Protein 1Y12 (pdb70)

Secondary structure (DSSP, 8-state):
----EEETT-------SSSTTSB-EEEEEE--B-----------B-PPPEEEEEES-TTTTT--TTTTPPEEEEEEEE--TT-TTS---EEEEEEEEEEEEEE----SS-SS-EEEEEEEEEEEEEEE--B-TTS-B-SSPEEEEEETTTTEE-/----EEETT-------SSSTTSB-EEEEE---B-------B-PPPEEEEEES-TTTTT--TTTT--EEEEEEEE--TT-TTS---EEEEEEEEEEEEEE----TT-SS-EEEEEEEEEEEEEEE--B-TTS-B-SSPEEEEEETTTTEE-/----EEETT-------TTTTTSB--SEEE---B-----TT-----B-PPPEEEEEES-TTTTT--TTTTPPEEEEEEEE--TT-TTS---EEEEEEEEEEEEEEEEE-TT-SS-EEEEEEEEEEEEEEE--B-TTS-B-SSPEEEEEETTTTEE-

Foldseek 3Di:
DKWFKAFAPQFWCDPAPVRHRTFTWPDKDWDDWQADPDPPRHTADDTDWIKTKGFPTPSNVVLQQVVVQWHQKMKDWIFDPDGDVADRFKIKMFGGKHFNDKAWDDPPPDPITMIMTTIDGQKMKIWGFDADPVRHTDDGTDIFIAGNNVRGTD/DKWFKAFAPQFWCDPAPVHHRTFTWDDKDWDDWPPDVPTADDTFWIKTKGWPTPSNVVLQQVVVAWHQKMKDWIFDPDGDVGDSFKMKMFGGKHFNDKAFDDDPVDPITMIMTTIDGQKMKIWGFDADPVRHTDDGTDMFIAGNNVRDGD/DKWFKAFAPQFWCDPAPVQGRTFTWPDKDWDDWQADPDPPDRHTADDTDWIKTKTWPTPSVVVLQQVVVQWHQKMKDWIFDPDGDPADSFKMKMFGGKHWNDKAFDDDPPDPITMIMTTIDGQKMKIWGFDADPVRHTDDGTDIFIAGNNVRGTD

InterPro domains:
  IPR008514 Type VI secretion system effector Hcp [PF05638] (6-136)
  IPR008514 Type VI secretion system effector Hcp [TIGR03344] (13-144)
  IPR036624 Hcp1-like superfamily [G3DSA:2.30.110.20] (1-162)
  IPR036624 Hcp1-like superfamily [SSF141452] (2-160)
  IPR053165 HSI-I assembly protein Hcp1 [PTHR36152] (3-161)

CATH classification: 2.30.110.20

Sequence (459 aa):
AVDFIKIGDVKGESKDKTHAEEIDVLAWSWGSQSGSHGGGGAGKVNVQDLSFTKYIDKSTPNLACSSGKHYPQAKLTIRKAGGENQVEYLIITLKEVLVSSVSTGGSGGEDRLTENVTLNFAQVQVDYQPQKADGAKDGGPVKYGWNIRQNVQAAVDFIKIGDVKGESKDKTHAEEIDVLAWSWGSQSGSHAGKVNVQDLSFTKYIDKSTPNLACSSGKHYPQAKLTIRKAGGENQVEYLIITLKEVLVSSVSTGGSGGEDRLTENVTLNFAQVQVDYQPQKADGAKDGGPVKYGWNIRQNVQAAVDFIKIGDVKGESKDKTHAEEIDVLAWSWGSQSGSHGGGGGAGKVNVQDLSFTKYIDKSTPNLACSSGKHYPQAKLTIRKAGGENQVEYLIITLKEVLVSSVSTGGSGGEDRLTENVTLNFAQVQVDYQPQKADGAKDGGPVKYGWNIRQNVQA

Radius of gyration: 27.72 Å; Cα contacts (8 Å, |Δi|>4): 1136; chains: 3; bounding box: 83×79×64 Å

Nearest PDB structures (foldseek):
  1y12-assembly1_A  TM=1.004E+00  e=1.316E-28  Pseudomonas aeruginosa PAO1
  1y12-assembly1_C  TM=9.948E-01  e=3.059E-28  Pseudomonas aeruginosa PAO1
  1y12-assembly2_B  TM=9.801E-01  e=2.657E-27  Pseudomonas aeruginosa PAO1
  4ksr-assembly1_A  TM=9.549E-01  e=6.511E-27  Vibrio cholerae O1 biovar El Tor str. N16961
  7fcf-assembly1_F  TM=8.813E-01  e=2.599E-13  Chromobacterium haemolyticum

B-factor: mean 25.73, std 8.13, range [10.92, 71.12]

GO terms:
  GO:0042802 identical protein binding (F, IPI)

Organism: Pseudomonas aeruginosa (strain ATCC 15692 / DSM 22644 / CIP 104116 / JCM 14847 / LMG 12228 / 1C / PRS 101 / PAO1) (NCBI:txid208964)

Structure (mmCIF, N/CA/C/O backbone):
data_1Y12
#
_entry.id   1Y12
#
_cell.length_a   146.729
_cell.length_b   146.729
_cell.length_c   42.222
_cell.angle_alpha   90.00
_cell.angle_beta   90.00
_cell.angle_gamma   120.00
#
_symmetry.space_group_name_H-M   'P 6'
#
loop_
_entity.id
_entity.type
_entity.pdbx_description
1 polymer 'hypothetical protein PA0085'
2 water water
#
loop_
_atom_site.group_PDB
_atom_site.id
_atom_site.type_symbol
_atom_site.label_atom_id
_atom_site.label_alt_id
_atom_site.label_comp_id
_atom_site.label_asym_id
_atom_site.label_entity_id
_atom_site.label_seq_id
_atom_site.pdbx_PDB_ins_code
_atom_site.Cartn_x
_atom_site.Cartn_y
_atom_site.Cartn_z
_atom_site.occupancy
_atom_site.B_iso_or_equiv
_atom_site.auth_seq_id
_atom_site.auth_comp_id
_atom_site.auth_asym_id
_atom_site.auth_atom_id
_atom_site.pdbx_PDB_model_num
ATOM 1 N N . ALA A 1 5 ? 49.079 48.995 14.583 1.00 35.07 2 ALA A N 1
ATOM 2 C CA . ALA A 1 5 ? 49.442 49.281 16.003 1.00 34.84 2 ALA A CA 1
ATOM 3 C C . ALA A 1 5 ? 48.326 50.041 16.711 1.00 34.77 2 ALA A C 1
ATOM 4 O O . ALA A 1 5 ? 47.715 50.942 16.129 1.00 34.89 2 ALA A O 1
ATOM 6 N N . VAL A 1 6 ? 48.079 49.692 17.972 1.00 34.25 3 VAL A N 1
ATOM 7 C CA . VAL A 1 6 ? 47.016 50.330 18.755 1.00 33.79 3 VAL A CA 1
ATOM 8 C C . VAL A 1 6 ? 47.339 51.802 19.052 1.00 33.41 3 VAL A C 1
ATOM 9 O O . VAL A 1 6 ? 48.507 52.180 19.133 1.00 33.52 3 VAL A O 1
ATOM 13 N N . ASP A 1 7 ? 46.301 52.628 19.173 1.00 32.58 4 ASP A N 1
ATOM 14 C CA . ASP A 1 7 ? 46.470 54.019 19.593 1.00 31.92 4 ASP A CA 1
ATOM 15 C C . ASP A 1 7 ? 46.241 54.135 21.096 1.00 31.14 4 ASP A C 1
ATOM 16 O O . ASP A 1 7 ? 45.332 53.512 21.638 1.00 30.73 4 ASP A O 1
ATOM 29 N N . PHE A 1 9 ? 46.213 56.704 24.711 1.00 26.87 6 PHE A N 1
ATOM 30 C CA . PHE A 1 9 ? 46.073 58.057 25.246 1.00 25.45 6 PHE A CA 1
ATOM 31 C C . PHE A 1 9 ? 45.866 58.000 26.742 1.00 24.76 6 PHE A C 1
ATOM 32 O O . PHE A 1 9 ? 45.329 57.029 27.256 1.00 24.56 6 PHE A O 1
ATOM 40 N N . ILE A 1 10 ? 46.270 59.058 27.433 1.00 24.02 7 ILE A N 1
ATOM 41 C CA . ILE A 1 10 ? 45.961 59.187 28.855 1.00 23.60 7 ILE A CA 1
ATOM 42 C C . ILE A 1 10 ? 45.514 60.598 29.217 1.00 23.45 7 ILE A C 1
ATOM 43 O O . ILE A 1 10 ? 46.106 61.591 28.777 1.00 22.74 7 ILE A O 1
ATOM 48 N N . LYS A 1 11 ? 44.446 60.665 30.004 1.00 23.47 8 LYS A N 1
ATOM 49 C CA . LYS A 1 11 ? 43.908 61.922 30.511 1.00 24.14 8 LYS A CA 1
ATOM 50 C C . LYS A 1 11 ? 44.120 61.940 32.027 1.00 23.90 8 LYS A C 1
ATOM 51 O O . LYS A 1 11 ? 43.574 61.105 32.743 1.00 24.28 8 LYS A O 1
ATOM 57 N N . ILE A 1 12 ? 44.936 62.877 32.503 1.00 23.40 9 ILE A N 1
ATOM 58 C CA . ILE A 1 12 ? 45.209 63.006 33.931 1.00 22.98 9 ILE A CA 1
ATOM 59 C C . ILE A 1 12 ? 44.574 64.302 34.427 1.00 23.38 9 ILE A C 1
ATOM 60 O O . ILE A 1 12 ? 44.955 65.389 33.992 1.00 23.18 9 ILE A O 1
ATOM 65 N N . GLY A 1 13 ? 43.592 64.184 35.318 1.00 23.69 10 GLY A N 1
ATOM 66 C CA . GLY A 1 13 ? 42.847 65.352 35.801 1.00 24.33 10 GLY A CA 1
ATOM 67 C C . GLY A 1 13 ? 42.339 66.205 34.647 1.00 24.79 10 GLY A C 1
ATOM 68 O O . GLY A 1 13 ? 41.771 65.686 33.679 1.00 24.64 10 GLY A O 1
ATOM 69 N N . ASP A 1 14 ? 42.558 67.513 34.751 1.00 25.16 11 ASP A N 1
ATOM 70 C CA . ASP A 1 14 ? 42.248 68.446 33.674 1.00 25.66 11 ASP A CA 1
ATOM 71 C C . ASP A 1 14 ? 43.514 68.896 32.955 1.00 25.16 11 ASP A C 1
ATOM 72 O O . ASP A 1 14 ? 43.506 69.899 32.247 1.00 25.08 11 ASP A O 1
ATOM 77 N N . VAL A 1 15 ? 44.599 68.149 33.136 1.00 24.31 12 VAL A N 1
ATOM 78 C CA . VAL A 1 15 ? 45.873 68.497 32.511 1.00 23.95 12 VAL A CA 1
ATOM 79 C C . VAL A 1 15 ? 45.805 68.291 31.001 1.00 23.83 12 VAL A C 1
ATOM 80 O O . VAL A 1 15 ? 45.428 67.222 30.527 1.00 23.88 12 VAL A O 1
ATOM 84 N N . LYS A 1 16 ? 46.160 69.331 30.253 1.00 23.83 13 LYS A N 1
ATOM 85 C CA . LYS A 1 16 ? 46.180 69.254 28.790 1.00 23.69 13 LYS A CA 1
ATOM 86 C C . LYS A 1 16 ? 47.538 68.766 28.283 1.00 23.08 13 LYS A C 1
ATOM 87 O O . LYS A 1 16 ? 48.580 69.313 28.653 1.00 22.94 13 LYS A O 1
ATOM 93 N N . GLY A 1 17 ? 47.507 67.719 27.459 1.00 22.60 14 GLY A N 1
ATOM 94 C CA . GLY A 1 17 ? 48.655 67.307 26.656 1.00 22.14 14 GLY A CA 1
ATOM 95 C C . GLY A 1 17 ? 48.513 67.844 25.242 1.00 22.37 14 GLY A C 1
ATOM 96 O O . GLY A 1 17 ? 47.739 68.773 25.000 1.00 22.20 14 GLY A O 1
ATOM 97 N N . GLU A 1 18 ? 49.252 67.261 24.303 1.00 22.42 15 GLU A N 1
ATOM 98 C CA . GLU A 1 18 ? 49.285 67.774 22.934 1.00 22.97 15 GLU A CA 1
ATOM 99 C C . GLU A 1 18 ? 48.765 66.800 21.867 1.00 23.77 15 GLU A C 1
ATOM 100 O O . GLU A 1 18 ? 49.074 66.953 20.678 1.00 23.86 15 GLU A O 1
ATOM 106 N N . SER A 1 19 ? 47.968 65.815 22.284 1.00 24.44 16 SER A N 1
ATOM 107 C CA . SER A 1 19 ? 47.390 64.867 21.334 1.00 25.35 16 SER A CA 1
ATOM 108 C C . SER A 1 19 ? 46.577 65.604 20.280 1.00 25.95 16 SER A C 1
ATOM 109 O O . SER A 1 19 ? 45.817 66.528 20.592 1.00 25.75 16 SER A O 1
ATOM 112 N N . LYS A 1 20 ? 46.758 65.187 19.032 1.00 26.79 17 LYS A N 1
ATOM 113 C CA . LYS A 1 20 ? 46.020 65.750 17.911 1.00 27.44 17 LYS A CA 1
ATOM 114 C C . LYS A 1 20 ? 44.949 64.764 17.449 1.00 27.76 17 LYS A C 1
ATOM 115 O O . LYS A 1 20 ? 44.344 64.932 16.378 1.00 27.62 17 LYS A O 1
ATOM 121 N N . ASP A 1 21 ? 44.710 63.742 18.275 1.00 27.84 18 ASP A N 1
ATOM 122 C CA . ASP A 1 21 ? 43.672 62.760 17.996 1.00 28.11 18 ASP A CA 1
ATOM 123 C C . ASP A 1 21 ? 42.310 63.424 17.944 1.00 28.55 18 ASP A C 1
ATOM 124 O O . ASP A 1 21 ? 41.997 64.300 18.754 1.00 28.46 18 ASP A O 1
ATOM 129 N N . LYS A 1 22 ? 41.499 62.979 16.991 1.00 28.89 19 LYS A N 1
ATOM 130 C CA . LYS A 1 22 ? 40.180 63.551 16.773 1.00 29.19 19 LYS A CA 1
ATOM 131 C C . LYS A 1 22 ? 39.290 63.474 18.022 1.00 28.56 19 LYS A C 1
ATOM 132 O O . LYS A 1 22 ? 38.670 64.465 18.381 1.00 28.38 19 LYS A O 1
ATOM 138 N N . THR A 1 23 ? 39.257 62.330 18.711 1.00 28.18 20 THR A N 1
ATOM 139 C CA . THR A 1 23 ? 38.426 62.222 19.925 1.00 27.55 20 THR A CA 1
ATOM 140 C C . THR A 1 23 ? 39.176 62.332 21.253 1.00 27.42 20 THR A C 1
ATOM 141 O O . THR A 1 23 ? 38.564 62.586 22.287 1.00 27.53 20 THR A O 1
ATOM 145 N N . HIS A 1 24 ? 40.485 62.117 21.243 1.00 27.08 21 HIS A N 1
ATOM 146 C CA . HIS A 1 24 ? 41.265 62.326 22.463 1.00 26.97 21 HIS A CA 1
ATOM 147 C C . HIS A 1 24 ? 42.132 63.587 22.388 1.00 26.93 21 HIS A C 1
ATOM 148 O O . HIS A 1 24 ? 43.203 63.661 22.993 1.00 26.51 21 HIS A O 1
ATOM 155 N N . ALA A 1 25 ? 41.634 64.587 21.660 1.00 26.63 22 ALA A N 1
ATOM 156 C CA . ALA A 1 25 ? 42.304 65.886 21.530 1.00 26.41 22 ALA A CA 1
ATOM 157 C C . ALA A 1 25 ? 42.748 66.465 22.872 1.00 26.37 22 ALA A C 1
ATOM 158 O O . ALA A 1 25 ? 41.964 66.534 23.824 1.00 26.08 22 ALA A O 1
ATOM 160 N N . GLU A 1 26 ? 44.015 66.874 22.922 1.00 26.49 23 GLU A N 1
ATOM 161 C CA . GLU A 1 26 ? 44.625 67.517 24.098 1.00 26.48 23 GLU A CA 1
ATOM 162 C C . GLU A 1 26 ? 44.714 66.637 25.333 1.00 26.34 23 GLU A C 1
ATOM 163 O O . GLU A 1 26 ? 44.807 67.132 26.458 1.00 26.63 23 GLU A O 1
ATOM 169 N N . GLU A 1 27 ? 44.689 65.327 25.118 1.00 25.93 24 GLU A N 1
ATOM 170 C CA . GLU A 1 27 ? 45.104 64.385 26.142 1.00 25.76 24 GLU A CA 1
ATOM 171 C C . GLU A 1 27 ? 46.594 64.141 25.908 1.00 25.25 24 GLU A C 1
ATOM 172 O O . GLU A 1 27 ? 47.196 64.769 25.041 1.00 25.56 24 GLU A O 1
ATOM 178 N N . ILE A 1 28 ? 47.195 63.241 26.669 1.00 24.86 25 ILE A N 1
ATOM 179 C CA . ILE A 1 28 ? 48.599 62.914 26.458 1.00 24.34 25 ILE A CA 1
ATOM 180 C C . ILE A 1 28 ? 48.727 61.673 25.574 1.00 24.29 25 ILE A C 1
ATOM 181 O O . ILE A 1 28 ? 48.121 60.647 25.869 1.00 24.21 25 ILE A O 1
ATOM 186 N N . ASP A 1 29 ? 49.510 61.777 24.497 1.00 24.40 26 ASP A N 1
ATOM 187 C CA . ASP A 1 29 ? 49.886 60.601 23.679 1.00 24.56 26 ASP A CA 1
ATOM 188 C C . ASP A 1 29 ? 50.785 59.630 24.459 1.00 24.32 26 ASP A C 1
ATOM 189 O O . ASP A 1 29 ? 51.815 60.029 25.010 1.00 24.62 26 ASP A O 1
ATOM 194 N N . VAL A 1 30 ? 50.381 58.363 24.500 1.00 23.83 27 VAL A N 1
ATOM 195 C CA . VAL A 1 30 ? 51.103 57.326 25.224 1.00 24.02 27 VAL A CA 1
ATOM 196 C C . VAL A 1 30 ? 51.877 56.427 24.264 1.00 23.79 27 VAL A C 1
ATOM 197 O O . VAL A 1 30 ? 51.296 55.818 23.357 1.00 23.49 27 VAL A O 1
ATOM 201 N N . LEU A 1 31 ? 53.187 56.339 24.481 1.00 22.84 28 LEU A N 1
ATOM 202 C CA . LEU A 1 31 ? 54.064 55.580 23.593 1.00 23.05 28 LEU A CA 1
ATOM 203 C C . LEU A 1 31 ? 54.249 54.132 24.032 1.00 22.74 28 LEU A C 1
ATOM 204 O O . LEU A 1 31 ? 54.529 53.252 23.211 1.00 22.48 28 LEU A O 1
ATOM 209 N N . ALA A 1 32 ? 54.095 53.906 25.331 1.00 22.32 29 ALA A N 1
ATOM 210 C CA . ALA A 1 32 ? 54.258 52.598 25.957 1.00 21.84 29 ALA A CA 1
ATOM 211 C C . ALA A 1 32 ? 53.694 52.718 27.369 1.00 21.67 29 ALA A C 1
ATOM 212 O O . ALA A 1 32 ? 53.610 53.816 27.904 1.00 21.60 29 ALA A O 1
ATOM 214 N N . TRP A 1 33 ? 53.297 51.596 27.964 1.00 21.32 30 TRP A N 1
ATOM 215 C CA . TRP A 1 33 ? 52.869 51.582 29.366 1.00 21.52 30 TRP A CA 1
ATOM 216 C C . TRP A 1 33 ? 53.100 50.191 29.940 1.00 21.59 30 TRP A C 1
ATOM 217 O O . TRP A 1 33 ? 53.214 49.210 29.197 1.00 21.37 30 TRP A O 1
ATOM 228 N N . SER A 1 34 ? 53.198 50.111 31.260 1.00 21.84 31 SER A N 1
ATOM 229 C CA . SER A 1 34 ? 53.319 48.834 31.933 1.00 22.63 31 SER A CA 1
ATOM 230 C C . SER A 1 34 ? 52.668 48.928 33.301 1.00 22.81 31 SER A C 1
ATOM 231 O O . SER A 1 34 ? 52.589 50.000 33.901 1.00 22.80 31 SER A O 1
ATOM 234 N N . TRP A 1 35 ? 52.161 47.801 33.777 1.00 23.26 32 TRP A N 1
ATOM 235 C CA . TRP A 1 35 ? 51.465 47.771 35.043 1.00 23.71 32 TRP A CA 1
ATOM 236 C C . TRP A 1 35 ? 51.383 46.324 35.503 1.00 24.27 32 TRP A C 1
ATOM 237 O O . TRP A 1 35 ? 51.537 45.393 34.704 1.00 24.40 32 TRP A O 1
ATOM 248 N N . GLY A 1 36 ? 51.159 46.136 36.794 1.00 24.21 33 GLY A N 1
ATOM 249 C CA . GLY A 1 36 ? 51.104 44.793 37.323 1.00 24.49 33 GLY A CA 1
ATOM 250 C C . GLY A 1 36 ? 50.581 44.712 38.726 1.00 24.66 33 GLY A C 1
ATOM 251 O O . GLY A 1 36 ? 50.356 45.729 39.399 1.00 23.94 33 GLY A O 1
ATOM 260 N N . SER A 1 38 ? 50.432 41.473 42.136 1.00 23.22 35 SER A N 1
ATOM 261 C CA . SER A 1 38 ? 50.805 40.160 42.622 1.00 22.61 35 SER A CA 1
ATOM 262 C C . SER A 1 38 ? 50.023 39.835 43.897 1.00 22.56 35 SER A C 1
ATOM 263 O O . SER A 1 38 ? 49.527 40.733 44.578 1.00 22.53 35 SER A O 1
ATOM 266 N N . GLN A 1 39 ? 49.901 38.545 44.188 1.00 21.98 36 GLN A N 1
ATOM 267 C CA . GLN A 1 39 ? 49.113 38.044 45.301 1.00 22.28 36 GLN A CA 1
ATOM 268 C C . GLN A 1 39 ? 50.019 37.139 46.129 1.00 22.54 36 GLN A C 1
ATOM 269 O O . GLN A 1 39 ? 50.668 36.241 45.583 1.00 22.29 36 GLN A O 1
ATOM 275 N N . SER A 1 40 ? 50.068 37.384 47.438 1.00 22.85 37 SER A N 1
ATOM 276 C CA . SER A 1 40 ? 50.965 36.648 48.336 1.00 23.08 37 SER A CA 1
ATOM 277 C C . SER A 1 40 ? 50.363 35.356 48.898 1.00 23.11 37 SER A C 1
ATOM 278 O O . SER A 1 40 ? 51.068 34.576 49.546 1.00 23.14 37 SER A O 1
ATOM 281 N N . GLY A 1 41 ? 49.070 35.133 48.658 1.00 23.14 38 GLY A N 1
ATOM 282 C CA . GLY A 1 41 ? 48.385 33.921 49.118 1.00 23.62 38 GLY A CA 1
ATOM 283 C C . GLY A 1 41 ? 49.055 32.653 48.607 1.00 23.86 38 GLY A C 1
ATOM 284 O O . GLY A 1 41 ? 49.755 32.688 47.588 1.00 23.97 38 GLY A O 1
ATOM 285 N N . SER A 1 42 ? 48.843 31.537 49.304 1.00 24.06 39 SER A N 1
ATOM 286 C CA . SER A 1 42 ? 49.476 30.271 48.934 1.00 24.54 39 SER A CA 1
ATOM 287 C C . SER A 1 42 ? 48.517 29.086 48.984 1.00 25.00 39 SER A C 1
ATOM 288 O O . SER A 1 42 ? 47.788 28.896 49.965 1.00 25.12 39 SER A O 1
ATOM 299 N N . HIS A 1 44 ? 49.680 26.033 48.924 1.00 27.13 41 HIS A N 1
ATOM 300 C CA . HIS A 1 44 ? 50.469 24.915 49.456 1.00 28.56 41 HIS A CA 1
ATOM 301 C C . HIS A 1 44 ? 50.226 24.647 50.947 1.00 30.20 41 HIS A C 1
ATOM 302 O O . HIS A 1 44 ? 50.797 23.714 51.527 1.00 29.48 41 HIS A O 1
ATOM 317 N N . GLY A 1 46 ? 46.853 24.804 52.683 1.00 34.44 43 GLY A N 1
ATOM 318 C CA . GLY A 1 46 ? 45.594 24.110 52.957 1.00 34.31 43 GLY A CA 1
ATOM 319 C C . GLY A 1 46 ? 44.963 24.458 54.292 1.00 34.42 43 GLY A C 1
ATOM 320 O O . GLY A 1 46 ? 45.393 25.401 54.965 1.00 34.35 43 GLY A O 1
ATOM 321 N N . GLY A 1 47 ? 43.935 23.698 54.666 1.00 34.42 44 GLY A N 1
ATOM 322 C CA . GLY A 1 47 ? 43.232 23.891 55.936 1.00 34.41 44 GLY A CA 1
ATOM 323 C C . GLY A 1 47 ? 42.321 25.109 55.970 1.00 34.50 44 GLY A C 1
ATOM 324 O O . GLY A 1 47 ? 41.711 25.399 57.000 1.00 34.21 44 GLY A O 1
ATOM 325 N N . GLY A 1 48 ? 42.232 25.817 54.842 1.00 34.61 45 GLY A N 1
ATOM 326 C CA . GLY A 1 48 ? 41.425 27.031 54.736 1.00 34.83 45 GLY A CA 1
ATOM 327 C C . GLY A 1 48 ? 42.201 28.285 55.099 1.00 35.04 45 GLY A C 1
ATOM 328 O O . GLY A 1 48 ? 43.330 28.212 55.590 1.00 35.22 45 GLY A O 1
ATOM 329 N N . GLY A 1 50 ? 46.029 29.518 53.687 1.00 33.15 47 GLY A N 1
ATOM 330 C CA . GLY A 1 50 ? 47.150 30.373 53.291 1.00 32.99 47 GLY A CA 1
ATOM 331 C C . GLY A 1 50 ? 46.732 31.687 52.654 1.00 32.82 47 GLY A C 1
ATOM 332 O O . GLY A 1 50 ? 47.156 32.008 51.537 1.00 32.87 47 GLY A O 1
ATOM 333 N N . ALA A 1 51 ? 45.914 32.457 53.372 1.00 32.54 48 ALA A N 1
ATOM 334 C CA . ALA A 1 51 ? 45.395 33.733 52.868 1.00 31.98 48 ALA A CA 1
ATOM 335 C C . ALA A 1 51 ? 46.445 34.844 52.890 1.00 31.57 48 ALA A C 1
ATOM 336 O O . ALA A 1 51 ? 47.189 35.006 53.865 1.00 31.59 48 ALA A O 1
ATOM 338 N N . GLY A 1 52 ? 46.492 35.608 51.803 1.00 30.86 49 GLY A N 1
ATOM 339 C CA . GLY A 1 52 ? 47.442 36.707 51.667 1.00 29.67 49 GLY A CA 1
ATOM 340 C C . GLY A 1 52 ? 46.764 37.964 51.161 1.00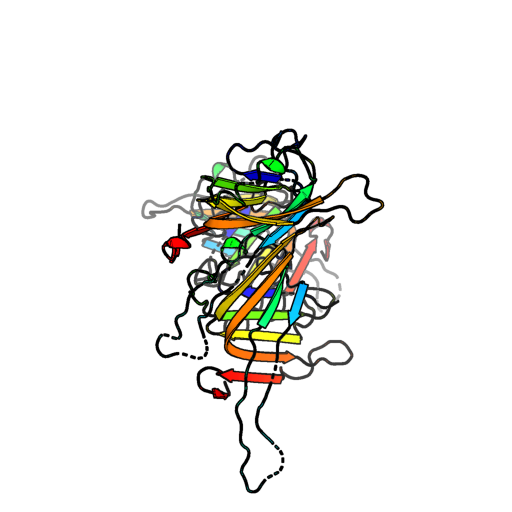 28.83 49 GLY A C 1
ATOM 341 O O . GLY A 1 52 ? 45.552 38.140 51.316 1.00 28.84 49 GLY A O 1
ATOM 342 N N . LYS A 1 53 ? 47.543 38.841 50.547 1.00 27.73 50 LYS A N 1
ATOM 343 C CA . LYS A 1 53 ? 46.990 40.087 50.027 1.00 26.98 50 LYS A CA 1
ATOM 344 C C . LYS A 1 53 ? 47.524 40.414 48.643 1.00 25.51 50 LYS A C 1
ATOM 345 O O . LYS A 1 53 ? 48.564 39.897 48.230 1.00 25.17 50 LYS A O 1
ATOM 351 N N . VAL A 1 54 ? 46.793 41.258 47.926 1.00 24.08 51 VAL A N 1
ATOM 352 C CA . VAL A 1 54 ? 47.262 41.762 46.654 1.00 23.15 51 VAL A CA 1
ATOM 353 C C . VAL A 1 54 ? 48.197 42.964 46.870 1.00 23.46 51 VAL A C 1
ATOM 354 O O . VAL A 1 54 ? 47.968 43.802 47.753 1.00 22.91 51 VAL A O 1
ATOM 358 N N . ASN A 1 55 ? 49.265 43.006 46.085 1.00 23.49 52 ASN A N 1
ATOM 359 C CA . ASN A 1 55 ? 50.071 44.210 45.942 1.00 23.98 52 ASN A CA 1
ATOM 360 C C . ASN A 1 55 ? 49.867 44.757 44.544 1.00 23.36 52 ASN A C 1
ATOM 361 O O . ASN A 1 55 ? 50.149 44.073 43.569 1.00 23.79 52 ASN A O 1
ATOM 366 N N . VAL A 1 56 ? 49.356 45.981 44.443 1.00 23.43 53 VAL A N 1
ATOM 367 C CA . VAL A 1 56 ? 49.144 46.602 43.135 1.00 23.34 53 VAL A CA 1
ATOM 368 C C . VAL A 1 56 ? 50.277 47.591 42.857 1.00 23.68 53 VAL A C 1
ATOM 369 O O . VAL A 1 56 ? 50.559 48.471 43.680 1.00 24.09 53 VAL A O 1
ATOM 373 N N . GLN A 1 57 ? 50.934 47.434 41.713 1.00 23.35 54 GLN A N 1
ATOM 374 C CA . GLN A 1 57 ? 52.029 48.324 41.328 1.00 23.52 54 GLN A CA 1
ATOM 375 C C . GLN A 1 57 ? 51.505 49.676 40.838 1.00 22.97 54 GLN A C 1
ATOM 376 O O . GLN A 1 57 ? 50.336 49.808 40.446 1.00 22.28 54 GLN A O 1
ATOM 382 N N . ASP A 1 58 ? 52.387 50.673 40.857 1.00 22.70 55 ASP A N 1
ATOM 383 C CA . ASP A 1 58 ? 52.142 51.935 40.162 1.00 22.46 55 ASP A CA 1
ATOM 384 C C . ASP A 1 58 ? 52.042 51.657 38.670 1.00 22.23 55 ASP A C 1
ATOM 385 O O . ASP A 1 58 ? 52.633 50.700 38.172 1.00 22.51 55 ASP A O 1
ATOM 390 N N . LEU A 1 59 ? 51.278 52.473 37.959 1.00 21.98 56 LEU A N 1
ATOM 391 C CA . LEU A 1 59 ? 51.230 52.360 36.511 1.00 22.00 56 LEU A CA 1
ATOM 392 C C . LEU A 1 59 ? 52.289 53.275 35.895 1.00 21.88 56 LEU A C 1
ATOM 393 O O . LEU A 1 59 ? 52.362 54.458 36.240 1.00 22.09 56 LEU A O 1
ATOM 398 N N . SER A 1 60 ? 53.097 52.716 34.993 1.00 21.60 57 SER A N 1
ATOM 399 C CA . SER A 1 60 ? 54.133 53.456 34.261 1.00 21.88 57 SER A CA 1
ATOM 400 C C . SER A 1 60 ? 53.699 53.689 32.824 1.00 21.38 57 SER A C 1
ATOM 401 O O . SER A 1 60 ? 53.126 52.804 32.192 1.00 21.54 57 SER A O 1
ATOM 404 N N . PHE A 1 61 ? 53.984 54.872 32.298 1.00 20.59 58 PHE A N 1
ATOM 405 C CA . PHE A 1 61 ? 53.773 55.133 30.880 1.00 20.22 58 PHE A CA 1
ATOM 406 C C . PHE A 1 61 ? 54.854 56.048 30.302 1.00 20.39 58 PHE A C 1
ATOM 407 O O . PHE A 1 61 ? 55.509 56.816 31.031 1.00 20.01 58 PHE A O 1
ATOM 415 N N . THR A 1 62 ? 55.040 55.954 28.987 1.00 20.11 59 THR A N 1
ATOM 416 C CA . THR A 1 62 ? 56.009 56.775 28.275 1.00 20.26 59 THR A CA 1
ATOM 417 C C . THR A 1 62 ? 55.243 57.766 27.405 1.00 20.08 59 THR A C 1
ATOM 418 O O . THR A 1 62 ? 54.240 57.418 26.789 1.00 19.42 59 THR A O 1
ATOM 422 N N . LYS A 1 63 ? 55.731 59.002 27.372 1.00 20.10 60 LYS A N 1
ATOM 423 C CA . LYS A 1 63 ? 55.093 60.095 26.645 1.00 19.70 60 LYS A CA 1
ATOM 424 C C . LYS A 1 63 ? 56.178 60.962 26.016 1.00 20.08 60 LYS A C 1
ATOM 425 O O . LYS A 1 63 ? 57.349 60.858 26.378 1.00 19.96 60 LYS A O 1
ATOM 431 N N . TYR A 1 64 ? 55.794 61.809 25.071 1.00 20.33 61 TYR A N 1
ATOM 432 C CA . TYR A 1 64 ? 56.671 62.888 24.634 1.00 20.64 61 TYR A CA 1
ATOM 433 C C . TYR A 1 64 ? 56.683 63.972 25.712 1.00 20.01 61 TYR A C 1
ATOM 434 O O . TYR A 1 64 ? 55.661 64.214 26.371 1.00 19.75 61 TYR A O 1
ATOM 443 N N . ILE A 1 65 ? 57.837 64.602 25.908 1.00 19.59 62 ILE A N 1
ATOM 444 C CA . ILE A 1 65 ? 57.887 65.871 26.633 1.00 19.11 62 ILE A CA 1
ATOM 445 C C . ILE A 1 65 ? 56.920 66.809 25.911 1.00 19.11 62 ILE A C 1
ATOM 446 O O . ILE A 1 65 ? 56.969 66.941 24.681 1.00 18.57 62 ILE A O 1
ATOM 451 N N . ASP A 1 66 ? 56.015 67.420 26.667 1.00 19.00 63 ASP A N 1
ATOM 452 C CA . ASP A 1 66 ? 54.967 68.259 26.079 1.00 19.29 63 ASP A CA 1
ATOM 453 C C . ASP A 1 66 ? 54.424 69.243 27.112 1.00 19.16 63 ASP A C 1
ATOM 454 O O . ASP A 1 66 ? 54.955 69.330 28.219 1.00 18.36 63 ASP A O 1
ATOM 459 N N . LYS A 1 67 ? 53.365 69.974 26.767 1.00 19.06 64 LYS A N 1
ATOM 460 C CA . LYS A 1 67 ? 52.859 71.023 27.667 1.00 19.27 64 LYS A CA 1
ATOM 461 C C . LYS A 1 67 ? 52.373 70.513 29.039 1.00 18.71 64 LYS A C 1
ATOM 462 O O . LYS A 1 67 ? 52.203 71.308 29.965 1.00 18.83 64 LYS A O 1
ATOM 468 N N . SER A 1 68 ? 52.151 69.202 29.162 1.00 18.29 65 SER A N 1
ATOM 469 C CA . SER A 1 68 ? 51.773 68.607 30.450 1.00 18.22 65 SER A CA 1
ATOM 470 C C . SER A 1 68 ? 52.975 68.433 31.375 1.00 18.12 65 SER A C 1
ATOM 471 O O . SER A 1 68 ? 52.816 68.355 32.597 1.00 18.08 65 SER A O 1
ATOM 474 N N . THR A 1 69 ? 54.173 68.386 30.794 1.00 17.80 66 THR A N 1
ATOM 475 C CA . THR A 1 69 ? 55.386 68.047 31.548 1.00 17.81 66 THR A CA 1
ATOM 476 C C . THR A 1 69 ? 55.585 68.871 32.839 1.00 17.21 66 THR A C 1
ATOM 477 O O . THR A 1 69 ? 55.733 68.287 33.917 1.00 17.17 66 THR A O 1
ATOM 481 N N . PRO A 1 70 ? 55.564 70.220 32.744 1.00 16.58 67 PRO A N 1
ATOM 482 C CA . PRO A 1 70 ? 55.742 71.005 33.975 1.00 16.59 67 PRO A CA 1
ATOM 483 C C . PRO A 1 70 ? 54.641 70.788 35.026 1.00 16.68 67 PRO A C 1
ATOM 484 O O . PRO A 1 70 ? 54.927 70.796 36.222 1.00 16.32 67 PRO A O 1
ATOM 488 N N . ASN A 1 71 ? 53.404 70.587 34.581 1.00 16.98 68 ASN A N 1
ATOM 489 C CA . ASN A 1 71 ? 52.291 70.293 35.484 1.00 17.67 68 ASN A CA 1
ATOM 490 C C . ASN A 1 71 ? 52.436 68.960 36.221 1.00 17.73 68 ASN A C 1
ATOM 491 O O . ASN A 1 71 ? 52.154 68.874 37.420 1.00 17.83 68 ASN A O 1
ATOM 496 N N . LEU A 1 72 ? 52.887 67.935 35.503 1.00 17.65 69 LEU A N 1
ATOM 497 C CA . LEU A 1 72 ? 53.164 66.628 36.097 1.00 18.24 69 LEU A CA 1
ATOM 498 C C . LEU A 1 72 ? 54.341 66.696 37.077 1.00 18.32 69 LEU A C 1
ATOM 499 O O . LEU A 1 72 ? 54.309 66.066 38.143 1.00 18.45 69 LEU A O 1
ATOM 520 N N . ALA A 1 75 ? 52.931 68.361 40.206 1.00 16.76 72 ALA A N 1
ATOM 521 C CA . ALA A 1 75 ? 52.125 67.383 40.937 1.00 16.91 72 ALA A CA 1
ATOM 522 C C . ALA A 1 75 ? 53.032 66.437 41.730 1.00 17.04 72 ALA A C 1
ATOM 523 O O . ALA A 1 75 ? 52.805 66.190 42.915 1.00 16.46 72 ALA A O 1
ATOM 525 N N . CYS A 1 76 ? 54.066 65.926 41.069 1.00 17.27 73 CYS A N 1
ATOM 526 C CA . CYS A 1 76 ? 55.040 65.040 41.710 1.00 17.46 73 CYS A CA 1
ATOM 527 C C . CYS A 1 76 ? 55.695 65.703 42.934 1.00 17.59 73 CYS A C 1
ATOM 528 O O . CYS A 1 76 ? 55.793 65.090 43.999 1.00 17.37 73 CYS A O 1
ATOM 531 N N . SER A 1 77 ? 56.108 66.963 42.782 1.00 17.49 74 SER A N 1
ATOM 532 C CA . SER A 1 77 ? 56.807 67.689 43.837 1.00 17.81 74 SER A CA 1
ATOM 533 C C . SER A 1 77 ? 55.881 68.085 44.993 1.00 18.45 74 SER A C 1
ATOM 534 O O . SER A 1 77 ? 56.259 67.946 46.156 1.00 18.62 74 SER A O 1
ATOM 537 N N . SER A 1 78 ? 54.685 68.579 44.669 1.00 18.64 75 SER A N 1
ATOM 538 C CA . SER A 1 78 ? 53.741 69.049 45.689 1.00 19.56 75 SER A CA 1
ATOM 539 C C . SER A 1 78 ? 53.046 67.885 46.395 1.00 20.19 75 SER A C 1
ATOM 540 O O . SER A 1 78 ? 52.558 68.032 47.523 1.00 19.66 75 SER A O 1
ATOM 543 N N . GLY A 1 79 ? 53.008 66.739 45.715 1.00 20.66 76 GLY A N 1
ATOM 544 C CA . GLY A 1 79 ? 52.323 65.555 46.212 1.00 22.05 76 GLY A CA 1
ATOM 545 C C . GLY A 1 79 ? 50.813 65.702 46.167 1.00 22.95 76 GLY A C 1
ATOM 546 O O . GLY A 1 79 ? 50.101 65.007 46.893 1.00 22.87 76 GLY A O 1
ATOM 547 N N . LYS A 1 80 ? 50.324 66.601 45.313 1.00 23.58 77 LYS A N 1
ATOM 548 C CA . LYS A 1 80 ? 48.891 66.838 45.180 1.00 24.80 77 LYS A CA 1
ATOM 549 C C . LYS A 1 80 ? 48.290 65.852 44.197 1.00 25.22 77 LYS A C 1
ATOM 550 O O . LYS A 1 80 ? 48.812 65.663 43.096 1.00 25.66 77 LYS A O 1
ATOM 556 N N . HIS A 1 81 ? 47.190 65.222 44.588 1.00 25.34 78 HIS A N 1
ATOM 557 C CA . HIS A 1 81 ? 46.623 64.175 43.753 1.00 25.64 78 HIS A CA 1
ATOM 558 C C . HIS A 1 81 ? 45.506 64.700 42.860 1.00 25.09 78 HIS A C 1
ATOM 559 O O . HIS A 1 81 ? 44.885 65.718 43.152 1.00 25.10 78 HIS A O 1
ATOM 566 N N . TYR A 1 82 ? 45.279 63.987 41.765 1.00 24.46 79 TYR A N 1
ATOM 567 C CA . TYR A 1 82 ? 44.206 64.280 40.840 1.00 24.39 79 TYR A CA 1
ATOM 568 C C . TYR A 1 82 ? 43.042 63.359 41.169 1.00 24.15 79 TYR A C 1
ATOM 569 O O . TYR A 1 82 ? 43.255 62.256 41.679 1.00 24.24 79 TYR A O 1
ATOM 578 N N . PRO A 1 83 ? 41.804 63.809 40.901 1.00 24.23 80 PRO A N 1
ATOM 579 C CA . PRO A 1 83 ? 40.658 62.924 41.121 1.00 24.08 80 PRO A CA 1
ATOM 580 C C . PRO A 1 83 ? 40.720 61.652 40.271 1.00 24.13 80 PRO A C 1
ATOM 581 O O . PRO A 1 83 ? 40.449 60.565 40.778 1.00 23.49 80 PRO A O 1
ATOM 585 N N . GLN A 1 84 ? 41.100 61.786 39.002 1.00 24.60 81 GLN A N 1
ATOM 586 C CA . GLN A 1 84 ? 41.039 60.665 38.069 1.00 25.69 81 GLN A CA 1
ATOM 587 C C . GLN A 1 84 ? 42.123 60.738 36.992 1.00 25.37 81 GLN A C 1
ATOM 588 O O . GLN A 1 84 ? 42.560 61.826 36.607 1.00 25.42 81 GLN A O 1
ATOM 594 N N . ALA A 1 85 ? 42.557 59.566 36.533 1.00 24.92 82 ALA A N 1
ATOM 595 C CA . ALA A 1 85 ? 43.371 59.432 35.339 1.00 24.65 82 ALA A CA 1
ATOM 596 C C . ALA A 1 85 ? 42.778 58.309 34.512 1.00 24.65 82 ALA A C 1
ATOM 597 O O . ALA A 1 85 ? 42.379 57.275 35.064 1.00 24.84 82 ALA A O 1
ATOM 599 N N . LYS A 1 86 ? 42.698 58.504 33.196 1.00 24.36 83 LYS A N 1
ATOM 600 C CA . LYS A 1 86 ? 42.142 57.466 32.332 1.00 24.20 83 LYS A CA 1
ATOM 601 C C . LYS A 1 86 ? 43.048 57.107 31.149 1.00 23.98 83 LYS A C 1
ATOM 602 O O . LYS A 1 86 ? 43.341 57.950 30.298 1.00 23.58 83 LYS A O 1
ATOM 608 N N . LEU A 1 87 ? 43.476 55.848 31.107 1.00 23.84 84 LEU A N 1
ATOM 609 C CA . LEU A 1 87 ? 44.288 55.348 30.002 1.00 23.99 84 LEU A CA 1
ATOM 610 C C . LEU A 1 87 ? 43.400 54.590 29.035 1.00 24.10 84 LEU A C 1
ATOM 611 O O . LEU A 1 87 ? 42.733 53.618 29.411 1.00 24.52 84 LEU A O 1
ATOM 616 N N . THR A 1 88 ? 43.396 55.043 27.787 1.00 24.26 85 THR A N 1
ATOM 617 C CA . THR A 1 88 ? 42.570 54.442 26.738 1.00 23.94 85 THR A CA 1
ATOM 618 C C . THR A 1 88 ? 43.454 53.796 25.670 1.00 24.08 85 THR A C 1
ATOM 619 O O . THR A 1 88 ? 44.370 54.437 25.139 1.00 24.06 85 THR A O 1
ATOM 623 N N . ILE A 1 89 ? 43.169 52.530 25.371 1.00 23.74 86 ILE A N 1
ATOM 624 C CA . ILE A 1 89 ? 43.854 51.785 24.314 1.00 24.19 86 ILE A CA 1
ATOM 625 C C . ILE A 1 89 ? 42.813 51.476 23.242 1.00 24.19 86 ILE A C 1
ATOM 626 O O . ILE A 1 89 ? 41.799 50.853 23.529 1.00 23.53 86 ILE A O 1
ATOM 631 N N . ARG A 1 90 ? 43.059 51.933 22.018 1.00 24.91 87 ARG A N 1
ATOM 632 C CA . ARG A 1 90 ? 42.080 51.820 20.944 1.00 25.98 87 ARG A CA 1
ATOM 633 C C . ARG A 1 90 ? 42.672 51.001 19.806 1.00 26.94 87 ARG A C 1
ATOM 634 O O . ARG A 1 90 ? 43.848 51.157 19.480 1.00 27.12 87 ARG A O 1
ATOM 642 N N . LYS A 1 91 ? 41.868 50.119 19.216 1.00 28.06 88 LYS A N 1
ATOM 643 C CA . LYS A 1 91 ? 42.326 49.340 18.064 1.00 29.12 88 LYS A CA 1
ATOM 644 C C . LYS A 1 91 ? 42.740 50.279 16.935 1.00 29.85 88 LYS A C 1
ATOM 645 O O . LYS A 1 91 ? 42.130 51.335 16.746 1.00 29.92 88 LYS A O 1
ATOM 651 N N . ALA A 1 92 ? 43.792 49.893 16.216 1.00 30.65 89 ALA A N 1
ATOM 652 C CA . ALA A 1 92 ? 44.319 50.650 15.080 1.00 31.34 89 ALA A CA 1
ATOM 653 C C . ALA A 1 92 ? 43.241 51.001 14.063 1.00 31.77 89 ALA A C 1
ATOM 654 O O . ALA A 1 92 ? 42.336 50.202 13.810 1.00 32.16 89 ALA A O 1
ATOM 656 N N . GLY A 1 93 ? 43.330 52.201 13.491 1.00 32.30 90 GLY A N 1
ATOM 657 C CA . GLY A 1 93 ? 42.431 52.600 12.404 1.00 32.61 90 GLY A CA 1
ATOM 658 C C . GLY A 1 93 ? 41.693 53.916 12.573 1.00 32.88 90 GLY A C 1
ATOM 659 O O . GLY A 1 93 ? 41.048 54.390 11.636 1.00 32.72 90 GLY A O 1
ATOM 660 N N . GLY A 1 94 ? 41.772 54.507 13.764 1.00 33.18 91 GLY A N 1
ATOM 661 C CA . GLY A 1 94 ? 41.146 55.805 14.004 1.00 33.48 91 GLY A CA 1
ATOM 662 C C . GLY A 1 94 ? 40.042 55.818 15.045 1.00 33.59 91 GLY A C 1
ATOM 663 O O . GLY A 1 94 ? 39.794 54.816 15.720 1.00 33.58 91 GLY A O 1
ATOM 664 N N . GLU A 1 95 ? 39.360 56.958 15.142 1.00 33.47 92 GLU A N 1
ATOM 665 C CA . GLU A 1 95 ? 38.498 57.274 16.285 1.00 33.43 92 GLU A CA 1
ATOM 666 C C . GLU A 1 95 ? 37.147 56.550 16.304 1.00 33.16 92 GLU A C 1
ATOM 667 O O . GLU A 1 95 ? 36.458 56.547 17.329 1.00 33.16 92 GLU A O 1
ATOM 673 N N . ASN A 1 96 ? 36.776 55.948 15.177 1.00 32.71 93 ASN A N 1
ATOM 674 C CA . ASN A 1 96 ? 35.594 55.090 15.110 1.00 32.53 93 ASN A CA 1
ATOM 675 C C . ASN A 1 96 ? 35.860 53.671 15.636 1.00 32.02 93 ASN A C 1
ATOM 676 O O . ASN A 1 96 ? 34.917 52.940 15.973 1.00 31.81 93 ASN A O 1
ATOM 681 N N . GLN A 1 97 ? 37.142 53.304 15.713 1.00 31.03 94 GLN A N 1
ATOM 682 C CA . GLN A 1 97 ? 37.560 51.983 16.201 1.00 30.30 94 GLN A CA 1
ATOM 683 C C . GLN A 1 97 ? 37.259 51.792 17.680 1.00 29.41 94 GLN A C 1
ATOM 684 O O . GLN A 1 97 ? 37.067 52.755 18.426 1.00 28.82 94 GLN A O 1
ATOM 690 N N . VAL A 1 98 ? 37.232 50.530 18.094 1.00 28.52 95 VAL A N 1
ATOM 691 C CA . VAL A 1 98 ? 36.795 50.181 19.428 1.00 27.49 95 VAL A CA 1
ATOM 692 C C . VAL A 1 98 ? 37.894 50.495 20.434 1.00 26.92 95 VAL A C 1
ATOM 693 O O . VAL A 1 98 ? 39.059 50.111 20.254 1.00 26.74 95 VAL A O 1
ATOM 697 N N . GLU A 1 99 ? 37.510 51.231 21.474 1.00 26.17 96 GLU A N 1
ATOM 698 C CA . GLU A 1 99 ? 38.381 51.477 22.616 1.00 25.55 96 GLU A CA 1
ATOM 699 C C . GLU A 1 99 ? 38.286 50.243 23.519 1.00 24.87 96 GLU A C 1
ATOM 700 O O . GLU A 1 99 ? 37.459 50.179 24.435 1.00 24.61 96 GLU A O 1
ATOM 7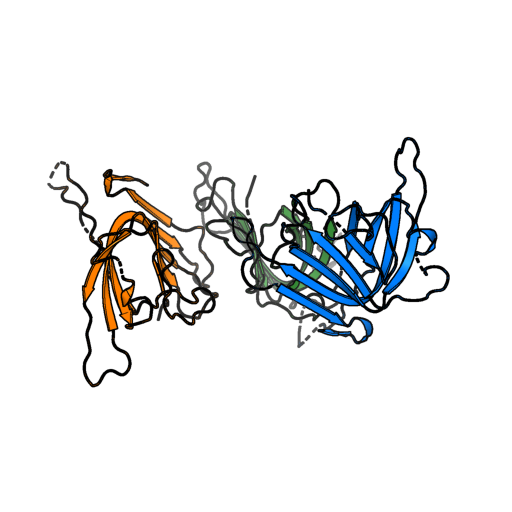06 N N . TYR A 1 100 ? 39.129 49.256 23.232 1.00 24.14 97 TYR A N 1
ATOM 707 C CA . TYR A 1 100 ? 38.946 47.901 23.774 1.00 24.16 97 TYR A CA 1
ATOM 708 C C . TYR A 1 100 ? 39.525 47.679 25.174 1.00 23.59 97 TYR A C 1
ATOM 709 O O . TYR A 1 100 ? 39.200 46.688 25.831 1.00 24.09 97 TYR A O 1
ATOM 718 N N . LEU A 1 101 ? 40.391 48.584 25.618 1.00 22.76 98 LEU A N 1
ATOM 719 C CA . LEU A 1 101 ? 40.937 48.520 26.974 1.00 22.14 98 LEU A CA 1
ATOM 720 C C . LEU A 1 101 ? 41.020 49.918 27.576 1.00 21.72 98 LEU A C 1
ATOM 721 O O . LEU A 1 101 ? 41.756 50.781 27.082 1.00 21.44 98 LEU A O 1
ATOM 726 N N . ILE A 1 102 ? 40.255 50.126 28.642 1.00 21.18 99 ILE A N 1
ATOM 727 C CA . ILE A 1 102 ? 40.206 51.403 29.325 1.00 21.45 99 ILE A CA 1
ATOM 728 C C . ILE A 1 102 ? 40.505 51.184 30.803 1.00 21.20 99 ILE A C 1
ATOM 729 O O . ILE A 1 102 ? 39.808 50.420 31.482 1.00 21.47 99 ILE A O 1
ATOM 734 N N . ILE A 1 103 ? 41.566 51.832 31.278 1.00 21.17 100 ILE A N 1
ATOM 735 C CA . ILE A 1 103 ? 41.992 51.718 32.665 1.00 21.29 100 ILE A CA 1
ATOM 736 C C . ILE A 1 103 ? 41.780 53.073 33.356 1.00 21.44 100 ILE A C 1
ATOM 737 O O . ILE A 1 103 ? 42.366 54.075 32.963 1.00 21.34 100 ILE A O 1
ATOM 742 N N . THR A 1 104 ? 40.936 53.082 34.383 1.00 21.77 101 THR A N 1
ATOM 743 C CA . THR A 1 104 ? 40.613 54.305 35.111 1.00 21.96 101 THR A CA 1
ATOM 744 C C . THR A 1 104 ? 41.155 54.215 36.529 1.00 22.16 101 THR A C 1
ATOM 745 O O . THR A 1 104 ? 40.902 53.234 37.248 1.00 21.89 101 THR A O 1
ATOM 749 N N . LEU A 1 105 ? 41.913 55.242 36.906 1.00 21.96 102 LEU A N 1
ATOM 750 C CA . LEU A 1 105 ? 42.576 55.326 38.201 1.00 21.92 102 LEU A CA 1
ATOM 751 C C . LEU A 1 105 ? 41.946 56.475 38.971 1.00 21.54 102 LEU A C 1
ATOM 752 O O . LEU A 1 105 ? 41.701 57.543 38.411 1.00 21.52 102 LEU A O 1
ATOM 757 N N . LYS A 1 106 ? 41.672 56.254 40.250 1.00 21.71 103 LYS A N 1
ATOM 758 C CA . LYS A 1 106 ? 41.046 57.283 41.075 1.00 22.22 103 LYS A CA 1
ATOM 759 C C . LYS A 1 106 ? 41.940 57.616 42.255 1.00 21.89 103 LYS A C 1
ATOM 760 O O . LYS A 1 106 ? 42.526 56.715 42.867 1.00 21.47 103 LYS A O 1
ATOM 766 N N . GLU A 1 107 ? 42.032 58.917 42.548 1.00 22.23 104 GLU A N 1
ATOM 767 C CA . GLU A 1 107 ? 42.926 59.507 43.559 1.00 22.66 104 GLU A CA 1
ATOM 768 C C . GLU A 1 107 ? 44.373 59.297 43.147 1.00 22.38 104 GLU A C 1
ATOM 769 O O . GLU 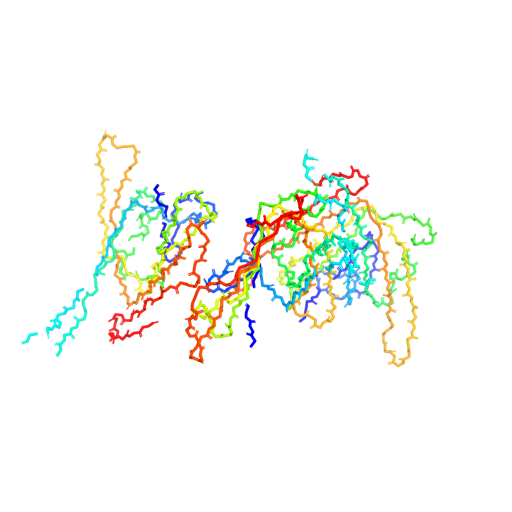A 1 107 ? 45.060 58.415 43.668 1.00 22.49 104 GLU A O 1
ATOM 775 N N . VAL A 1 108 ? 44.833 60.118 42.211 1.00 21.79 105 VAL A N 1
ATOM 776 C CA . VAL A 1 108 ? 46.049 59.806 41.479 1.00 21.83 105 VAL A CA 1
ATOM 777 C C . VAL A 1 108 ? 47.215 60.726 41.820 1.00 22.09 105 VAL A C 1
ATOM 778 O O . VAL A 1 108 ? 47.137 61.943 41.679 1.00 22.02 105 VAL A O 1
ATOM 782 N N . LEU A 1 109 ? 48.297 60.103 42.264 1.00 22.22 106 LEU A N 1
ATOM 783 C CA . LEU A 1 109 ? 49.519 60.788 42.623 1.00 22.66 106 LEU A CA 1
ATOM 784 C C . LEU A 1 109 ? 50.527 60.557 41.496 1.00 21.38 106 LEU A C 1
ATOM 785 O O . LEU A 1 109 ? 50.627 59.440 40.969 1.00 20.68 106 LEU A O 1
ATOM 790 N N . VAL A 1 110 ? 51.262 61.601 41.113 1.00 20.46 107 VAL A N 1
ATOM 791 C CA . VAL A 1 110 ? 52.392 61.412 40.195 1.00 19.83 107 VAL A CA 1
ATOM 792 C C . VAL A 1 110 ? 53.595 60.985 41.036 1.00 19.60 107 VAL A C 1
ATOM 793 O O . VAL A 1 110 ? 54.214 61.804 41.725 1.00 19.68 107 VAL A O 1
ATOM 797 N N . SER A 1 111 ? 53.912 59.695 40.986 1.00 18.99 108 SER A N 1
ATOM 798 C CA . SER A 1 111 ? 54.956 59.137 41.842 1.00 18.93 108 SER A CA 1
ATOM 799 C C . SER A 1 111 ? 56.391 59.313 41.319 1.00 18.62 108 SER A C 1
ATOM 800 O O . SER A 1 111 ? 57.348 59.293 42.105 1.00 19.14 108 SER A O 1
ATOM 803 N N . SER A 1 112 ? 56.555 59.478 40.009 1.00 18.51 109 SER A N 1
ATOM 804 C CA . SER A 1 112 ? 57.876 59.801 39.460 1.00 18.45 109 SER A CA 1
ATOM 805 C C . SER A 1 112 ? 57.772 60.390 38.067 1.00 17.78 109 SER A C 1
ATOM 806 O O . SER A 1 112 ? 56.780 60.171 37.373 1.00 17.83 109 SER A O 1
ATOM 809 N N . VAL A 1 113 ? 58.790 61.156 37.683 1.00 17.35 110 VAL A N 1
ATOM 810 C CA . VAL A 1 113 ? 58.958 61.653 36.311 1.00 17.25 110 VAL A CA 1
ATOM 811 C C . VAL A 1 113 ? 60.440 61.492 36.000 1.00 17.62 110 VAL A C 1
ATOM 812 O O . VAL A 1 113 ? 61.295 61.919 36.783 1.00 17.60 110 VAL A O 1
ATOM 816 N N . SER A 1 114 ? 60.742 60.823 34.895 1.00 17.77 111 SER A N 1
ATOM 817 C CA . SER A 1 114 ? 62.118 60.575 34.488 1.00 18.43 111 SER A CA 1
ATOM 818 C C . SER A 1 114 ? 62.261 61.012 33.049 1.00 18.25 111 SER A C 1
ATOM 819 O O . SER A 1 114 ? 61.665 60.426 32.144 1.00 18.84 111 SER A O 1
ATOM 822 N N . THR A 1 115 ? 63.059 62.047 32.843 1.00 18.15 112 THR A N 1
ATOM 823 C CA . THR A 1 115 ? 63.086 62.728 31.566 1.00 17.79 112 THR A CA 1
ATOM 824 C C . THR A 1 115 ? 64.523 62.841 31.032 1.00 18.06 112 THR A C 1
ATOM 825 O O . THR A 1 115 ? 65.480 62.456 31.709 1.00 17.95 112 THR A O 1
ATOM 829 N N . GLY A 1 116 ? 64.668 63.345 29.816 1.00 17.90 113 GLY A N 1
ATOM 830 C CA . GLY A 1 116 ? 65.985 63.544 29.241 1.00 18.79 113 GLY A CA 1
ATOM 831 C C . GLY A 1 116 ? 65.978 63.460 27.734 1.00 19.50 113 GLY A C 1
ATOM 832 O O . GLY A 1 116 ? 64.923 63.342 27.117 1.00 19.30 113 GLY A O 1
ATOM 833 N N . GLY A 1 117 ? 67.170 63.545 27.153 1.00 20.55 114 GLY A N 1
ATOM 834 C CA . GLY A 1 117 ? 67.366 63.449 25.714 1.00 22.23 114 GLY A CA 1
ATOM 835 C C . GLY A 1 117 ? 68.564 62.556 25.487 1.00 23.60 114 GLY A C 1
ATOM 836 O O . GLY A 1 117 ? 69.653 62.834 25.978 1.00 23.05 114 GLY A O 1
ATOM 837 N N . SER A 1 118 ? 68.354 61.460 24.769 1.00 25.07 115 SER A N 1
ATOM 838 C CA . SER A 1 118 ? 69.393 60.442 24.627 1.00 26.83 115 SER A CA 1
ATOM 839 C C . SER A 1 118 ? 70.363 60.769 23.500 1.00 27.21 115 SER A C 1
ATOM 840 O O . SER A 1 118 ? 71.408 60.127 23.375 1.00 27.81 115 SER A O 1
ATOM 843 N N . GLY A 1 119 ? 70.022 61.776 22.696 1.00 27.65 116 GLY A N 1
ATOM 844 C CA . GLY A 1 119 ? 70.848 62.179 21.560 1.00 28.58 116 GLY A CA 1
ATOM 845 C C . GLY A 1 119 ? 70.324 61.619 20.246 1.00 29.25 116 GLY A C 1
ATOM 846 O O . GLY A 1 119 ? 69.875 60.468 20.187 1.00 29.52 116 GLY A O 1
ATOM 847 N N . GLY A 1 120 ? 70.381 62.433 19.192 1.00 29.50 117 GLY A N 1
ATOM 848 C CA . GLY A 1 120 ? 69.875 62.043 17.876 1.00 29.79 117 GLY A CA 1
ATOM 849 C C . GLY A 1 120 ? 68.360 61.948 17.768 1.00 29.95 117 GLY A C 1
ATOM 850 O O . GLY A 1 120 ? 67.838 61.399 16.796 1.00 30.17 117 GLY A O 1
ATOM 851 N N . GLU A 1 121 ? 67.655 62.504 18.751 1.00 29.78 118 GLU A N 1
ATOM 852 C CA . GLU A 1 121 ? 66.197 62.410 18.823 1.00 29.71 118 GLU A CA 1
ATOM 853 C C . GLU A 1 121 ? 65.528 63.681 18.311 1.00 29.44 118 GLU A C 1
ATOM 854 O O . GLU A 1 121 ? 65.900 64.790 18.712 1.00 29.24 118 GLU A O 1
ATOM 860 N N . ASP A 1 122 ? 64.540 63.517 17.434 1.00 29.12 119 ASP A N 1
ATOM 861 C CA . ASP A 1 122 ? 63.754 64.658 16.957 1.00 28.91 119 ASP A CA 1
ATOM 862 C C . ASP A 1 122 ? 62.639 65.032 17.940 1.00 28.14 119 ASP A C 1
ATOM 863 O O . ASP A 1 122 ? 62.182 66.182 17.965 1.00 28.12 119 ASP A O 1
ATOM 868 N N . ARG A 1 123 ? 62.219 64.062 18.753 1.00 26.93 120 ARG A N 1
ATOM 869 C CA . ARG A 1 123 ? 61.204 64.282 19.784 1.00 26.05 120 ARG A CA 1
ATOM 870 C C . ARG A 1 123 ? 61.626 63.598 21.081 1.00 24.67 120 ARG A C 1
ATOM 871 O O . ARG A 1 123 ? 61.828 62.382 21.117 1.00 24.50 120 ARG A O 1
ATOM 879 N N . LEU A 1 124 ? 61.758 64.388 22.139 1.00 23.31 121 LEU A N 1
ATOM 880 C CA . LEU A 1 124 ? 62.188 63.869 23.440 1.00 22.36 121 LEU A CA 1
ATOM 881 C C . LEU A 1 124 ? 61.041 63.187 24.169 1.00 21.75 121 LEU A C 1
ATOM 882 O O . LEU A 1 124 ? 59.884 63.597 24.057 1.00 21.55 121 LEU A O 1
ATOM 887 N N . THR A 1 125 ? 61.380 62.141 24.915 1.00 21.65 122 THR A N 1
ATOM 888 C CA . THR A 1 125 ? 60.395 61.365 25.659 1.00 20.79 122 THR A CA 1
ATOM 889 C C . THR A 1 125 ? 60.744 61.310 27.140 1.00 20.50 122 THR A C 1
ATOM 890 O O . THR A 1 125 ? 61.876 61.584 27.535 1.00 20.08 122 THR A O 1
ATOM 894 N N . GLU A 1 126 ? 59.754 60.939 27.944 1.00 20.28 123 GLU A N 1
ATOM 895 C CA . GLU A 1 126 ? 59.929 60.790 29.383 1.00 20.41 123 GLU A CA 1
ATOM 896 C C . GLU A 1 126 ? 59.012 59.714 29.934 1.00 20.35 123 GLU A C 1
ATOM 897 O O . GLU A 1 126 ? 57.989 59.398 29.334 1.00 20.41 123 GLU A O 1
ATOM 903 N N . ASN A 1 127 ? 59.390 59.158 31.081 1.00 20.89 124 ASN A N 1
ATOM 904 C CA . ASN A 1 127 ? 58.581 58.147 31.745 1.00 21.15 124 ASN A CA 1
ATOM 905 C C . ASN A 1 127 ? 57.927 58.728 32.986 1.00 20.99 124 ASN A C 1
ATOM 906 O O . ASN A 1 127 ? 58.579 59.414 33.788 1.00 21.06 124 ASN A O 1
ATOM 911 N N . VAL A 1 128 ? 56.643 58.437 33.143 1.00 20.46 125 VAL A N 1
ATOM 912 C CA . VAL A 1 128 ? 55.873 58.902 34.288 1.00 19.79 125 VAL A CA 1
ATOM 913 C C . VAL A 1 128 ? 55.304 57.689 35.018 1.00 19.99 125 VAL A C 1
ATOM 914 O O . VAL A 1 128 ? 54.930 56.695 34.382 1.00 20.16 125 VAL A O 1
ATOM 918 N N . THR A 1 129 ? 55.254 57.751 36.348 1.00 19.19 126 THR A N 1
ATOM 919 C CA . THR A 1 129 ? 54.552 56.710 37.105 1.00 19.45 126 THR A CA 1
ATOM 920 C C . THR A 1 129 ? 53.433 57.301 37.962 1.00 19.13 126 THR A C 1
ATOM 921 O O . THR A 1 129 ? 53.549 58.420 38.473 1.00 19.24 126 THR A O 1
ATOM 925 N N . LEU A 1 130 ? 52.345 56.545 38.094 1.00 18.78 127 LEU A N 1
ATOM 926 C CA . LEU A 1 130 ? 51.162 56.993 38.803 1.00 18.81 127 LEU A CA 1
ATOM 927 C C . LEU A 1 130 ? 50.826 56.026 39.935 1.00 19.49 127 LEU A C 1
ATOM 928 O O . LEU A 1 130 ? 50.841 54.810 39.758 1.00 19.53 127 LEU A O 1
ATOM 933 N N . ASN A 1 131 ? 50.528 56.587 41.096 1.00 19.85 128 ASN A N 1
ATOM 934 C CA . ASN A 1 131 ? 50.110 55.828 42.263 1.00 20.46 128 ASN A CA 1
ATOM 935 C C . ASN A 1 131 ? 48.662 56.234 42.539 1.00 20.91 128 ASN A C 1
ATOM 936 O O . ASN A 1 131 ? 48.319 57.411 42.409 1.00 21.36 128 ASN A O 1
ATOM 941 N N . PHE A 1 132 ? 47.807 55.281 42.911 1.00 21.22 129 PHE A N 1
ATOM 942 C CA . PHE A 1 132 ? 46.361 55.549 42.958 1.00 21.28 129 PHE A CA 1
ATOM 943 C C . PHE A 1 132 ? 45.642 54.703 44.016 1.00 21.31 129 PHE A C 1
ATOM 944 O O . PHE A 1 132 ? 46.107 53.618 44.354 1.00 20.54 129 PHE A O 1
ATOM 952 N N . ALA A 1 133 ? 44.521 55.213 44.537 1.00 21.25 130 ALA A N 1
ATOM 953 C CA . ALA A 1 133 ? 43.717 54.496 45.542 1.00 21.75 130 ALA A CA 1
ATOM 954 C C . ALA A 1 133 ? 42.817 53.406 44.944 1.00 22.12 130 ALA A C 1
ATOM 955 O O . ALA A 1 133 ? 42.473 52.429 45.620 1.00 21.95 130 ALA A O 1
ATOM 957 N N . GLN A 1 134 ? 42.400 53.594 43.696 1.00 22.62 131 GLN A N 1
ATOM 958 C CA . GLN A 1 134 ? 41.399 52.709 43.094 1.00 24.11 131 GLN A CA 1
ATOM 959 C C . GLN A 1 134 ? 41.653 52.556 41.606 1.00 23.72 131 GLN A C 1
ATOM 960 O O . GLN A 1 134 ? 42.127 53.495 40.949 1.00 24.08 131 GLN A O 1
ATOM 966 N N . VAL A 1 135 ? 41.338 51.374 41.081 1.00 23.82 132 VAL A N 1
ATOM 967 C CA . VAL A 1 135 ? 41.518 51.065 39.665 1.00 23.49 132 VAL A CA 1
ATOM 968 C C . VAL A 1 135 ? 40.287 50.355 39.084 1.00 23.98 132 VAL A C 1
ATOM 969 O O . VAL A 1 135 ? 39.685 49.494 39.732 1.00 23.94 132 VAL A O 1
ATOM 973 N N . GLN A 1 136 ? 39.923 50.749 37.867 1.00 24.02 133 GLN A N 1
ATOM 974 C CA . GLN A 1 136 ? 38.895 50.080 37.080 1.00 24.32 133 GLN A CA 1
ATOM 975 C C . GLN A 1 136 ? 39.539 49.680 35.754 1.00 24.36 133 GLN A C 1
ATOM 976 O O . GLN A 1 136 ? 40.307 50.457 35.167 1.00 24.29 133 GLN A O 1
ATOM 982 N N . VAL A 1 137 ? 39.267 48.457 35.302 1.00 24.16 134 VAL A N 1
ATOM 983 C CA . VAL A 1 137 ? 39.754 47.987 34.000 1.00 23.95 134 VAL A CA 1
ATOM 984 C C . VAL A 1 137 ? 38.566 47.427 33.207 1.00 24.00 134 VAL A C 1
ATOM 985 O O . VAL A 1 137 ? 37.920 46.476 33.643 1.00 23.94 134 VAL A O 1
ATOM 989 N N . ASP A 1 138 ? 38.265 48.038 32.062 1.00 23.78 135 ASP A N 1
ATOM 990 C CA . ASP A 1 138 ? 37.165 47.579 31.215 1.00 23.92 135 ASP A CA 1
ATOM 991 C C . ASP A 1 138 ? 37.721 47.113 29.884 1.00 23.36 135 ASP A C 1
ATOM 992 O O . ASP A 1 138 ? 38.398 47.871 29.182 1.00 22.71 135 ASP A O 1
ATOM 997 N N . TYR A 1 139 ? 37.440 45.858 29.551 1.00 22.75 136 TYR A N 1
ATOM 998 C CA . TYR A 1 139 ? 37.865 45.287 28.286 1.00 22.79 136 TYR A CA 1
ATOM 999 C C . TYR A 1 139 ? 36.643 45.030 27.429 1.00 23.16 136 TYR A C 1
ATOM 1000 O O . TYR A 1 139 ? 35.672 44.417 27.884 1.00 22.85 136 TYR A O 1
ATOM 1009 N N . GLN A 1 140 ? 36.694 45.510 26.192 1.00 23.29 137 GLN A N 1
ATOM 1010 C CA . GLN A 1 140 ? 35.576 45.357 25.270 1.00 24.18 137 GLN A CA 1
ATOM 1011 C C . GLN A 1 140 ? 35.866 44.293 24.206 1.00 24.50 137 GLN A C 1
ATOM 1012 O O . GLN A 1 140 ? 36.643 44.539 23.285 1.00 24.54 137 GLN A O 1
ATOM 1018 N N . PRO A 1 141 ? 35.238 43.106 24.334 1.00 25.40 138 PRO A N 1
ATOM 1019 C CA . PRO A 1 141 ? 35.416 42.061 23.331 1.00 26.27 138 PRO A CA 1
ATOM 1020 C C . PRO A 1 141 ? 34.767 42.450 22.008 1.00 27.36 138 PRO A C 1
ATOM 1021 O O . PRO A 1 141 ? 33.760 43.167 21.991 1.00 27.27 138 PRO A O 1
ATOM 1025 N N . GLN A 1 142 ? 35.355 41.979 20.912 1.00 28.50 139 GLN A N 1
ATOM 1026 C CA . GLN A 1 142 ? 34.868 42.297 19.579 1.00 29.52 139 GLN A CA 1
ATOM 1027 C C . GLN A 1 142 ? 34.555 41.051 18.761 1.00 30.54 139 GLN A C 1
ATOM 1028 O O . GLN A 1 142 ? 35.168 40.000 18.947 1.00 30.35 139 GLN A O 1
ATOM 1034 N N . LYS A 1 143 ? 33.588 41.193 17.856 1.00 31.76 140 LYS A N 1
ATOM 1035 C CA . LYS A 1 143 ? 33.271 40.175 16.870 1.00 33.29 140 LYS A CA 1
ATOM 1036 C C . LYS A 1 143 ? 34.335 40.167 15.771 1.00 34.03 140 LYS A C 1
ATOM 1037 O O . LYS A 1 143 ? 35.199 41.051 15.721 1.00 34.27 140 LYS A O 1
ATOM 1043 N N . ALA A 1 144 ? 34.261 39.160 14.901 1.00 34.90 141 ALA A N 1
ATOM 1044 C CA . ALA A 1 144 ? 35.201 38.973 13.789 1.00 35.60 141 ALA A CA 1
ATOM 1045 C C . ALA A 1 144 ? 35.367 40.206 12.890 1.00 36.02 141 ALA A C 1
ATOM 1046 O O . ALA A 1 144 ? 36.470 40.482 12.412 1.00 36.13 141 ALA A O 1
ATOM 1048 N N . ASP A 1 145 ? 34.278 40.943 12.676 1.00 36.49 142 ASP A N 1
ATOM 1049 C CA . ASP A 1 145 ? 34.296 42.126 11.804 1.00 36.89 142 ASP A CA 1
ATOM 1050 C C . ASP A 1 145 ? 34.757 43.418 12.493 1.00 36.94 142 ASP A C 1
ATOM 1051 O O . ASP A 1 145 ? 34.904 44.453 11.837 1.00 37.20 142 ASP A O 1
ATOM 1056 N N . GLY A 1 146 ? 34.989 43.357 13.804 1.00 36.76 143 GLY A N 1
ATOM 1057 C CA . GLY A 1 146 ? 35.432 44.525 14.560 1.00 36.70 143 GLY A CA 1
ATOM 1058 C C . GLY A 1 146 ? 34.342 45.180 15.391 1.00 36.60 143 GLY A C 1
ATOM 1059 O O . GLY A 1 146 ? 34.621 46.056 16.208 1.00 36.40 143 GLY A O 1
ATOM 1060 N N . ALA A 1 147 ? 33.097 44.756 15.180 1.00 36.73 144 ALA A N 1
ATOM 1061 C CA . ALA A 1 147 ? 31.967 45.227 15.983 1.00 36.64 144 ALA A CA 1
ATOM 1062 C C . ALA A 1 147 ? 32.066 44.703 17.415 1.00 36.45 144 ALA A C 1
ATOM 1063 O O . ALA A 1 147 ? 32.713 43.686 17.662 1.00 36.46 144 ALA A O 1
ATOM 1065 N N . LYS A 1 148 ? 31.422 45.399 18.349 1.00 36.34 145 LYS A N 1
ATOM 1066 C CA . LYS A 1 148 ? 31.395 44.984 19.752 1.00 36.30 145 LYS A CA 1
ATOM 1067 C C . LYS A 1 148 ? 30.729 43.630 19.918 1.00 36.18 145 LYS A C 1
ATOM 1068 O O . LYS A 1 148 ? 29.752 43.318 19.225 1.00 36.44 145 LYS A O 1
ATOM 1074 N N . ASP A 1 149 ? 31.267 42.826 20.829 1.00 35.57 146 ASP A N 1
ATOM 1075 C CA . ASP A 1 149 ? 30.684 41.536 21.161 1.00 35.24 146 ASP A CA 1
ATOM 1076 C C . ASP A 1 149 ? 30.246 41.580 22.619 1.00 34.68 146 ASP A C 1
ATOM 1077 O O . ASP A 1 149 ? 31.054 41.386 23.531 1.00 34.69 146 ASP A O 1
ATOM 1082 N N . GLY A 1 150 ? 28.962 41.868 22.826 1.00 33.89 147 GLY A N 1
ATOM 1083 C CA . GLY A 1 150 ? 28.397 42.002 24.166 1.00 32.72 147 GLY A CA 1
ATOM 1084 C C . GLY A 1 150 ? 28.920 43.205 24.933 1.00 31.85 147 GLY A C 1
ATOM 1085 O O . GLY A 1 150 ? 29.541 44.108 24.361 1.00 31.94 147 GLY A O 1
ATOM 1086 N N . GLY A 1 151 ? 28.664 43.215 26.238 1.00 31.05 148 GLY A N 1
ATOM 1087 C CA . GLY A 1 151 ? 29.120 44.295 27.103 1.00 29.72 148 GLY A CA 1
ATOM 1088 C C . GLY A 1 151 ? 30.596 44.164 27.440 1.00 28.90 148 GLY A C 1
ATOM 1089 O O . GLY A 1 151 ? 31.219 43.145 27.127 1.00 29.15 148 GLY A O 1
ATOM 1090 N N . PRO A 1 152 ? 31.176 45.204 28.067 1.00 27.89 149 PRO A N 1
ATOM 1091 C CA . PRO A 1 152 ? 32.568 45.073 28.487 1.00 26.96 149 PRO A CA 1
ATOM 1092 C C . PRO A 1 152 ? 32.749 44.126 29.683 1.00 26.14 149 PRO A C 1
ATOM 1093 O O . PRO A 1 152 ? 31.838 43.960 30.502 1.00 25.58 149 PRO A O 1
ATOM 1097 N N . VAL A 1 153 ? 33.920 43.496 29.742 1.00 25.20 150 VAL A N 1
ATOM 1098 C CA . VAL A 1 153 ? 34.316 42.638 30.853 1.00 24.53 150 VAL A CA 1
ATOM 1099 C C . VAL A 1 153 ? 35.074 43.524 31.835 1.00 24.45 150 VAL A C 1
ATOM 1100 O O . VAL A 1 153 ? 36.037 44.200 31.456 1.00 24.17 150 VAL A O 1
ATOM 1104 N N . LYS A 1 154 ? 34.634 43.525 33.090 1.00 24.25 151 LYS A N 1
ATOM 1105 C CA . LYS A 1 154 ? 35.031 44.575 34.030 1.00 24.15 151 LYS A CA 1
ATOM 1106 C C . LYS A 1 154 ? 35.748 44.066 35.270 1.00 23.16 151 LYS A C 1
ATOM 1107 O O . LYS A 1 154 ? 35.425 43.005 35.797 1.00 22.86 151 LYS A O 1
ATOM 1113 N N . TYR A 1 155 ? 36.726 44.843 35.723 1.00 22.62 152 TYR A N 1
ATOM 1114 C CA . TYR A 1 155 ? 37.422 44.583 36.968 1.00 22.15 152 TYR A CA 1
ATOM 1115 C C . TYR A 1 155 ? 37.586 45.901 37.707 1.00 22.10 152 TYR A C 1
ATOM 1116 O O . TYR A 1 155 ? 38.020 46.891 37.119 1.00 22.02 152 TYR A O 1
ATOM 1125 N N . GLY A 1 156 ? 37.222 45.906 38.987 1.00 21.96 153 GLY A N 1
ATOM 1126 C CA . GLY A 1 156 ? 37.323 47.098 39.826 1.00 22.47 153 GLY A CA 1
ATOM 1127 C C . GLY A 1 156 ? 37.851 46.736 41.199 1.00 22.46 153 GLY A C 1
ATOM 1128 O O . GLY A 1 156 ? 37.389 45.763 41.805 1.00 22.67 153 GLY A O 1
ATOM 1129 N N . TRP A 1 157 ? 38.818 47.512 41.688 1.00 22.37 154 TRP A N 1
ATOM 1130 C CA . TRP A 1 157 ? 39.447 47.237 42.971 1.00 22.02 154 TRP A CA 1
ATOM 1131 C C . TRP A 1 157 ? 39.800 48.507 43.731 1.00 22.59 154 TRP A C 1
ATOM 1132 O O . TRP A 1 157 ? 40.487 49.390 43.214 1.00 22.59 154 TRP A O 1
ATOM 1143 N N . ASN A 1 158 ? 39.320 48.583 44.967 1.00 23.29 155 ASN A N 1
ATOM 1144 C CA . ASN A 1 158 ? 39.672 49.667 45.870 1.00 23.56 155 ASN A CA 1
ATOM 1145 C C . ASN A 1 158 ? 40.880 49.234 46.694 1.00 24.07 155 ASN A C 1
ATOM 1146 O O . ASN A 1 158 ? 40.747 48.477 47.658 1.00 23.50 155 ASN A O 1
ATOM 1151 N N . ILE A 1 159 ? 42.058 49.711 46.292 1.00 24.74 156 ILE A N 1
ATOM 1152 C CA . ILE A 1 159 ? 43.330 49.331 46.916 1.00 25.69 156 ILE A CA 1
ATOM 1153 C C . ILE A 1 159 ? 43.398 49.838 48.347 1.00 26.37 156 ILE A C 1
ATOM 1154 O O . ILE A 1 159 ? 43.762 49.099 49.269 1.00 26.26 156 ILE A O 1
ATOM 1159 N N . ARG A 1 160 ? 43.033 51.107 48.514 1.00 27.54 157 ARG A N 1
ATOM 1160 C CA . ARG A 1 160 ? 43.067 51.789 49.801 1.00 28.70 157 ARG A CA 1
ATOM 1161 C C . ARG A 1 160 ? 42.306 51.004 50.865 1.00 29.08 157 ARG A C 1
ATOM 1162 O O . ARG A 1 160 ? 42.809 50.818 51.972 1.00 29.32 157 ARG A O 1
ATOM 1170 N N . GLN A 1 161 ? 41.122 50.509 50.509 1.00 29.58 158 GLN A N 1
ATOM 1171 C CA . GLN A 1 161 ? 40.270 49.781 51.450 1.00 30.04 158 GLN A CA 1
ATOM 1172 C C . GLN A 1 161 ? 40.274 48.259 51.270 1.00 29.80 158 GLN A C 1
ATOM 1173 O O . GLN A 1 161 ? 39.585 47.543 52.000 1.00 29.56 158 GLN A O 1
ATOM 1179 N N . ASN A 1 162 ? 41.056 47.779 50.300 1.00 29.50 159 ASN A N 1
ATOM 1180 C CA . ASN A 1 162 ? 41.253 46.340 50.052 1.00 29.29 159 ASN A CA 1
ATOM 1181 C C . ASN A 1 162 ? 39.971 45.542 49.765 1.00 28.92 159 ASN A C 1
ATOM 1182 O O . ASN A 1 162 ? 39.792 44.435 50.275 1.00 28.54 159 ASN A O 1
ATOM 1187 N N . VAL A 1 163 ? 39.091 46.110 48.944 1.00 28.68 160 VAL A N 1
ATOM 1188 C CA . VAL A 1 163 ? 37.861 45.436 48.513 1.00 28.63 160 VAL A CA 1
ATOM 1189 C C . VAL A 1 163 ? 37.564 45.749 47.051 1.00 28.87 160 VAL A C 1
ATOM 1190 O O . VAL A 1 163 ? 38.076 46.726 46.506 1.00 28.31 160 VAL A O 1
ATOM 1194 N N . GLN A 1 164 ? 36.726 44.930 46.421 1.00 29.45 161 GLN A N 1
ATOM 1195 C CA . GLN A 1 164 ? 36.335 45.167 45.030 1.00 30.57 161 GLN A CA 1
ATOM 1196 C C . GLN A 1 164 ? 35.523 46.454 44.870 1.00 30.82 161 GLN A C 1
ATOM 1197 O O . GLN A 1 164 ? 34.871 46.913 45.813 1.00 30.68 161 GLN A O 1
ATOM 1203 N N . ALA A 1 165 ? 35.584 47.031 43.673 1.00 31.51 162 ALA A N 1
ATOM 1204 C CA . ALA A 1 165 ? 34.898 48.284 43.378 1.00 32.31 162 ALA A CA 1
ATOM 1205 C C . ALA A 1 165 ? 33.677 48.034 42.504 1.00 33.03 162 ALA A C 1
ATOM 1206 O O . ALA A 1 165 ? 32.676 47.464 42.965 1.00 33.89 162 ALA A O 1
ATOM 1208 N N . ALA B 1 5 ? 20.036 14.729 31.037 1.00 31.04 2 ALA B N 1
ATOM 1209 C CA . ALA B 1 5 ? 19.625 15.004 29.629 1.00 30.63 2 ALA B CA 1
ATOM 1210 C C . ALA B 1 5 ? 20.563 16.010 28.973 1.00 30.67 2 ALA B C 1
ATOM 1211 O O . ALA B 1 5 ? 20.840 17.073 29.534 1.00 30.35 2 ALA B O 1
ATOM 1213 N N . VAL B 1 6 ? 21.039 15.673 27.776 1.00 30.36 3 VAL B N 1
ATOM 1214 C CA . VAL B 1 6 ? 21.804 16.617 26.967 1.00 30.06 3 VAL B CA 1
ATOM 1215 C C . VAL B 1 6 ? 20.946 17.852 26.642 1.00 29.33 3 VAL B C 1
ATOM 1216 O O . VAL B 1 6 ? 19.718 17.755 26.555 1.00 29.18 3 VAL B O 1
ATOM 1220 N N . ASP B 1 7 ? 21.600 19.003 26.491 1.00 28.19 4 ASP B N 1
ATOM 1221 C CA . ASP B 1 7 ? 20.947 20.230 26.040 1.00 27.23 4 ASP B CA 1
ATOM 1222 C C . ASP B 1 7 ? 21.188 20.421 24.556 1.00 26.76 4 ASP B C 1
ATOM 1223 O O . ASP B 1 7 ? 22.290 20.172 24.075 1.00 26.03 4 ASP B O 1
ATOM 1236 N N . PHE B 1 9 ? 20.377 22.848 20.884 1.00 22.05 6 PHE B N 1
ATOM 1237 C CA . PHE B 1 9 ? 20.081 24.171 20.364 1.00 21.18 6 PHE B CA 1
ATOM 1238 C C . PHE B 1 9 ? 20.300 24.185 18.863 1.00 20.95 6 PHE B C 1
ATOM 1239 O O . PHE B 1 9 ? 21.123 23.430 18.353 1.00 21.05 6 PHE B O 1
ATOM 1247 N N . ILE B 1 10 ? 19.583 25.064 18.169 1.00 20.45 7 ILE B N 1
ATOM 1248 C CA . ILE B 1 10 ? 19.825 25.274 16.745 1.00 20.03 7 ILE B CA 1
ATOM 1249 C C . ILE B 1 10 ? 19.774 26.752 16.417 1.00 20.24 7 ILE B C 1
ATOM 1250 O O . ILE B 1 10 ? 18.853 27.470 16.831 1.00 20.36 7 ILE B O 1
ATOM 1255 N N . LYS B 1 11 ? 20.795 27.209 15.707 1.00 20.27 8 LYS B N 1
ATOM 1256 C CA . LYS B 1 11 ? 20.800 28.566 15.179 1.00 21.02 8 LYS B CA 1
ATOM 1257 C C . LYS B 1 11 ? 20.582 28.459 13.683 1.00 21.04 8 LYS B C 1
ATOM 1258 O O . LYS B 1 11 ? 21.320 27.760 13.007 1.00 21.24 8 LYS B O 1
ATOM 1264 N N . ILE B 1 12 ? 19.567 29.150 13.173 1.00 21.17 9 ILE B N 1
ATOM 1265 C CA . ILE B 1 12 ? 19.260 29.132 11.748 1.00 20.95 9 ILE B CA 1
ATOM 1266 C C . ILE B 1 12 ? 19.406 30.548 11.228 1.00 21.25 9 ILE B C 1
ATOM 1267 O O . ILE B 1 12 ? 18.676 31.443 11.644 1.00 20.67 9 ILE B O 1
ATOM 1272 N N .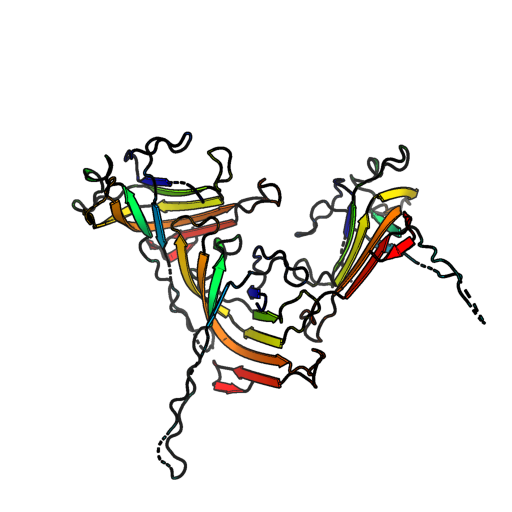 GLY B 1 13 ? 20.363 30.750 10.326 1.00 21.84 10 GLY B N 1
ATOM 1273 C CA . GLY B 1 13 ? 20.632 32.076 9.780 1.00 22.42 10 GLY B CA 1
ATOM 1274 C C . GLY B 1 13 ? 20.769 33.064 10.920 1.00 22.84 10 GLY B C 1
ATOM 1275 O O . GLY B 1 13 ? 21.478 32.804 11.885 1.00 23.10 10 GLY B O 1
ATOM 1276 N N . ASP B 1 14 ? 20.065 34.186 10.827 1.00 23.36 11 ASP B N 1
ATOM 1277 C CA . ASP B 1 14 ? 20.045 35.143 11.918 1.00 23.95 11 ASP B CA 1
ATOM 1278 C C . ASP B 1 14 ? 18.676 35.226 12.605 1.00 23.53 11 ASP B C 1
ATOM 1279 O O . ASP B 1 14 ? 18.368 36.186 13.326 1.00 23.07 11 ASP B O 1
ATOM 1284 N N . VAL B 1 15 ? 17.884 34.177 12.410 1.00 22.87 12 VAL B N 1
ATOM 1285 C CA . VAL B 1 15 ? 16.581 34.055 13.051 1.00 22.34 12 VAL B CA 1
ATOM 1286 C C . VAL B 1 15 ? 16.766 33.883 14.560 1.00 22.10 12 VAL B C 1
ATOM 1287 O O . VAL B 1 15 ? 17.577 33.073 15.012 1.00 21.81 12 VAL B O 1
ATOM 1291 N N . LYS B 1 16 ? 15.997 34.643 15.326 1.00 21.45 13 LYS B N 1
ATOM 1292 C CA . LYS B 1 16 ? 16.044 34.549 16.779 1.00 21.57 13 LYS B CA 1
ATOM 1293 C C . LYS B 1 16 ? 14.938 33.650 17.322 1.00 20.80 13 LYS B C 1
ATOM 1294 O O . LYS B 1 16 ? 13.772 33.773 16.937 1.00 20.03 13 LYS B O 1
ATOM 1300 N N . GLY B 1 17 ? 15.332 32.736 18.205 1.00 20.51 14 GLY B N 1
ATOM 1301 C CA . GLY B 1 17 ? 14.397 31.945 19.003 1.00 20.16 14 GLY B CA 1
ATOM 1302 C C . GLY B 1 17 ? 14.370 32.490 20.419 1.00 19.97 14 GLY B C 1
ATOM 1303 O O . GLY B 1 17 ? 14.806 33.621 20.661 1.00 20.35 14 GLY B O 1
ATOM 1304 N N . GLU B 1 18 ? 13.874 31.692 21.355 1.00 19.70 15 GLU B N 1
ATOM 1305 C CA . GLU B 1 18 ? 13.674 32.163 22.729 1.00 20.16 15 GLU B CA 1
ATOM 1306 C C . GLU B 1 18 ? 14.535 31.480 23.797 1.00 20.52 15 GLU B C 1
ATOM 1307 O O . GLU B 1 18 ? 14.248 31.598 24.991 1.00 21.13 15 GLU B O 1
ATOM 1313 N N . SER B 1 19 ? 15.595 30.788 23.380 1.00 21.10 16 SER B N 1
ATOM 1314 C CA . SER B 1 19 ? 16.460 30.094 24.337 1.00 21.44 16 SER B CA 1
ATOM 1315 C C . SER B 1 19 ? 16.987 31.041 25.407 1.00 21.91 16 SER B C 1
ATOM 1316 O O . SER B 1 19 ? 17.458 32.135 25.097 1.00 21.72 16 SER B O 1
ATOM 1319 N N . LYS B 1 20 ? 16.893 30.601 26.659 1.00 22.81 17 LYS B N 1
ATOM 1320 C CA . LYS B 1 20 ? 17.390 31.356 27.809 1.00 23.88 17 LYS B CA 1
ATOM 1321 C C . LYS B 1 20 ? 18.823 30.949 28.166 1.00 24.31 17 LYS B C 1
ATOM 1322 O O . LYS B 1 20 ? 19.409 31.466 29.124 1.00 24.68 17 LYS B O 1
ATOM 1328 N N . ASP B 1 21 ? 19.379 30.012 27.405 1.00 24.70 18 ASP B N 1
ATOM 1329 C CA . ASP B 1 21 ? 20.717 29.491 27.678 1.00 24.85 18 ASP B CA 1
ATOM 1330 C C . ASP B 1 21 ? 21.756 30.602 27.679 1.00 25.57 18 ASP B C 1
ATOM 1331 O O . ASP B 1 21 ? 21.719 31.503 26.837 1.00 25.63 18 ASP B O 1
ATOM 1336 N N . LYS B 1 22 ? 22.684 30.525 28.627 1.00 26.03 19 LYS B N 1
ATOM 1337 C CA . LYS B 1 22 ? 23.698 31.556 28.800 1.00 27.06 19 LYS B CA 1
ATOM 1338 C C . LYS B 1 22 ? 24.610 31.690 27.571 1.00 27.01 19 LYS B C 1
ATOM 1339 O O . LYS B 1 22 ? 24.959 32.807 27.185 1.00 27.83 19 LYS B O 1
ATOM 1345 N N . THR B 1 23 ? 24.966 30.573 26.933 1.00 26.43 20 THR B N 1
ATOM 1346 C CA . THR B 1 23 ? 25.819 30.633 25.736 1.00 25.96 20 THR B CA 1
ATOM 1347 C C . THR B 1 23 ? 25.062 30.566 24.408 1.00 25.40 20 THR B C 1
ATOM 1348 O O . THR B 1 23 ? 25.595 30.965 23.371 1.00 25.88 20 THR B O 1
ATOM 1352 N N . HIS B 1 24 ? 23.841 30.036 24.431 1.00 24.32 21 HIS B N 1
ATOM 1353 C CA . HIS B 1 24 ? 23.030 29.942 23.215 1.00 23.70 21 HIS B CA 1
ATOM 1354 C C . HIS B 1 24 ? 21.765 30.815 23.286 1.00 23.45 21 HIS B C 1
ATOM 1355 O O . HIS B 1 24 ? 20.746 30.486 22.692 1.00 22.81 21 HIS B O 1
ATOM 1362 N N . ALA B 1 25 ? 21.856 31.927 24.019 1.00 23.07 22 ALA B N 1
ATOM 1363 C CA . ALA B 1 25 ? 20.758 32.882 24.149 1.00 23.00 22 ALA B CA 1
ATOM 1364 C C . ALA B 1 25 ? 20.190 33.250 22.788 1.00 22.63 22 ALA B C 1
ATOM 1365 O O . ALA B 1 25 ? 20.936 33.538 21.863 1.00 22.16 22 ALA B O 1
ATOM 1367 N N . GLU B 1 26 ? 18.860 33.209 22.679 1.00 22.80 23 GLU B N 1
ATOM 1368 C CA . GLU B 1 26 ? 18.135 33.621 21.470 1.00 22.84 23 GLU B CA 1
ATOM 1369 C C . GLU B 1 26 ? 18.322 32.690 20.272 1.00 22.32 23 GLU B C 1
ATOM 1370 O O . GLU B 1 26 ? 17.963 33.028 19.138 1.00 22.08 23 GLU B O 1
ATOM 1376 N N . GLU B 1 27 ? 18.874 31.512 20.527 1.00 21.30 24 GLU B N 1
ATOM 1377 C CA . GLU B 1 27 ? 18.807 30.444 19.545 1.00 21.25 24 GLU B CA 1
ATOM 1378 C C . GLU B 1 27 ? 17.476 29.752 19.796 1.00 20.49 24 GLU B C 1
ATOM 1379 O O . GLU B 1 27 ? 16.671 30.217 20.608 1.00 20.69 24 GLU B O 1
ATOM 1385 N N . ILE B 1 28 ? 17.241 28.665 19.085 1.00 20.24 25 ILE B N 1
ATOM 1386 C CA . ILE B 1 28 ? 16.033 27.879 19.227 1.00 20.01 25 ILE B CA 1
ATOM 1387 C C . ILE B 1 28 ? 16.343 26.670 20.103 1.00 20.05 25 ILE B C 1
ATOM 1388 O O . ILE B 1 28 ? 17.293 25.937 19.831 1.00 19.63 25 ILE B O 1
ATOM 1393 N N . ASP B 1 29 ? 15.551 26.471 21.158 1.00 20.47 26 ASP B N 1
ATOM 1394 C CA . ASP B 1 29 ? 15.651 25.258 21.965 1.00 20.76 26 ASP B CA 1
ATOM 1395 C C . ASP B 1 29 ? 15.119 24.069 21.179 1.00 21.09 26 ASP B C 1
ATOM 1396 O O . ASP B 1 29 ? 14.030 24.136 20.583 1.00 21.42 26 ASP B O 1
ATOM 1401 N N . VAL B 1 30 ? 15.892 22.988 21.186 1.00 20.43 27 VAL B N 1
ATOM 1402 C CA . VAL B 1 30 ? 15.576 21.780 20.430 1.00 20.30 27 VAL B CA 1
ATOM 1403 C C . VAL B 1 30 ? 15.202 20.676 21.406 1.00 20.17 27 VAL B C 1
ATOM 1404 O O . VAL B 1 30 ? 15.950 20.398 22.350 1.00 20.74 27 VAL B O 1
ATOM 1408 N N . LEU B 1 31 ? 14.050 20.055 21.173 1.00 19.17 28 LEU B N 1
ATOM 1409 C CA . LEU B 1 31 ? 13.516 19.012 22.042 1.00 19.69 28 LEU B CA 1
ATOM 1410 C C . LEU B 1 31 ? 13.875 17.601 21.579 1.00 19.47 28 LEU B C 1
ATOM 1411 O O . LEU B 1 31 ? 13.948 16.672 22.385 1.00 19.39 28 LEU B O 1
ATOM 1416 N N . ALA B 1 32 ? 14.082 17.455 20.276 1.00 18.74 29 ALA B N 1
ATOM 1417 C CA . ALA B 1 32 ? 14.403 16.187 19.653 1.00 18.92 29 ALA B CA 1
ATOM 1418 C C . ALA B 1 32 ? 14.871 16.481 18.241 1.00 18.95 29 ALA B C 1
ATOM 1419 O O . ALA B 1 32 ? 14.563 17.541 17.693 1.00 19.06 29 ALA B O 1
ATOM 1421 N N . TRP B 1 33 ? 15.613 15.548 17.653 1.00 18.75 30 TRP B N 1
ATOM 1422 C CA . TRP B 1 33 ? 16.037 15.664 16.260 1.00 18.69 30 TRP B CA 1
ATOM 1423 C C . TRP B 1 33 ? 16.312 14.279 15.693 1.00 18.49 30 TRP B C 1
ATOM 1424 O O . TRP B 1 33 ? 16.507 13.317 16.435 1.00 17.81 30 TRP B O 1
ATOM 1435 N N . SER B 1 34 ? 16.303 14.181 14.372 1.00 18.71 31 SER B N 1
ATOM 1436 C CA . SER B 1 34 ? 16.664 12.947 13.703 1.00 19.32 31 SER B CA 1
ATOM 1437 C C . SER B 1 34 ? 17.212 13.285 12.324 1.00 19.41 31 SER B C 1
ATOM 1438 O O . SER B 1 34 ? 16.876 14.318 11.739 1.00 20.25 31 SER B O 1
ATOM 1441 N N . TRP B 1 35 ? 18.064 12.413 11.814 1.00 19.25 32 TRP B N 1
ATOM 1442 C CA . TRP B 1 35 ? 18.731 12.631 10.548 1.00 19.59 32 TRP B CA 1
ATOM 1443 C C . TRP B 1 35 ? 19.308 11.294 10.090 1.00 19.81 32 TRP B C 1
ATOM 1444 O O . TRP B 1 35 ? 19.479 10.372 10.894 1.00 19.65 32 TRP B O 1
ATOM 1455 N N . GLY B 1 36 ? 19.587 11.180 8.800 1.00 19.89 33 GLY B N 1
ATOM 1456 C CA . GLY B 1 36 ? 20.058 9.924 8.270 1.00 20.03 33 GLY B CA 1
ATOM 1457 C C . GLY B 1 36 ? 20.580 10.030 6.865 1.00 20.96 33 GLY B C 1
ATOM 1458 O O . GLY B 1 36 ? 20.442 11.061 6.204 1.00 19.65 33 GLY B O 1
ATOM 1467 N N . SER B 1 38 ? 21.839 7.061 3.451 1.00 20.61 35 SER B N 1
ATOM 1468 C CA . SER B 1 38 ? 21.932 5.689 3.006 1.00 20.08 35 SER B CA 1
ATOM 1469 C C . SER B 1 38 ? 22.733 5.659 1.706 1.00 20.86 35 SER B C 1
ATOM 1470 O O . SER B 1 38 ? 22.830 6.671 1.003 1.00 20.19 35 SER B O 1
ATOM 1473 N N . GLN B 1 39 ? 23.305 4.497 1.412 1.00 20.89 36 GLN B N 1
ATOM 1474 C CA . GLN B 1 39 ? 24.218 4.322 0.291 1.00 21.69 36 GLN B CA 1
ATOM 1475 C C . GLN B 1 39 ? 23.676 3.179 -0.553 1.00 21.87 36 GLN B C 1
ATOM 1476 O O . GLN B 1 39 ? 23.395 2.106 -0.030 1.00 21.89 36 GLN B O 1
ATOM 1482 N N . SER B 1 40 ? 23.507 3.420 -1.853 1.00 22.28 37 SER B N 1
ATOM 1483 C CA . SER B 1 40 ? 22.896 2.422 -2.746 1.00 22.51 37 SER B CA 1
ATOM 1484 C C . SER B 1 40 ? 23.885 1.381 -3.284 1.00 22.85 37 SER B C 1
ATOM 1485 O O . SER B 1 40 ? 23.477 0.419 -3.944 1.00 22.80 37 SER B O 1
ATOM 1488 N N . GLY B 1 41 ? 25.174 1.582 -3.010 1.00 23.23 38 GLY B N 1
ATOM 1489 C CA . GLY B 1 41 ? 26.223 0.656 -3.439 1.00 24.00 38 GLY B CA 1
ATOM 1490 C C . GLY B 1 41 ? 26.033 -0.740 -2.873 1.00 24.71 38 GLY B C 1
ATOM 1491 O O . GLY B 1 41 ? 25.365 -0.916 -1.860 1.00 24.52 38 GLY B O 1
ATOM 1492 N N . SER B 1 42 ? 26.616 -1.737 -3.534 1.00 25.54 39 SER B N 1
ATOM 1493 C CA . SER B 1 42 ? 26.497 -3.122 -3.090 1.00 26.52 39 SER B CA 1
ATOM 1494 C C . SER B 1 42 ? 27.810 -3.883 -3.257 1.00 27.33 39 SER B C 1
ATOM 1495 O O . SER B 1 42 ? 28.508 -3.721 -4.265 1.00 27.37 39 SER B O 1
ATOM 1506 N N . HIS B 1 44 ? 27.830 -7.133 -3.341 1.00 31.06 41 HIS B N 1
ATOM 1507 C CA . HIS B 1 44 ? 27.431 -8.413 -3.918 1.00 32.27 41 HIS B CA 1
ATOM 1508 C C . HIS B 1 44 ? 27.722 -8.485 -5.421 1.00 33.43 41 HIS B C 1
ATOM 1509 O O . HIS B 1 44 ? 27.571 -9.543 -6.041 1.00 33.34 41 HIS B O 1
ATOM 1524 N N . ALA B 1 51 ? 28.952 1.405 -9.168 1.00 33.22 48 ALA B N 1
ATOM 1525 C CA . ALA B 1 51 ? 28.862 1.647 -7.733 1.00 32.87 48 ALA B CA 1
ATOM 1526 C C . ALA B 1 51 ? 27.494 2.232 -7.361 1.00 32.68 48 ALA B C 1
ATOM 1527 O O . ALA B 1 51 ? 26.497 2.008 -8.065 1.00 33.01 48 ALA B O 1
ATOM 1529 N N . GLY B 1 52 ? 27.440 2.971 -6.254 1.00 32.15 49 GLY B N 1
ATOM 1530 C CA . GLY B 1 52 ? 26.209 3.620 -5.829 1.00 31.15 49 GLY B CA 1
ATOM 1531 C C . GLY B 1 52 ? 26.392 5.096 -5.537 1.00 30.52 49 GLY B C 1
ATOM 1532 O O . GLY B 1 52 ? 27.385 5.713 -5.940 1.00 30.70 49 GLY B O 1
ATOM 1533 N N . LYS B 1 53 ? 25.419 5.664 -4.835 1.00 29.54 50 LYS B N 1
ATOM 1534 C CA . LYS B 1 53 ? 25.454 7.067 -4.445 1.00 28.86 50 LYS B CA 1
ATOM 1535 C C . LYS B 1 53 ? 24.814 7.215 -3.078 1.00 27.27 50 LYS B C 1
ATOM 1536 O O . LYS B 1 53 ? 23.940 6.426 -2.704 1.00 27.27 50 LYS B O 1
ATOM 1542 N N . VAL B 1 54 ? 25.259 8.213 -2.324 1.00 25.62 51 VAL B N 1
ATOM 1543 C CA . VAL B 1 54 ? 24.665 8.481 -1.024 1.00 23.90 51 VAL B CA 1
ATOM 1544 C C . VAL B 1 54 ? 23.362 9.280 -1.224 1.00 23.87 51 VAL B C 1
ATOM 1545 O O . VAL B 1 54 ? 23.260 10.106 -2.139 1.00 23.16 51 VAL B O 1
ATOM 1549 N N . ASN B 1 55 ? 22.355 8.980 -0.411 1.00 23.15 52 ASN B N 1
ATOM 1550 C CA . ASN B 1 55 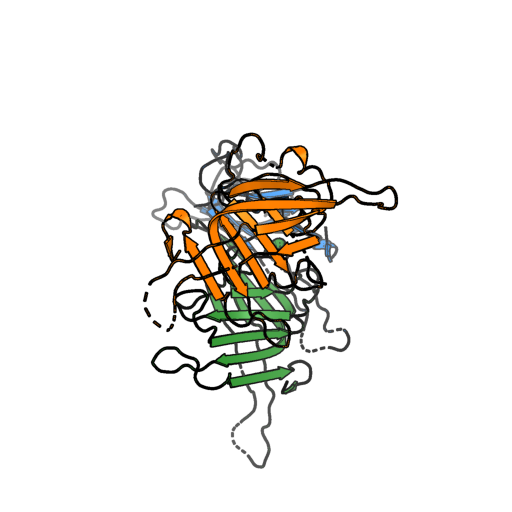? 21.190 9.846 -0.288 1.00 23.08 52 ASN B CA 1
ATOM 1551 C C . ASN B 1 55 ? 21.177 10.403 1.118 1.00 22.43 52 ASN B C 1
ATOM 1552 O O . ASN B 1 55 ? 21.126 9.639 2.080 1.00 21.86 52 ASN B O 1
ATOM 1557 N N . VAL B 1 56 ? 21.266 11.725 1.239 1.00 22.01 53 VAL B N 1
ATOM 1558 C CA . VAL B 1 56 ? 21.274 12.369 2.548 1.00 21.85 53 VAL B CA 1
ATOM 1559 C C . VAL B 1 56 ? 19.872 12.911 2.813 1.00 22.01 53 VAL B C 1
ATOM 1560 O O . VAL B 1 56 ? 19.289 13.608 1.974 1.00 22.08 53 VAL B O 1
ATOM 1564 N N . GLN B 1 57 ? 19.332 12.557 3.973 1.00 21.19 54 GLN B N 1
ATOM 1565 C CA . GLN B 1 57 ? 17.997 12.976 4.348 1.00 21.11 54 GLN B CA 1
ATOM 1566 C C . GLN B 1 57 ? 18.012 14.430 4.795 1.00 20.54 54 GLN B C 1
ATOM 1567 O O . GLN B 1 57 ? 19.060 14.980 5.123 1.00 19.74 54 GLN B O 1
ATOM 1573 N N . ASP B 1 58 ? 16.841 15.052 4.801 1.00 20.28 55 ASP B N 1
ATOM 1574 C CA . ASP B 1 58 ? 16.681 16.343 5.464 1.00 19.76 55 ASP B CA 1
ATOM 1575 C C . ASP B 1 58 ? 16.894 16.114 6.959 1.00 19.40 55 ASP B C 1
ATOM 1576 O O . ASP B 1 58 ? 16.765 14.992 7.451 1.00 19.54 55 ASP B O 1
ATOM 1581 N N . LEU B 1 59 ? 17.242 17.165 7.682 1.00 19.06 56 LEU B N 1
ATOM 1582 C CA . LEU B 1 59 ? 17.312 17.061 9.140 1.00 19.03 56 LEU B CA 1
ATOM 1583 C C . LEU B 1 59 ? 15.985 17.493 9.741 1.00 18.67 56 LEU B C 1
ATOM 1584 O O . LEU B 1 59 ? 15.466 18.551 9.381 1.00 18.46 56 LEU B O 1
ATOM 1589 N N . SER B 1 60 ? 15.444 16.663 10.640 1.00 18.78 57 SER B N 1
ATOM 1590 C CA . SER B 1 60 ? 14.221 16.969 11.372 1.00 19.10 57 SER B CA 1
ATOM 1591 C C . SER B 1 60 ? 14.564 17.379 12.793 1.00 19.06 57 SER B C 1
ATOM 1592 O O . SER B 1 60 ? 15.448 16.788 13.412 1.00 18.81 57 SER B O 1
ATOM 1595 N N . PHE B 1 61 ? 13.862 18.382 13.312 1.00 18.46 58 PHE B N 1
ATOM 1596 C CA . PHE B 1 61 ? 13.951 18.704 14.736 1.00 18.56 58 PHE B CA 1
ATOM 1597 C C . PHE B 1 61 ? 12.611 19.176 15.279 1.00 18.62 58 PHE B C 1
ATOM 1598 O O . PHE B 1 61 ? 11.752 19.650 14.531 1.00 18.52 58 PHE B O 1
ATOM 1606 N N . THR B 1 62 ? 12.441 19.003 16.587 1.00 18.81 59 THR B N 1
ATOM 1607 C CA . THR B 1 62 ? 11.272 19.458 17.308 1.00 18.97 59 THR B CA 1
ATOM 1608 C C . THR B 1 62 ? 11.661 20.654 18.176 1.00 18.77 59 THR B C 1
ATOM 1609 O O . THR B 1 62 ? 12.728 20.673 18.803 1.00 17.88 59 THR B O 1
ATOM 1613 N N . LYS B 1 63 ? 10.781 21.654 18.191 1.00 18.57 60 LYS B N 1
ATOM 1614 C CA . LYS B 1 63 ? 10.986 22.893 18.937 1.00 18.62 60 LYS B CA 1
ATOM 1615 C C . LYS B 1 63 ? 9.654 23.277 19.561 1.00 18.51 60 LYS B C 1
ATOM 1616 O O . LYS B 1 63 ? 8.620 22.738 19.169 1.00 18.53 60 LYS B O 1
ATOM 1622 N N . TYR B 1 64 ? 9.673 24.194 20.530 1.00 18.75 61 TYR B N 1
ATOM 1623 C CA . TYR B 1 64 ? 8.435 24.835 20.995 1.00 18.83 61 TYR B CA 1
ATOM 1624 C C . TYR B 1 64 ? 8.027 25.874 19.962 1.00 17.80 61 TYR B C 1
ATOM 1625 O O . TYR B 1 64 ? 8.894 26.458 19.297 1.00 17.38 61 TYR B O 1
ATOM 1634 N N . ILE B 1 65 ? 6.722 26.105 19.819 1.00 17.18 62 ILE B N 1
ATOM 1635 C CA . ILE B 1 65 ? 6.251 27.278 19.075 1.00 16.76 62 ILE B CA 1
ATOM 1636 C C . ILE B 1 65 ? 6.854 28.510 19.750 1.00 16.38 62 ILE B C 1
ATOM 1637 O O . ILE B 1 65 ? 6.729 28.680 20.967 1.00 16.52 62 ILE B O 1
ATOM 1642 N N . ASP B 1 66 ? 7.564 29.331 18.980 1.00 16.05 63 ASP B N 1
ATOM 1643 C CA . ASP B 1 66 ? 8.227 30.504 19.551 1.00 16.15 63 ASP B CA 1
ATOM 1644 C C . ASP B 1 66 ? 8.375 31.637 18.523 1.00 16.07 63 ASP B C 1
ATOM 1645 O O . ASP B 1 66 ? 7.813 31.559 17.438 1.00 15.64 63 ASP B O 1
ATOM 1650 N N . LYS B 1 67 ? 9.145 32.675 18.856 1.00 15.73 64 LYS B N 1
ATOM 1651 C CA . LYS B 1 67 ? 9.234 33.842 17.968 1.00 16.20 64 LYS B CA 1
ATOM 1652 C C . LYS B 1 67 ? 9.879 33.562 16.598 1.00 15.59 64 LYS B C 1
ATOM 1653 O O . LYS B 1 67 ? 9.750 34.371 15.688 1.00 15.29 64 LYS B O 1
ATOM 1659 N N . SER B 1 68 ? 10.557 32.421 16.463 1.00 15.50 65 SER B N 1
ATOM 1660 C CA . SER B 1 68 ? 11.111 31.997 15.169 1.00 15.53 65 SER B CA 1
ATOM 1661 C C . SER B 1 68 ? 10.051 31.409 14.239 1.00 15.22 65 SER B C 1
ATOM 1662 O O . SER B 1 68 ? 10.236 31.397 13.023 1.00 14.65 65 SER B O 1
ATOM 1665 N N . THR B 1 69 ? 8.958 30.912 14.818 1.00 14.74 66 THR B N 1
ATOM 1666 C CA . THR B 1 69 ? 7.925 30.188 14.061 1.00 14.86 66 THR B CA 1
ATOM 1667 C C . THR B 1 69 ? 7.446 30.895 12.765 1.00 15.03 66 THR B C 1
ATOM 1668 O O . THR B 1 69 ? 7.522 30.299 11.685 1.00 15.05 66 THR B O 1
ATOM 1672 N N . PRO B 1 70 ? 6.970 32.159 12.861 1.00 14.59 67 PRO B N 1
ATOM 1673 C CA . PRO B 1 70 ? 6.544 32.856 11.642 1.00 14.71 67 PRO B CA 1
ATOM 1674 C C . PRO B 1 70 ? 7.658 33.021 10.605 1.00 15.02 67 PRO B C 1
ATOM 1675 O O . PRO B 1 70 ? 7.396 32.952 9.412 1.00 14.85 67 PRO B O 1
ATOM 1679 N N . ASN B 1 71 ? 8.884 33.239 11.069 1.00 15.25 68 ASN B N 1
ATOM 1680 C CA . ASN B 1 71 ? 10.025 33.393 10.180 1.00 15.96 68 ASN B CA 1
ATOM 1681 C C . ASN B 1 71 ? 10.376 32.092 9.433 1.00 16.07 68 ASN B C 1
ATOM 1682 O O . ASN B 1 71 ? 10.645 32.118 8.230 1.00 15.89 68 ASN B O 1
ATOM 1687 N N . LEU B 1 72 ? 10.312 30.962 10.139 1.00 15.99 69 LEU B N 1
ATOM 1688 C CA . LEU B 1 72 ? 10.492 29.655 9.504 1.00 16.57 69 LEU B CA 1
ATOM 1689 C C . LEU B 1 72 ? 9.369 29.337 8.514 1.00 16.59 69 LEU B C 1
ATOM 1690 O O . LEU B 1 72 ? 9.627 28.770 7.447 1.00 17.06 69 LEU B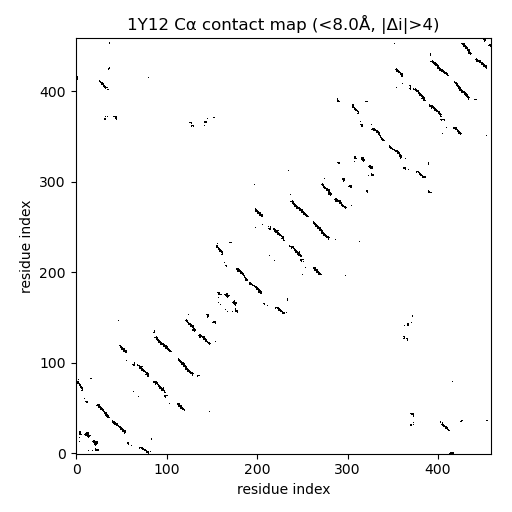 O 1
ATOM 1711 N N . ALA B 1 75 ? 10.122 31.431 5.414 1.00 15.94 72 ALA B N 1
ATOM 1712 C CA . ALA B 1 75 ? 11.222 30.805 4.679 1.00 15.96 72 ALA B CA 1
ATOM 1713 C C . ALA B 1 75 ? 10.720 29.588 3.909 1.00 16.10 72 ALA B C 1
ATOM 1714 O O . ALA B 1 75 ? 11.063 29.415 2.748 1.00 15.97 72 ALA B O 1
ATOM 1716 N N . CYS B 1 76 ? 9.891 28.768 4.549 1.00 16.36 73 CYS B N 1
ATOM 1717 C CA . CYS B 1 76 ? 9.327 27.593 3.890 1.00 16.64 73 CYS B CA 1
ATOM 1718 C C . CYS B 1 76 ? 8.513 28.011 2.662 1.00 16.79 73 CYS B C 1
ATOM 1719 O O . CYS B 1 76 ? 8.694 27.467 1.569 1.00 16.37 73 CYS B O 1
ATOM 1722 N N . SER B 1 77 ? 7.638 28.997 2.851 1.00 16.43 74 SER B N 1
ATOM 1723 C CA . SER B 1 77 ? 6.761 29.493 1.793 1.00 17.04 74 SER B CA 1
ATOM 1724 C C . SER B 1 77 ? 7.492 30.153 0.626 1.00 17.78 74 SER B C 1
ATOM 1725 O O . SER B 1 77 ? 7.160 29.900 -0.524 1.00 17.76 74 SER B O 1
ATOM 1728 N N . SER B 1 78 ? 8.459 31.014 0.935 1.00 18.54 75 SER B N 1
ATOM 1729 C CA . SER B 1 78 ? 9.153 31.795 -0.084 1.00 19.94 75 SER B CA 1
ATOM 1730 C C . SER B 1 78 ? 10.227 30.946 -0.749 1.00 20.92 75 SER B C 1
ATOM 1731 O O . SER B 1 78 ? 10.644 31.238 -1.866 1.00 21.39 75 SER B O 1
ATOM 1734 N N . GLY B 1 79 ? 10.660 29.899 -0.047 1.00 21.22 76 GLY B N 1
ATOM 1735 C CA . GLY B 1 79 ? 11.729 29.032 -0.523 1.00 22.51 76 GLY B CA 1
ATOM 1736 C C . GLY B 1 79 ? 13.092 29.695 -0.447 1.00 23.05 76 GLY B C 1
ATOM 1737 O O . GLY B 1 79 ? 14.027 29.268 -1.117 1.00 23.32 76 GLY B O 1
ATOM 1738 N N . LYS B 1 80 ? 13.215 30.740 0.365 1.00 23.14 77 LYS B N 1
ATOM 1739 C CA . LYS B 1 80 ? 14.493 31.435 0.497 1.00 24.05 77 LYS B CA 1
ATOM 1740 C C . LYS B 1 80 ? 15.410 30.688 1.448 1.00 23.65 77 LYS B C 1
ATOM 1741 O O . LYS B 1 80 ? 14.957 30.115 2.429 1.00 24.26 77 LYS B O 1
ATOM 1747 N N . HIS B 1 81 ? 16.702 30.660 1.151 1.00 23.56 78 HIS B N 1
ATOM 1748 C CA . HIS B 1 81 ? 17.596 29.870 1.991 1.00 23.31 78 HIS B CA 1
ATOM 1749 C C . HIS B 1 81 ? 18.489 30.703 2.898 1.00 22.39 78 HIS B C 1
ATOM 1750 O O . HIS B 1 81 ? 18.782 31.874 2.619 1.00 21.69 78 HIS B O 1
ATOM 1757 N N . TYR B 1 82 ? 18.911 30.073 3.986 1.00 21.36 79 TYR B N 1
ATOM 1758 C CA . TYR B 1 82 ? 19.853 30.668 4.919 1.00 20.90 79 TYR B CA 1
ATOM 1759 C C . TYR B 1 82 ? 21.262 30.199 4.580 1.00 20.98 79 TYR B C 1
ATOM 1760 O O . TYR B 1 82 ? 21.445 29.060 4.147 1.00 20.66 79 TYR B O 1
ATOM 1769 N N . PRO B 1 83 ? 22.265 31.070 4.773 1.00 20.95 80 PRO B N 1
ATOM 1770 C CA . PRO B 1 83 ? 23.647 30.664 4.520 1.00 21.02 80 PRO B CA 1
ATOM 1771 C C . PRO B 1 83 ? 24.075 29.470 5.371 1.00 21.25 80 PRO B C 1
ATOM 1772 O O . PRO B 1 83 ? 24.728 28.558 4.863 1.00 20.84 80 PRO B O 1
ATOM 1776 N N . GLN B 1 84 ? 23.675 29.457 6.644 1.00 21.03 81 GLN B N 1
ATOM 1777 C CA . GLN B 1 84 ? 24.087 28.409 7.561 1.00 21.57 81 GLN B CA 1
ATOM 1778 C C . GLN B 1 84 ? 23.031 28.109 8.635 1.00 21.37 81 GLN B C 1
ATOM 1779 O O . GLN B 1 84 ? 22.234 28.978 9.009 1.00 21.23 81 GLN B O 1
ATOM 1785 N N . ALA B 1 85 ? 23.028 26.864 9.104 1.00 20.82 82 ALA B N 1
ATOM 1786 C CA . ALA B 1 85 ? 22.336 26.487 10.328 1.00 21.22 82 ALA B CA 1
ATOM 1787 C C . ALA B 1 85 ? 23.271 25.629 11.166 1.00 21.52 82 ALA B C 1
ATOM 1788 O O . ALA B 1 85 ? 24.085 24.871 10.621 1.00 22.05 82 ALA B O 1
ATOM 1790 N N . LYS B 1 86 ? 23.154 25.733 12.488 1.00 21.06 83 LYS B N 1
ATOM 1791 C CA . LYS B 1 86 ? 24.027 24.966 13.358 1.00 20.90 83 LYS B CA 1
ATOM 1792 C C . LYS B 1 86 ? 23.270 24.344 14.520 1.00 19.88 83 LYS B C 1
ATOM 1793 O O . LYS B 1 86 ? 22.700 25.054 15.347 1.00 19.67 83 LYS B O 1
ATOM 1799 N N . LEU B 1 87 ? 23.281 23.014 14.562 1.00 19.34 84 LEU B N 1
ATOM 1800 C CA . LEU B 1 87 ? 22.700 22.256 15.658 1.00 19.85 84 LEU B CA 1
ATOM 1801 C C . LEU B 1 87 ? 23.784 21.876 16.666 1.00 19.35 84 LEU B C 1
ATOM 1802 O O . LEU B 1 87 ? 24.766 21.224 16.314 1.00 19.80 84 LEU B O 1
ATOM 1807 N N . THR B 1 88 ? 23.592 22.284 17.914 1.00 19.76 85 THR B N 1
ATOM 1808 C CA . THR B 1 88 ? 24.536 22.016 18.998 1.00 19.10 85 THR B CA 1
ATOM 1809 C C . THR B 1 88 ? 23.936 21.085 20.050 1.00 19.39 85 THR B C 1
ATOM 1810 O O . THR B 1 88 ? 22.875 21.378 20.624 1.00 19.68 85 THR B O 1
ATOM 1814 N N . ILE B 1 89 ? 24.620 19.965 20.292 1.00 18.65 86 ILE B N 1
ATOM 1815 C CA . ILE B 1 89 ? 24.256 19.008 21.330 1.00 18.49 86 ILE B CA 1
ATOM 1816 C C . ILE B 1 89 ? 25.334 19.061 22.418 1.00 18.69 86 ILE B C 1
ATOM 1817 O O . ILE B 1 89 ? 26.511 18.830 22.150 1.00 18.19 86 ILE B O 1
ATOM 1822 N N . ARG B 1 90 ? 24.916 19.338 23.644 1.00 19.32 87 ARG B N 1
ATOM 1823 C CA . ARG B 1 90 ? 25.841 19.550 24.745 1.00 19.71 87 ARG B CA 1
ATOM 1824 C C . ARG B 1 90 ? 25.543 18.595 25.895 1.00 20.48 87 ARG B C 1
ATOM 1825 O O . ARG B 1 90 ? 24.377 18.357 26.217 1.00 20.89 87 ARG B O 1
ATOM 1833 N N . LYS B 1 91 ? 26.595 18.055 26.512 1.00 21.14 88 LYS B N 1
ATOM 1834 C CA . LYS B 1 91 ? 26.447 17.183 27.677 1.00 22.19 88 LYS B CA 1
ATOM 1835 C C . LYS B 1 91 ? 25.692 17.892 28.796 1.00 22.58 88 LYS B C 1
ATOM 1836 O O . LYS B 1 91 ? 25.774 19.109 28.929 1.00 22.58 88 LYS B O 1
ATOM 1842 N N . ALA B 1 92 ? 24.948 17.122 29.580 1.00 23.51 89 ALA B N 1
ATOM 1843 C CA . ALA B 1 92 ? 24.174 17.658 30.708 1.00 24.43 89 ALA B CA 1
ATOM 1844 C C . ALA B 1 92 ? 25.044 18.376 31.733 1.00 24.77 89 ALA B C 1
ATOM 1845 O O . ALA B 1 92 ? 26.160 17.944 32.032 1.00 25.00 89 ALA B O 1
ATOM 1847 N N . GLY B 1 93 ? 24.533 19.482 32.260 1.00 25.29 90 GLY B N 1
ATOM 1848 C CA . GLY B 1 93 ? 25.202 20.175 33.353 1.00 25.05 90 GLY B CA 1
ATOM 1849 C C . GLY B 1 93 ? 25.400 21.656 33.159 1.00 25.39 90 GLY B C 1
ATOM 1850 O O . GLY B 1 93 ? 25.837 22.332 34.076 1.00 24.79 90 GLY B O 1
ATOM 1851 N N . GLY B 1 94 ? 25.103 22.165 31.962 1.00 25.85 91 GLY B N 1
ATOM 1852 C CA . GLY B 1 94 ? 25.133 23.612 31.731 1.00 26.34 91 GLY B CA 1
ATOM 1853 C C . GLY B 1 94 ? 26.171 24.099 30.746 1.00 26.68 91 GLY B C 1
ATOM 1854 O O . GLY B 1 94 ? 26.874 23.302 30.123 1.00 26.51 91 GLY B O 1
ATOM 1855 N N . GLU B 1 95 ? 26.275 25.424 30.636 1.00 26.97 92 GLU B N 1
ATOM 1856 C CA . GLU B 1 95 ? 27.009 26.098 29.557 1.00 27.52 92 GLU B CA 1
ATOM 1857 C C . GLU B 1 95 ? 28.521 25.836 29.516 1.00 27.43 92 GLU B C 1
ATOM 1858 O O . GLU B 1 95 ? 29.180 26.155 28.526 1.00 28.06 92 GLU B O 1
ATOM 1864 N N . ASN B 1 96 ? 29.072 25.275 30.584 1.00 26.82 93 ASN B N 1
ATOM 1865 C CA . ASN B 1 96 ? 30.502 24.990 30.613 1.00 26.41 93 ASN B CA 1
ATOM 1866 C C . ASN B 1 96 ? 30.841 23.550 30.251 1.00 25.75 93 ASN B C 1
ATOM 1867 O O . ASN B 1 96 ? 32.014 23.202 30.116 1.00 25.51 93 ASN B O 1
ATOM 1872 N N . GLN B 1 97 ? 29.806 22.728 30.083 1.00 24.97 94 GLN B N 1
ATOM 1873 C CA . GLN B 1 97 ? 29.966 21.345 29.620 1.00 23.98 94 GLN B CA 1
ATOM 1874 C C . GLN B 1 97 ? 30.348 21.282 28.141 1.00 23.06 94 GLN B C 1
ATOM 1875 O O . GLN B 1 97 ? 30.195 22.258 27.412 1.00 23.17 94 GLN B O 1
ATOM 1881 N N . VAL B 1 98 ? 30.821 20.116 27.707 1.00 22.09 95 VAL B N 1
ATOM 1882 C CA . VAL B 1 98 ? 31.306 19.919 26.339 1.00 21.16 95 VAL B CA 1
ATOM 1883 C C . VAL B 1 98 ? 30.160 19.830 25.311 1.00 20.69 95 VAL B C 1
ATOM 1884 O O . VAL B 1 98 ? 29.229 19.033 25.465 1.00 20.16 95 VAL B O 1
ATOM 1888 N N . GLU B 1 99 ? 30.245 20.674 24.286 1.00 20.27 96 GLU B N 1
ATOM 1889 C CA . GLU B 1 99 ? 29.383 20.596 23.095 1.00 20.53 96 GLU B CA 1
ATOM 1890 C C . GLU B 1 99 ? 2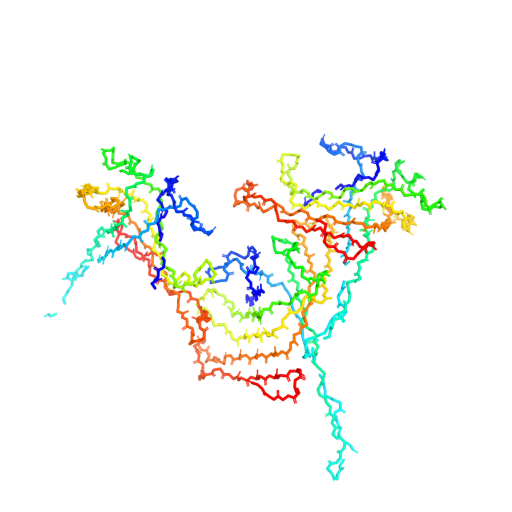9.928 19.479 22.203 1.00 20.34 96 GLU B C 1
ATOM 1891 O O . GLU B 1 99 ? 30.743 19.688 21.306 1.00 20.26 96 GLU B O 1
ATOM 1897 N N . TYR B 1 100 ? 29.489 18.264 22.489 1.00 20.43 97 TYR B N 1
ATOM 1898 C CA . TYR B 1 100 ? 30.166 17.090 21.964 1.00 20.49 97 TYR B CA 1
ATOM 1899 C C . TYR B 1 100 ? 29.699 16.695 20.568 1.00 20.27 97 TYR B C 1
ATOM 1900 O O . TYR B 1 100 ? 30.365 15.900 19.907 1.00 20.70 97 TYR B O 1
ATOM 1909 N N . LEU B 1 101 ? 28.557 17.224 20.127 1.00 19.78 98 LEU B N 1
ATOM 1910 C CA . LEU B 1 101 ? 28.104 16.989 18.752 1.00 19.81 98 LEU B CA 1
ATOM 1911 C C . LEU B 1 101 ? 27.580 18.270 18.132 1.00 19.34 98 LEU B C 1
ATOM 1912 O O . LEU B 1 101 ? 26.644 18.883 18.641 1.00 19.64 98 LEU B O 1
ATOM 1917 N N . ILE B 1 102 ? 28.198 18.679 17.034 1.00 19.48 99 ILE B N 1
ATOM 1918 C CA . ILE B 1 102 ? 27.821 19.909 16.370 1.00 18.82 99 ILE B CA 1
ATOM 1919 C C . ILE B 1 102 ? 27.645 19.607 14.890 1.00 19.04 99 ILE B C 1
ATOM 1920 O O . ILE B 1 102 ? 28.552 19.072 14.242 1.00 19.21 99 ILE B O 1
ATOM 1925 N N . ILE B 1 103 ? 26.457 19.920 14.379 1.00 18.65 100 ILE B N 1
ATOM 1926 C CA . ILE B 1 103 ? 26.128 19.704 12.966 1.00 18.25 100 ILE B CA 1
ATOM 1927 C C . ILE B 1 103 ? 25.885 21.052 12.287 1.00 18.79 100 ILE B C 1
ATOM 1928 O O . ILE B 1 103 ? 24.970 21.793 12.652 1.00 18.44 100 ILE B O 1
ATOM 1933 N N . THR B 1 104 ? 26.718 21.364 11.293 1.00 19.16 101 THR B N 1
ATOM 1934 C CA . THR B 1 104 ? 26.659 22.648 10.612 1.00 19.21 101 THR B CA 1
ATOM 1935 C C . THR B 1 104 ? 26.187 22.382 9.196 1.00 19.52 101 THR B C 1
ATOM 1936 O O . THR B 1 104 ? 26.790 21.580 8.474 1.00 19.19 101 THR B O 1
ATOM 1940 N N . LEU B 1 105 ? 25.101 23.053 8.824 1.00 19.52 102 LEU B N 1
ATOM 1941 C CA . LEU B 1 105 ? 24.477 22.933 7.506 1.00 19.85 102 LEU B CA 1
ATOM 1942 C C . LEU B 1 105 ? 24.694 24.220 6.731 1.00 20.21 102 LEU B C 1
ATOM 1943 O O . LEU B 1 105 ? 24.572 25.297 7.297 1.00 20.46 102 LEU B O 1
ATOM 1948 N N . LYS B 1 106 ? 25.032 24.110 5.448 1.00 20.78 103 LYS B N 1
ATOM 1949 C CA . LYS B 1 106 ? 25.245 25.297 4.618 1.00 21.74 103 LYS B CA 1
ATOM 1950 C C . LYS B 1 106 ? 24.265 25.325 3.456 1.00 20.86 103 LYS B C 1
ATOM 1951 O O . LYS B 1 106 ? 24.013 24.297 2.830 1.00 19.91 103 LYS B O 1
ATOM 1957 N N . GLU B 1 107 ? 23.726 26.518 3.186 1.00 21.24 104 GLU B N 1
ATOM 1958 C CA . GLU B 1 107 ? 22.688 26.761 2.171 1.00 21.22 104 GLU B CA 1
ATOM 1959 C C . GLU B 1 107 ? 21.423 25.992 2.522 1.00 20.60 104 GLU B C 1
ATOM 1960 O O . GLU B 1 107 ? 21.138 24.928 1.953 1.00 20.26 104 GLU B O 1
ATOM 1966 N N . VAL B 1 108 ? 20.665 26.551 3.465 1.00 19.39 105 VAL B N 1
ATOM 1967 C CA . VAL B 1 108 ? 19.638 25.801 4.180 1.00 19.01 105 VAL B CA 1
ATOM 1968 C C . VAL B 1 108 ? 18.217 26.258 3.866 1.00 19.32 105 VAL B C 1
ATOM 1969 O O . VAL B 1 108 ? 17.866 27.424 4.076 1.00 19.21 105 VAL B O 1
ATOM 1973 N N . LEU B 1 109 ? 17.406 25.327 3.371 1.00 19.17 106 LEU B N 1
ATOM 1974 C CA . LEU B 1 109 ? 15.990 25.587 3.097 1.00 19.99 106 LEU B CA 1
ATOM 1975 C C . LEU B 1 109 ? 15.151 25.003 4.214 1.00 18.86 106 LEU B C 1
ATOM 1976 O O . LEU B 1 109 ? 15.469 23.933 4.725 1.00 19.07 106 LEU B O 1
ATOM 1981 N N . VAL B 1 110 ? 14.087 25.700 4.603 1.00 18.26 107 VAL B N 1
ATOM 1982 C CA . VAL B 1 110 ? 13.067 25.100 5.470 1.00 17.18 107 VAL B CA 1
ATOM 1983 C C . VAL B 1 110 ? 12.121 24.280 4.587 1.00 16.95 107 VAL B C 1
ATOM 1984 O O . VAL B 1 110 ? 11.291 24.834 3.850 1.00 16.70 107 VAL B O 1
ATOM 1988 N N . SER B 1 111 ? 12.273 22.958 4.627 1.00 16.35 108 SER B N 1
ATOM 1989 C CA . SER B 1 111 ? 11.473 22.076 3.760 1.00 16.61 108 SER B CA 1
ATOM 1990 C C . SER B 1 111 ? 10.070 21.750 4.296 1.00 16.53 108 SER B C 1
ATOM 1991 O O . SER B 1 111 ? 9.181 21.371 3.517 1.00 17.20 108 SER B O 1
ATOM 1994 N N . SER B 1 112 ? 9.853 21.881 5.605 1.00 16.28 109 SER B N 1
ATOM 1995 C CA . SER B 1 112 ? 8.500 21.734 6.146 1.00 16.29 109 SER B CA 1
ATOM 1996 C C . SER B 1 112 ? 8.383 22.296 7.561 1.00 16.54 109 SER B C 1
ATOM 1997 O O . SER B 1 112 ? 9.385 22.430 8.267 1.00 16.79 109 SER B O 1
ATOM 2000 N N . VAL B 1 113 ? 7.155 22.651 7.944 1.00 16.02 110 VAL B N 1
ATOM 2001 C CA . VAL B 1 113 ? 6.814 23.043 9.317 1.00 16.53 110 VAL B CA 1
ATOM 2002 C C . VAL B 1 113 ? 5.494 22.345 9.634 1.00 16.54 110 VAL B C 1
ATOM 2003 O O . VAL B 1 113 ? 4.526 22.483 8.885 1.00 16.11 110 VAL B O 1
ATOM 2007 N N . SER B 1 114 ? 5.448 21.594 10.729 1.00 16.81 111 SER B N 1
ATOM 2008 C CA . SER B 1 114 ? 4.228 20.890 11.100 1.00 17.66 111 SER B CA 1
ATOM 2009 C C . SER B 1 114 ? 3.930 21.255 12.532 1.00 17.36 111 SER B C 1
ATOM 2010 O O . SER B 1 114 ? 4.696 20.944 13.432 1.00 17.47 111 SER B O 1
ATOM 2013 N N . THR B 1 115 ? 2.820 21.939 12.735 1.00 17.13 112 THR B N 1
ATOM 2014 C CA . THR B 1 115 ? 2.582 22.566 14.013 1.00 16.86 112 THR B CA 1
ATOM 2015 C C . THR B 1 115 ? 1.206 22.194 14.562 1.00 17.08 112 THR B C 1
ATOM 2016 O O . THR B 1 115 ? 0.418 21.532 13.885 1.00 16.62 112 THR B O 1
ATOM 2020 N N . GLY B 1 116 ? 0.926 22.603 15.791 1.00 17.60 113 GLY B N 1
ATOM 2021 C CA . GLY B 1 116 ? -0.390 22.375 16.359 1.00 18.69 113 GLY B CA 1
ATOM 2022 C C . GLY B 1 116 ? -0.324 22.236 17.858 1.00 19.60 113 GLY B C 1
ATOM 2023 O O . GLY B 1 116 ? 0.701 22.523 18.472 1.00 19.32 113 GLY B O 1
ATOM 2024 N N . GLY B 1 117 ? -1.430 21.800 18.445 1.00 21.17 114 GLY B N 1
ATOM 2025 C CA . GLY B 1 117 ? -1.494 21.603 19.888 1.00 23.34 114 GLY B CA 1
ATOM 2026 C C . GLY B 1 117 ? -2.703 20.827 20.340 1.00 25.11 114 GLY B C 1
ATOM 2027 O O . GLY B 1 117 ? -3.642 20.630 19.570 1.00 24.96 114 GLY B O 1
ATOM 2028 N N . SER B 1 118 ? -2.648 20.361 21.588 1.00 27.10 115 SER B N 1
ATOM 2029 C CA . SER B 1 118 ? -3.823 19.887 22.331 1.00 29.09 115 SER B CA 1
ATOM 2030 C C . SER B 1 118 ? -4.091 20.794 23.522 1.00 30.19 115 SER B C 1
ATOM 2031 O O . SER B 1 118 ? -3.211 21.554 23.957 1.00 30.83 115 SER B O 1
ATOM 2034 N N . GLY B 1 119 ? -5.305 20.695 24.053 1.00 31.34 116 GLY B N 1
ATOM 2035 C CA . GLY B 1 119 ? -5.756 21.530 25.163 1.00 32.33 116 GLY B CA 1
ATOM 2036 C C . GLY B 1 119 ? -5.409 20.963 26.526 1.00 32.92 116 GLY B C 1
ATOM 2037 O O . GLY B 1 119 ? -6.059 21.289 27.525 1.00 33.22 116 GLY B O 1
ATOM 2038 N N . GLY B 1 120 ? -4.391 20.104 26.557 1.00 33.16 117 GLY B N 1
ATOM 2039 C CA . GLY B 1 120 ? -3.771 19.661 27.805 1.00 33.34 117 GLY B CA 1
ATOM 2040 C C . GLY B 1 120 ? -2.366 20.228 27.932 1.00 33.30 117 GLY B C 1
ATOM 2041 O O . GLY B 1 120 ? -1.838 20.374 29.038 1.00 33.74 117 GLY B O 1
ATOM 2042 N N . GLU B 1 121 ? -1.772 20.564 26.790 1.00 33.15 118 GLU B N 1
ATOM 2043 C CA . GLU B 1 121 ? -0.397 21.063 26.719 1.00 32.83 118 GLU B CA 1
ATOM 2044 C C . GLU B 1 121 ? -0.258 22.493 27.240 1.00 32.51 118 GLU B C 1
ATOM 2045 O O . GLU B 1 121 ? -1.056 23.368 26.903 1.00 32.52 118 GLU B O 1
ATOM 2051 N N . ASP B 1 122 ? 0.765 22.721 28.058 1.00 32.24 119 ASP B N 1
ATOM 2052 C CA . ASP B 1 122 ? 1.084 24.064 28.540 1.00 31.81 119 ASP B CA 1
ATOM 2053 C C . ASP B 1 122 ? 2.084 24.780 27.629 1.00 30.52 119 ASP B C 1
ATOM 2054 O O . ASP B 1 122 ? 2.124 26.013 27.606 1.00 30.47 119 ASP B O 1
ATOM 2059 N N . ARG B 1 123 ? 2.886 24.007 26.889 1.00 28.95 120 ARG B N 1
ATOM 2060 C CA . ARG B 1 123 ? 3.783 24.548 25.860 1.00 27.29 120 ARG B CA 1
ATOM 2061 C C . ARG B 1 123 ? 3.647 23.762 24.548 1.00 25.49 120 ARG B C 1
ATOM 2062 O O . ARG B 1 123 ? 4.001 22.583 24.487 1.00 25.28 120 ARG B O 1
ATOM 2070 N N . LEU B 1 124 ? 3.146 24.422 23.506 1.00 23.14 121 LEU B N 1
ATOM 2071 C CA . LEU B 1 124 ? 2.914 23.758 22.217 1.00 21.50 121 LEU B CA 1
ATOM 2072 C C . LEU B 1 124 ? 4.222 23.556 21.474 1.00 20.25 121 LEU B C 1
ATOM 2073 O O . LEU B 1 124 ? 5.140 24.367 21.584 1.00 19.71 121 LEU B O 1
ATOM 2078 N N . THR B 1 125 ? 4.294 22.469 20.716 1.00 19.34 122 THR B N 1
ATOM 2079 C CA . THR B 1 125 ? 5.510 22.105 20.002 1.00 18.69 122 THR B CA 1
ATOM 2080 C C . THR B 1 125 ? 5.263 21.942 18.510 1.00 18.07 122 THR B C 1
ATOM 2081 O O . THR B 1 125 ? 4.133 21.791 18.071 1.00 17.50 122 THR B O 1
ATOM 2085 N N . GLU B 1 126 ? 6.332 21.996 17.731 1.00 17.65 123 GLU B N 1
ATOM 2086 C CA . GLU B 1 126 ? 6.220 21.811 16.294 1.00 17.85 123 GLU B CA 1
ATOM 2087 C C . GLU B 1 126 ? 7.467 21.155 15.730 1.00 17.67 123 GLU B C 1
ATOM 2088 O O . GLU B 1 126 ? 8.521 21.200 16.350 1.00 17.53 123 GLU B O 1
ATOM 2094 N N . ASN B 1 127 ? 7.318 20.546 14.554 1.00 17.81 124 ASN B N 1
ATOM 2095 C CA . ASN B 1 127 ? 8.416 19.881 13.866 1.00 18.27 124 ASN B CA 1
ATOM 2096 C C . ASN B 1 127 ? 8.795 20.653 12.620 1.00 17.84 124 ASN B C 1
ATOM 2097 O O . ASN B 1 127 ? 7.928 21.073 11.852 1.00 17.49 124 ASN B O 1
ATOM 2102 N N . VAL B 1 128 ? 10.098 20.828 12.436 1.00 17.59 125 VAL B N 1
ATOM 2103 C CA . VAL B 1 128 ? 10.661 21.533 11.296 1.00 17.37 125 VAL B CA 1
ATOM 2104 C C . VAL B 1 128 ? 11.630 20.573 10.608 1.00 17.88 125 VAL B C 1
ATOM 2105 O O . VAL B 1 128 ? 12.307 19.787 11.285 1.00 18.27 125 VAL B O 1
ATOM 2109 N N . THR B 1 129 ? 11.671 20.603 9.275 1.00 17.50 126 THR B N 1
ATOM 2110 C CA . THR B 1 129 ? 12.689 19.845 8.529 1.00 17.68 126 THR B CA 1
ATOM 2111 C C . THR B 1 129 ? 13.535 20.809 7.696 1.00 17.69 126 THR B C 1
ATOM 2112 O O . THR B 1 129 ? 13.027 21.824 7.206 1.00 17.46 126 THR B O 1
ATOM 2116 N N . LEU B 1 130 ? 14.823 20.500 7.559 1.00 17.39 127 LEU B N 1
ATOM 2117 C CA . LEU B 1 130 ? 15.758 21.390 6.860 1.00 17.54 127 LEU B CA 1
ATOM 2118 C C . LEU B 1 130 ? 16.442 20.656 5.729 1.00 17.51 127 LEU B C 1
ATOM 2119 O O . LEU B 1 130 ? 16.910 19.547 5.918 1.00 17.89 127 LEU B O 1
ATOM 2124 N N . ASN B 1 131 ? 16.478 21.274 4.551 1.00 17.80 128 ASN B N 1
ATOM 2125 C CA . ASN B 1 131 ? 17.178 20.736 3.384 1.00 18.20 128 ASN B CA 1
ATOM 2126 C C . ASN B 1 131 ? 18.419 21.602 3.174 1.00 18.27 128 ASN B C 1
ATOM 2127 O O . ASN B 1 131 ? 18.352 22.818 3.342 1.00 18.30 128 ASN B O 1
ATOM 2132 N N . PHE B 1 132 ? 19.552 20.991 2.829 1.00 18.06 129 PHE B N 1
ATOM 2133 C CA . PHE B 1 132 ? 20.815 21.736 2.759 1.00 18.38 129 PHE B CA 1
ATOM 2134 C C . PHE B 1 132 ? 21.761 21.226 1.664 1.00 18.79 129 PHE B C 1
ATOM 2135 O O . PHE B 1 132 ? 21.713 20.051 1.291 1.00 18.19 129 PHE B O 1
ATOM 2143 N N . ALA B 1 133 ? 22.622 22.118 1.170 1.00 18.76 130 ALA B N 1
ATOM 2144 C CA . ALA B 1 133 ? 23.615 21.777 0.142 1.00 19.06 130 ALA B CA 1
ATOM 2145 C C . ALA B 1 133 ? 24.837 21.044 0.693 1.00 19.17 130 ALA B C 1
ATOM 2146 O O . ALA B 1 133 ? 25.402 20.195 0.006 1.00 19.18 130 ALA B O 1
ATOM 2148 N N . GLN B 1 134 ? 25.245 21.384 1.920 1.00 19.45 131 GLN B N 1
ATOM 2149 C CA . GLN B 1 134 ? 26.464 20.845 2.532 1.00 20.42 131 GLN B CA 1
ATOM 2150 C C . GLN B 1 134 ? 26.264 20.602 4.011 1.00 19.80 131 GLN B C 1
ATOM 2151 O O . GLN B 1 134 ? 25.483 21.295 4.677 1.00 20.02 131 GLN B O 1
ATOM 2157 N N . VAL B 1 135 ? 26.995 19.629 4.532 1.00 19.45 132 VAL B N 1
ATOM 2158 C CA . VAL B 1 135 ? 26.871 19.276 5.948 1.00 18.88 132 VAL B CA 1
ATOM 2159 C C . VAL B 1 135 ? 28.233 18.973 6.566 1.00 19.21 132 VAL B C 1
ATOM 2160 O O . VAL B 1 135 ? 29.087 18.351 5.937 1.00 18.81 132 VAL B O 1
ATOM 2164 N N . GLN B 1 136 ? 28.428 19.426 7.801 1.00 19.45 133 GLN B N 1
ATOM 2165 C CA . GLN B 1 136 ? 29.610 19.055 8.564 1.00 20.12 133 GLN B CA 1
ATOM 2166 C C . GLN B 1 136 ? 29.165 18.533 9.922 1.00 19.57 133 GLN B C 1
ATOM 2167 O O . GLN B 1 136 ? 28.260 19.096 10.537 1.00 19.47 133 GLN B O 1
ATOM 2173 N N . VAL B 1 137 ? 29.780 17.438 10.363 1.00 18.98 134 VAL B N 1
ATOM 2174 C CA . VAL B 1 137 ? 29.517 16.882 11.695 1.00 19.00 134 VAL B CA 1
ATOM 2175 C C . VAL B 1 137 ? 30.829 16.792 12.475 1.00 19.01 134 VAL B C 1
ATOM 2176 O O . VAL B 1 137 ? 31.796 16.176 12.015 1.00 19.11 134 VAL B O 1
ATOM 2180 N N . ASP B 1 138 ? 30.851 17.414 13.653 1.00 18.86 135 ASP B N 1
ATOM 2181 C CA . ASP B 1 138 ? 32.025 17.431 14.509 1.00 18.82 135 ASP B CA 1
ATOM 2182 C C . ASP B 1 138 ? 31.657 16.750 15.810 1.00 18.74 135 ASP B C 1
ATOM 2183 O O . ASP B 1 138 ? 30.788 17.248 16.530 1.00 18.36 135 ASP B O 1
ATOM 2188 N N . TYR B 1 139 ? 32.296 15.609 16.095 1.00 18.19 136 TYR B N 1
ATOM 2189 C CA . TYR B 1 139 ? 32.119 14.906 17.363 1.00 18.28 136 TYR B CA 1
ATOM 2190 C C . TYR B 1 139 ? 33.361 15.106 18.220 1.00 18.29 136 TYR B C 1
ATOM 2191 O O . TYR B 1 139 ? 34.476 14.812 17.786 1.00 17.95 136 TYR B O 1
ATOM 2200 N N . GLN B 1 140 ? 33.157 15.590 19.440 1.00 18.56 137 GLN B N 1
ATOM 2201 C CA . GLN B 1 140 ? 34.242 15.773 20.396 1.00 18.44 137 GLN B CA 1
ATOM 2202 C C . GLN B 1 140 ? 34.297 14.647 21.447 1.00 18.75 137 GLN B C 1
ATOM 2203 O O . GLN B 1 140 ? 33.468 14.607 22.362 1.00 18.39 137 GLN B O 1
ATOM 2209 N N . PRO B 1 141 ? 35.288 13.739 21.335 1.00 19.14 138 PRO B N 1
ATOM 2210 C CA . PRO B 1 141 ? 35.395 12.667 22.328 1.00 19.36 138 PRO B CA 1
ATOM 2211 C C . PRO B 1 141 ? 35.879 13.211 23.676 1.00 19.64 138 PRO B C 1
ATOM 2212 O O . PRO B 1 141 ? 36.503 14.285 23.735 1.00 18.92 138 PRO B O 1
ATOM 2216 N N . GLN B 1 142 ? 35.573 12.470 24.738 1.00 20.32 139 GLN B N 1
ATOM 2217 C CA . GLN B 1 142 ? 35.922 12.863 26.105 1.00 21.16 139 GLN B CA 1
ATOM 2218 C C . GLN B 1 142 ? 36.578 11.730 26.880 1.00 22.43 139 GLN B C 1
ATOM 2219 O O . GLN B 1 142 ? 36.313 10.555 26.634 1.00 22.43 139 GLN B O 1
ATOM 2225 N N . LYS B 1 143 ? 37.426 12.107 27.828 1.00 23.79 140 LYS B N 1
ATOM 2226 C CA . LYS B 1 143 ? 38.050 11.168 28.741 1.00 25.33 140 LYS B CA 1
ATOM 2227 C C . LYS B 1 143 ? 37.054 10.871 29.854 1.00 26.14 140 LYS B C 1
ATOM 2228 O O . LYS B 1 143 ? 36.017 11.536 29.963 1.00 26.13 140 LYS B O 1
ATOM 2234 N N . ALA B 1 144 ? 37.366 9.870 30.674 1.00 27.51 141 ALA B N 1
ATOM 2235 C CA . ALA B 1 144 ? 36.458 9.414 31.731 1.00 28.30 141 ALA B CA 1
ATOM 2236 C C . ALA B 1 144 ? 36.105 10.515 32.735 1.00 28.79 141 ALA B C 1
ATOM 2237 O O . ALA B 1 144 ? 35.012 10.523 33.304 1.00 29.35 141 ALA B O 1
ATOM 2239 N N . ASP B 1 145 ? 37.027 11.451 32.937 1.00 28.94 142 ASP B N 1
ATOM 2240 C CA . ASP B 1 145 ? 36.802 12.581 33.840 1.00 28.91 142 ASP B CA 1
ATOM 2241 C C . ASP B 1 145 ? 36.065 13.752 33.175 1.00 28.45 142 ASP B C 1
ATOM 2242 O O . ASP B 1 145 ? 35.832 14.789 33.805 1.00 28.69 142 ASP B O 1
ATOM 2247 N N . GLY B 1 146 ? 35.718 13.595 31.899 1.00 27.49 143 GLY B N 1
ATOM 2248 C CA . GLY B 1 146 ? 34.954 14.607 31.180 1.00 26.39 143 GLY B CA 1
ATOM 2249 C C . GLY B 1 146 ? 35.787 15.580 30.370 1.00 25.71 143 GLY B C 1
ATOM 2250 O O . GLY B 1 146 ? 35.237 16.382 29.612 1.00 25.70 143 GLY B O 1
ATOM 2251 N N . ALA B 1 147 ? 37.110 15.518 30.524 1.00 24.97 144 ALA B N 1
ATOM 2252 C CA . ALA B 1 147 ? 38.008 16.340 29.719 1.00 24.13 144 ALA B CA 1
ATOM 2253 C C . ALA B 1 147 ? 37.931 15.921 28.259 1.00 23.98 144 ALA B C 1
ATOM 2254 O O . ALA B 1 147 ? 37.737 14.740 27.958 1.00 23.22 144 ALA B O 1
ATOM 2256 N N . LYS B 1 148 ? 38.090 16.896 27.369 1.00 23.35 145 LYS B N 1
ATOM 2257 C CA . LYS B 1 148 ? 38.192 16.621 25.943 1.00 23.35 145 LYS B CA 1
ATOM 2258 C C . LYS B 1 148 ? 39.340 15.655 25.687 1.00 23.38 145 LYS B C 1
ATOM 2259 O O . LYS B 1 148 ? 40.445 15.821 26.221 1.00 23.30 145 LYS B O 1
ATOM 2265 N N . ASP B 1 149 ? 39.053 14.624 24.899 1.00 23.16 146 ASP B N 1
ATOM 2266 C CA . ASP B 1 149 ? 40.049 13.641 24.480 1.00 22.93 146 ASP B CA 1
ATOM 2267 C C . ASP B 1 149 ? 40.516 13.960 23.053 1.00 21.97 146 ASP B C 1
ATOM 2268 O O . ASP B 1 149 ? 39.875 13.583 22.069 1.00 21.53 146 ASP B O 1
ATOM 2273 N N . GLY B 1 150 ? 41.635 14.668 22.947 1.00 21.07 147 GLY B N 1
ATOM 2274 C CA . GLY B 1 150 ? 42.090 15.180 21.662 1.00 20.14 147 GLY B CA 1
ATOM 2275 C C . GLY B 1 150 ? 41.071 16.123 21.039 1.00 19.70 147 GLY B C 1
ATOM 2276 O O . GLY B 1 150 ? 40.241 16.698 21.742 1.00 19.23 147 GLY B O 1
ATOM 2277 N N . GLY B 1 151 ? 41.126 16.264 19.717 1.00 19.24 148 GLY B N 1
ATOM 2278 C CA . GLY B 1 151 ? 40.253 17.186 18.996 1.00 19.67 148 GLY B CA 1
ATOM 2279 C C . GLY B 1 151 ? 39.008 16.546 18.396 1.00 19.85 148 GLY B C 1
ATOM 2280 O O . GLY B 1 151 ? 38.859 15.317 18.420 1.00 20.17 148 GLY B O 1
ATOM 2281 N N . PRO B 1 152 ? 38.108 17.371 17.843 1.00 19.62 149 PRO B N 1
ATOM 2282 C CA . PRO B 1 152 ? 36.875 16.810 17.285 1.00 19.47 149 PRO B CA 1
ATOM 2283 C C . PRO B 1 152 ? 37.149 15.956 16.047 1.00 18.96 149 PRO B C 1
ATOM 2284 O O . PRO B 1 152 ? 38.058 16.246 15.279 1.00 18.98 149 PRO B O 1
ATOM 2288 N N . VAL B 1 153 ? 36.377 14.886 15.899 1.00 18.85 150 VAL B N 1
ATOM 2289 C CA . VAL B 1 153 ? 36.413 14.012 14.727 1.00 18.38 150 VAL B CA 1
ATOM 2290 C C . VAL B 1 153 ? 35.391 14.553 13.722 1.00 18.57 150 VAL B C 1
ATOM 2291 O O . VAL B 1 153 ? 34.224 14.755 14.064 1.00 17.61 150 VAL B O 1
ATOM 2295 N N . LYS B 1 154 ? 35.850 14.813 12.498 1.00 18.80 151 LYS B N 1
ATOM 2296 C CA . LYS B 1 154 ? 35.066 15.547 11.501 1.00 19.70 151 LYS B CA 1
ATOM 2297 C C . LYS B 1 154 ? 34.583 14.677 10.339 1.00 19.22 151 LYS B C 1
ATOM 2298 O O . LYS B 1 154 ? 35.307 13.798 9.853 1.00 18.94 151 LYS B O 1
ATOM 2304 N N . TYR B 1 155 ? 33.346 14.928 9.914 1.00 18.88 152 TYR B N 1
ATOM 2305 C CA . TYR B 1 155 ? 32.804 14.421 8.654 1.00 19.06 152 TYR B CA 1
ATOM 2306 C C . TYR B 1 155 ? 32.273 15.630 7.909 1.00 18.98 152 TYR B C 1
ATOM 2307 O O . TYR B 1 155 ? 31.593 16.457 8.501 1.00 19.20 152 TYR B O 1
ATOM 2316 N N . GLY B 1 156 ? 32.591 15.739 6.626 1.00 19.01 153 GLY B N 1
ATOM 2317 C CA . GLY B 1 156 ? 32.122 16.855 5.816 1.00 19.11 153 GLY B CA 1
ATOM 2318 C C . GLY B 1 156 ? 31.747 16.358 4.439 1.00 19.23 153 GLY B C 1
ATOM 2319 O O . GLY B 1 156 ? 32.501 15.600 3.824 1.00 18.77 153 GLY B O 1
ATOM 2320 N N . TRP B 1 157 ? 30.577 16.774 3.965 1.00 18.74 154 TRP B N 1
ATOM 2321 C CA . TRP B 1 157 ? 30.092 16.350 2.665 1.00 19.26 154 TRP B CA 1
ATOM 2322 C C . TRP B 1 157 ? 29.385 17.482 1.935 1.00 19.41 154 TRP B C 1
ATOM 2323 O O . TRP B 1 157 ? 28.557 18.196 2.509 1.00 18.90 154 TRP B O 1
ATOM 2334 N N . ASN B 1 158 ? 29.747 17.655 0.669 1.00 20.10 155 ASN B N 1
ATOM 2335 C CA . ASN B 1 158 ? 29.056 18.579 -0.204 1.00 20.18 155 ASN B CA 1
ATOM 2336 C C . ASN B 1 158 ? 28.015 17.779 -0.993 1.00 20.75 155 ASN B C 1
ATOM 2337 O O . ASN B 1 158 ? 28.344 17.106 -1.978 1.00 20.29 155 ASN B O 1
ATOM 2342 N N . ILE B 1 159 ? 26.762 17.833 -0.542 1.00 21.43 156 ILE B N 1
ATOM 2343 C CA . ILE B 1 159 ? 25.688 17.017 -1.134 1.00 22.58 156 ILE B CA 1
ATOM 2344 C C . ILE B 1 159 ? 25.433 17.417 -2.589 1.00 23.47 156 ILE B C 1
ATOM 2345 O O . ILE B 1 159 ? 25.333 16.554 -3.474 1.00 22.59 156 ILE B O 1
ATOM 2350 N N . ARG B 1 160 ? 25.338 18.729 -2.816 1.00 24.26 157 ARG B N 1
ATOM 2351 C CA . ARG B 1 160 ? 25.069 19.284 -4.138 1.00 26.21 157 ARG B CA 1
ATOM 2352 C C . ARG B 1 160 ? 26.038 18.706 -5.174 1.00 26.60 157 ARG B C 1
ATOM 2353 O O . ARG B 1 160 ? 25.605 18.229 -6.219 1.00 27.37 157 ARG B O 1
ATOM 2361 N N . GLN B 1 161 ? 27.336 18.714 -4.868 1.00 27.26 158 GLN B N 1
ATOM 2362 C CA . GLN B 1 161 ? 28.366 18.254 -5.816 1.00 27.84 158 GLN B CA 1
ATOM 2363 C C . GLN B 1 161 ? 28.814 16.807 -5.605 1.00 27.39 158 GLN B C 1
ATOM 2364 O O . GLN B 1 161 ? 29.635 16.297 -6.370 1.00 27.10 158 GLN B O 1
ATOM 2370 N N . ASN B 1 162 ? 28.290 16.157 -4.563 1.00 26.99 159 ASN B N 1
ATOM 2371 C CA . ASN B 1 162 ? 28.576 14.742 -4.285 1.00 26.56 159 ASN B CA 1
ATOM 2372 C C . ASN B 1 162 ? 30.070 14.462 -4.054 1.00 26.36 159 ASN B C 1
ATOM 2373 O O . ASN B 1 162 ? 30.626 13.485 -4.568 1.00 26.31 159 ASN B O 1
ATOM 2378 N N . VAL B 1 163 ? 30.713 15.341 -3.289 1.00 26.09 160 VAL B N 1
ATOM 2379 C CA . VAL B 1 163 ? 32.118 15.179 -2.913 1.00 25.73 160 VAL B CA 1
ATOM 2380 C C . VAL B 1 163 ? 32.332 15.520 -1.441 1.00 25.96 160 VAL B C 1
ATOM 2381 O O . VAL B 1 163 ? 31.521 16.229 -0.833 1.00 24.98 160 VAL B O 1
ATOM 2385 N N . GLN B 1 164 ? 33.439 15.020 -0.894 1.00 26.38 161 GLN B N 1
ATOM 2386 C CA . GLN B 1 164 ? 33.906 15.357 0.458 1.00 28.06 161 GLN B CA 1
ATOM 2387 C C . GLN B 1 164 ? 34.085 16.867 0.662 1.00 28.15 161 GLN B C 1
ATOM 2388 O O . GLN B 1 164 ? 34.486 17.586 -0.256 1.00 28.05 161 GLN B O 1
ATOM 2394 N N . ALA B 1 165 ? 33.778 17.320 1.874 1.00 28.80 162 ALA B N 1
ATOM 2395 C CA . ALA B 1 165 ? 33.979 18.705 2.288 1.00 29.48 162 ALA B CA 1
ATOM 2396 C C . ALA B 1 165 ? 34.586 18.725 3.679 1.00 30.04 162 ALA B C 1
ATOM 2397 O O . ALA B 1 165 ? 34.852 19.795 4.232 1.00 31.37 162 ALA B O 1
ATOM 2399 N N . ALA C 1 5 ? 55.667 24.945 14.573 1.00 27.29 2 ALA C N 1
ATOM 2400 C CA . ALA C 1 5 ? 55.591 25.322 16.020 1.00 27.07 2 ALA C CA 1
ATOM 2401 C C . ALA C 1 5 ? 54.423 24.626 16.721 1.00 27.08 2 ALA C C 1
ATOM 2402 O O . ALA C 1 5 ? 53.312 24.578 16.189 1.00 27.60 2 ALA C O 1
ATOM 2404 N N . VAL C 1 6 ? 54.664 24.099 17.921 1.00 26.54 3 VAL C N 1
ATOM 2405 C CA . VAL C 1 6 ? 53.585 23.489 18.697 1.00 25.83 3 VAL C CA 1
ATOM 2406 C C . VAL C 1 6 ? 52.485 24.526 19.010 1.00 25.59 3 VAL C C 1
ATOM 2407 O O . VAL C 1 6 ? 52.763 25.729 19.074 1.00 25.45 3 VAL C O 1
ATOM 2411 N N . ASP C 1 7 ? 51.247 24.052 19.173 1.00 24.49 4 ASP C N 1
ATOM 2412 C CA . ASP C 1 7 ? 50.122 24.903 19.572 1.00 24.21 4 ASP C CA 1
ATOM 2413 C C . ASP C 1 7 ? 49.885 24.755 21.071 1.00 23.93 4 ASP C C 1
ATOM 2414 O O . ASP C 1 7 ? 49.841 23.641 21.576 1.00 23.16 4 ASP C O 1
ATOM 2427 N N . PHE C 1 9 ? 47.731 26.065 24.680 1.00 21.50 6 PHE C N 1
ATOM 2428 C CA . PHE C 1 9 ? 46.475 26.617 25.192 1.00 20.68 6 PHE C CA 1
ATOM 2429 C C . PHE C 1 9 ? 46.404 26.435 26.694 1.00 20.70 6 PHE C C 1
ATOM 2430 O O . PHE C 1 9 ? 46.962 25.479 27.234 1.00 20.74 6 PHE C O 1
ATOM 2438 N N . ILE C 1 10 ? 45.724 27.353 27.370 1.00 20.45 7 ILE C N 1
ATOM 2439 C CA . ILE C 1 10 ? 45.438 27.152 28.792 1.00 20.73 7 ILE C CA 1
ATOM 2440 C C . ILE C 1 10 ? 43.981 27.460 29.118 1.00 20.50 7 ILE C C 1
ATOM 2441 O O . ILE C 1 10 ? 43.443 28.489 28.709 1.00 20.04 7 ILE C O 1
ATOM 2446 N N . LYS C 1 11 ? 43.343 26.529 29.821 1.00 20.98 8 LYS C N 1
ATOM 2447 C CA . LYS C 1 11 ? 41.999 26.734 30.353 1.00 21.02 8 LYS C CA 1
ATOM 2448 C C . LYS C 1 11 ? 42.084 26.969 31.861 1.00 20.88 8 LYS C C 1
ATOM 2449 O O . LYS C 1 11 ? 42.619 26.135 32.575 1.00 21.14 8 LYS C O 1
ATOM 2455 N N . ILE C 1 12 ? 41.564 28.100 32.339 1.00 20.58 9 ILE C N 1
ATOM 2456 C CA . ILE C 1 12 ? 41.605 28.432 33.771 1.00 20.68 9 ILE C CA 1
ATOM 2457 C C . ILE C 1 12 ? 40.174 28.534 34.293 1.00 21.14 9 ILE C C 1
ATOM 2458 O O . ILE C 1 12 ? 39.423 29.420 33.879 1.00 21.49 9 ILE C O 1
ATOM 2463 N N . GLY C 1 13 ? 39.796 27.616 35.177 1.00 21.37 10 GLY C N 1
ATOM 2464 C CA . GLY C 1 13 ? 38.413 27.533 35.664 1.00 22.43 10 GLY C CA 1
ATOM 2465 C C . GLY C 1 13 ? 37.420 27.541 34.510 1.00 23.01 10 GLY C C 1
ATOM 2466 O O . GLY C 1 13 ? 37.578 26.804 33.538 1.00 22.76 10 GLY C O 1
ATOM 2467 N N . ASP C 1 14 ? 36.395 28.374 34.618 1.00 23.78 11 ASP C N 1
ATOM 2468 C CA . ASP C 1 14 ? 35.464 28.561 33.509 1.00 24.56 11 ASP C CA 1
ATOM 2469 C C . ASP C 1 14 ? 35.616 29.942 32.867 1.00 24.26 11 ASP C C 1
ATOM 2470 O O . ASP C 1 14 ? 34.706 30.438 32.197 1.00 24.28 11 ASP C O 1
ATOM 2475 N N . VAL C 1 15 ? 36.794 30.538 33.060 1.00 23.58 12 VAL C N 1
ATOM 2476 C CA . VAL C 1 15 ? 37.137 31.821 32.449 1.00 23.21 12 VAL C CA 1
ATOM 2477 C C . VAL C 1 15 ? 37.281 31.661 30.944 1.00 22.96 12 VAL C C 1
ATOM 2478 O O . VAL C 1 15 ? 37.946 30.730 30.478 1.00 22.96 12 VAL C O 1
ATOM 2482 N N . LYS C 1 16 ? 36.668 32.577 30.194 1.00 22.60 13 LYS C N 1
ATOM 2483 C CA . LYS C 1 16 ? 36.728 32.553 28.735 1.00 22.78 13 LYS C CA 1
ATOM 2484 C C . LYS C 1 16 ? 37.818 33.470 28.209 1.00 22.24 13 LYS C C 1
ATOM 2485 O O . LYS C 1 16 ? 37.865 34.660 28.557 1.00 22.16 13 LYS C O 1
ATOM 2491 N N . GLY C 1 17 ? 38.700 32.897 27.391 1.00 21.39 14 GLY C N 1
ATOM 2492 C CA . GLY C 1 17 ? 39.657 33.665 26.597 1.00 21.07 14 GLY C CA 1
ATOM 2493 C C . GLY C 1 17 ? 39.189 33.750 25.155 1.00 20.80 14 GLY C C 1
ATOM 2494 O O . GLY C 1 17 ? 38.038 33.415 24.847 1.00 20.47 14 GLY C O 1
ATOM 2495 N N . GLU C 1 18 ? 40.070 34.193 24.263 1.00 20.63 15 GLU C N 1
ATOM 2496 C CA . GLU C 1 18 ? 39.666 34.434 22.871 1.00 20.71 15 GLU C CA 1
ATOM 2497 C C . GLU C 1 18 ? 40.310 33.497 21.832 1.00 20.85 15 GLU C C 1
ATOM 2498 O O . GLU C 1 18 ? 40.333 33.814 20.637 1.00 21.19 15 GLU C O 1
ATOM 2504 N N . SER C 1 19 ? 40.809 32.338 22.266 1.00 20.79 16 SER C N 1
ATOM 2505 C CA . SER C 1 19 ? 41.301 31.343 21.302 1.00 20.87 16 SER C CA 1
ATOM 2506 C C . SER C 1 19 ? 40.242 30.989 20.251 1.00 20.87 16 SER C C 1
ATOM 2507 O O . SER C 1 19 ? 39.065 30.801 20.572 1.00 20.76 16 SER C O 1
ATOM 2510 N N . LYS C 1 20 ? 40.676 30.901 18.999 1.00 21.37 17 LYS C N 1
ATOM 2511 C CA . LYS C 1 20 ? 39.796 30.470 17.921 1.00 21.50 17 LYS C CA 1
ATOM 2512 C C . LYS C 1 20 ? 40.124 29.041 17.466 1.00 21.72 17 LYS C C 1
ATOM 2513 O O . LYS C 1 20 ? 39.635 28.583 16.423 1.00 21.55 17 LYS C O 1
ATOM 2519 N N . ASP C 1 21 ? 40.929 28.331 18.259 1.00 21.75 18 ASP C N 1
ATOM 2520 C CA . ASP C 1 21 ? 41.272 26.943 17.944 1.00 21.34 18 ASP C CA 1
ATOM 2521 C C . ASP C 1 21 ? 40.023 26.075 17.881 1.00 21.45 18 ASP C C 1
ATOM 2522 O O . ASP C 1 21 ? 39.105 26.259 18.687 1.00 20.96 18 ASP C O 1
ATOM 2527 N N . LYS C 1 22 ? 39.988 25.124 16.942 1.00 21.07 19 LYS C N 1
ATOM 2528 C CA . LYS C 1 22 ? 38.810 24.267 16.798 1.00 21.49 19 LYS C CA 1
ATOM 2529 C C . LYS C 1 22 ? 38.497 23.463 18.068 1.00 21.30 19 LYS C C 1
ATOM 2530 O O . LYS C 1 22 ? 37.328 23.320 18.429 1.00 21.25 19 LYS C O 1
ATOM 2536 N N . THR C 1 23 ? 39.533 22.950 18.737 1.00 20.83 20 THR C N 1
ATOM 2537 C CA . THR C 1 23 ? 39.339 22.179 19.969 1.00 20.81 20 THR C CA 1
ATOM 2538 C C . THR C 1 23 ? 39.244 23.085 21.188 1.00 21.07 20 THR C C 1
ATOM 2539 O O . THR C 1 23 ? 38.389 22.885 22.053 1.00 21.14 20 THR C O 1
ATOM 2543 N N . HIS C 1 24 ? 40.156 24.051 21.268 1.00 21.43 21 HIS C N 1
ATOM 2544 C CA . HIS C 1 24 ? 40.310 24.869 22.462 1.00 21.64 21 HIS C CA 1
ATOM 2545 C C . HIS C 1 24 ? 39.744 26.283 22.306 1.00 21.65 21 HIS C C 1
ATOM 2546 O O . HIS C 1 24 ? 40.220 27.223 22.943 1.00 21.20 21 HIS C O 1
ATOM 2553 N N . ALA C 1 25 ? 38.722 26.426 21.461 1.00 21.38 22 ALA C N 1
ATOM 2554 C CA . ALA C 1 25 ? 38.003 27.700 21.345 1.00 21.63 22 ALA C CA 1
ATOM 2555 C C . ALA C 1 25 ? 37.589 28.227 22.729 1.00 21.81 22 ALA C C 1
ATOM 2556 O O . ALA C 1 25 ? 37.137 27.456 23.577 1.00 21.44 22 ALA C O 1
ATOM 2558 N N . GLU C 1 26 ? 37.761 29.534 22.944 1.00 22.46 23 GLU C N 1
ATOM 2559 C CA . GLU C 1 26 ? 37.389 30.225 24.206 1.00 23.21 23 GLU C CA 1
ATOM 2560 C C . GLU C 1 26 ? 38.307 29.901 25.386 1.00 22.74 23 GLU C C 1
ATOM 2561 O O . GLU C 1 26 ? 38.022 30.286 26.527 1.00 23.12 23 GLU C O 1
ATOM 2567 N N . GLU C 1 27 ? 39.387 29.170 25.122 1.00 21.85 24 GLU C N 1
ATOM 2568 C CA . GLU C 1 27 ? 40.472 29.064 26.086 1.00 21.46 24 GLU C CA 1
ATOM 2569 C C . GLU C 1 27 ? 41.402 30.252 25.837 1.00 21.00 24 GLU C C 1
ATOM 2570 O O . GLU C 1 27 ? 41.073 31.154 25.068 1.00 20.94 24 GLU C O 1
ATOM 2576 N N . ILE C 1 28 ? 42.555 30.261 26.487 1.00 21.30 25 ILE C N 1
ATOM 2577 C CA . ILE C 1 28 ? 43.526 31.326 26.287 1.00 21.22 25 ILE C CA 1
ATOM 2578 C C . ILE C 1 28 ? 44.662 30.787 25.434 1.00 21.56 25 ILE C C 1
ATOM 2579 O O . ILE C 1 28 ? 45.201 29.711 25.723 1.00 21.85 25 ILE C O 1
ATOM 2584 N N . ASP C 1 29 ? 45.017 31.524 24.384 1.00 21.48 26 ASP C N 1
ATOM 2585 C CA . ASP C 1 29 ? 46.214 31.216 23.609 1.00 21.63 26 ASP C CA 1
ATOM 2586 C C . ASP C 1 29 ? 47.483 31.494 24.415 1.00 21.26 26 ASP C C 1
ATOM 2587 O O . ASP C 1 29 ? 47.687 32.602 24.929 1.00 21.53 26 ASP C O 1
ATOM 2592 N N . VAL C 1 30 ? 48.337 30.483 24.511 1.00 21.15 27 VAL C N 1
ATOM 2593 C CA . VAL C 1 30 ? 49.601 30.592 25.236 1.00 20.81 27 VAL C CA 1
ATOM 2594 C C . VAL C 1 30 ? 50.747 30.872 24.258 1.00 20.50 27 VAL C C 1
ATOM 2595 O O . VAL C 1 30 ? 50.968 30.111 23.315 1.00 20.44 27 VAL C O 1
ATOM 2599 N N . LEU C 1 31 ? 51.470 31.962 24.490 1.00 19.73 28 LEU C N 1
ATOM 2600 C CA . LEU C 1 31 ? 52.573 32.355 23.614 1.00 19.80 28 LEU C CA 1
ATOM 2601 C C . LEU C 1 31 ? 53.926 31.809 24.062 1.00 19.36 28 LEU C C 1
ATOM 2602 O O . LEU C 1 31 ? 54.814 31.589 23.240 1.00 19.57 28 LEU C O 1
ATOM 2607 N N . ALA C 1 32 ? 54.063 31.621 25.370 1.00 19.02 29 ALA C N 1
ATOM 2608 C CA . ALA C 1 32 ? 55.267 31.108 26.012 1.00 18.79 29 ALA C CA 1
ATOM 2609 C C . ALA C 1 32 ? 54.855 30.655 27.397 1.00 18.71 29 ALA C C 1
ATOM 2610 O O . ALA C 1 32 ? 53.862 31.151 27.934 1.00 17.80 29 ALA C O 1
ATOM 2612 N N . TRP C 1 33 ? 55.596 29.709 27.974 1.00 18.54 30 TRP C N 1
ATOM 2613 C CA . TRP C 1 33 ? 55.354 29.292 29.363 1.00 18.82 30 TRP C CA 1
ATOM 2614 C C . TRP C 1 33 ? 56.639 28.769 29.997 1.00 19.05 30 TRP C C 1
ATOM 2615 O O . TRP C 1 33 ? 57.579 28.386 29.292 1.00 18.98 30 TRP C O 1
ATOM 2626 N N . SER C 1 34 ? 56.689 28.774 31.326 1.00 19.25 31 SER C N 1
ATOM 2627 C CA . SER C 1 34 ? 57.830 28.212 32.022 1.00 20.35 31 SER C CA 1
ATOM 2628 C C . SER C 1 34 ? 57.401 27.688 33.375 1.00 20.34 31 SER C C 1
ATOM 2629 O O . SER C 1 34 ? 56.435 28.177 33.989 1.00 21.08 31 SER C O 1
ATOM 2632 N N . TRP C 1 35 ? 58.095 26.655 33.818 1.00 20.34 32 TRP C N 1
ATOM 2633 C CA . TRP C 1 35 ? 57.760 26.002 35.064 1.00 20.65 32 TRP C CA 1
ATOM 2634 C C . TRP C 1 35 ? 58.953 25.167 35.524 1.00 20.77 32 TRP C C 1
ATOM 2635 O O . TRP C 1 35 ? 59.819 24.810 34.731 1.00 21.00 32 TRP C O 1
ATOM 2646 N N . GLY C 1 36 ? 59.013 24.870 36.812 1.00 20.93 33 GLY C N 1
ATOM 2647 C CA . GLY C 1 36 ? 60.163 24.154 37.319 1.00 20.92 33 GLY C CA 1
ATOM 2648 C C . GLY C 1 36 ? 59.977 23.676 38.728 1.00 21.43 33 GLY C C 1
ATOM 2649 O O . GLY C 1 36 ? 58.991 23.992 39.381 1.00 20.69 33 GLY C O 1
ATOM 2658 N N . SER C 1 38 ? 62.651 21.945 42.155 1.00 21.80 35 SER C N 1
ATOM 2659 C CA . SER C 1 38 ? 63.980 21.596 42.593 1.00 21.18 35 SER C CA 1
ATOM 2660 C C . SER C 1 38 ? 63.897 20.825 43.902 1.00 21.70 35 SER C C 1
ATOM 2661 O O . SER C 1 38 ? 62.888 20.886 44.618 1.00 21.66 35 SER C O 1
ATOM 2664 N N . GLN C 1 39 ? 64.964 20.086 44.187 1.00 21.93 36 GLN C N 1
ATOM 2665 C CA . GLN C 1 39 ? 65.016 19.164 45.306 1.00 22.46 36 GLN C CA 1
ATOM 2666 C C . GLN C 1 39 ? 66.253 19.526 46.106 1.00 22.89 36 GLN C C 1
ATOM 2667 O O . GLN C 1 39 ? 67.347 19.604 45.552 1.00 22.65 36 GLN C O 1
ATOM 2673 N N . SER C 1 40 ? 66.070 19.762 47.404 1.00 23.60 37 SER C N 1
ATOM 2674 C CA . SER C 1 40 ? 67.162 20.170 48.294 1.00 24.13 37 SER C CA 1
ATOM 2675 C C . SER C 1 40 ? 67.940 18.990 48.882 1.00 24.83 37 SER C C 1
ATOM 2676 O O . SER C 1 40 ? 68.937 19.193 49.580 1.00 24.58 37 SER C O 1
ATOM 2679 N N . GLY C 1 41 ? 67.477 17.766 48.620 1.00 25.37 38 GLY C N 1
ATOM 2680 C CA . GLY C 1 41 ? 68.190 16.562 49.056 1.00 25.78 38 GLY C CA 1
ATOM 2681 C C . GLY C 1 41 ? 69.613 16.540 48.526 1.00 26.41 38 GLY C C 1
ATOM 2682 O O . GLY C 1 41 ? 69.922 17.196 47.526 1.00 26.27 38 GLY C O 1
ATOM 2683 N N . SER C 1 42 ? 70.485 15.792 49.192 1.00 26.97 39 SER C N 1
ATOM 2684 C CA . SER C 1 42 ? 71.887 15.709 48.788 1.00 27.74 39 SER C CA 1
ATOM 2685 C C . SER C 1 42 ? 72.410 14.288 48.893 1.00 28.27 39 SER C C 1
ATOM 2686 O O . SER C 1 42 ? 72.120 13.576 49.855 1.00 28.36 39 SER C O 1
ATOM 2697 N N . HIS C 1 44 ? 75.601 13.728 49.001 1.00 31.20 41 HIS C N 1
ATOM 2698 C CA . HIS C 1 44 ? 76.931 13.880 49.595 1.00 32.48 41 HIS C CA 1
ATOM 2699 C C . HIS C 1 44 ? 76.980 13.579 51.101 1.00 33.88 41 HIS C C 1
ATOM 2700 O O . HIS C 1 44 ? 78.040 13.697 51.725 1.00 33.62 41 HIS C O 1
ATOM 2715 N N . GLY C 1 46 ? 75.072 10.586 52.724 1.00 38.88 43 GLY C N 1
ATOM 2716 C CA . GLY C 1 46 ? 75.080 9.132 52.903 1.00 39.58 43 GLY C CA 1
ATOM 2717 C C . GLY C 1 46 ? 74.618 8.645 54.267 1.00 40.03 43 GLY C C 1
ATOM 2718 O O . GLY C 1 46 ? 74.214 9.443 55.125 1.00 40.11 43 GLY C O 1
ATOM 2719 N N . GLY C 1 47 ? 74.677 7.327 54.460 1.00 40.28 44 GLY C N 1
ATOM 2720 C CA . GLY C 1 47 ? 74.241 6.689 55.706 1.00 40.59 44 GLY C CA 1
ATOM 2721 C C . GLY C 1 47 ? 72.732 6.657 55.896 1.00 40.84 44 GLY C C 1
ATOM 2722 O O . GLY C 1 47 ? 72.242 6.248 56.953 1.00 40.89 44 GLY C O 1
ATOM 2723 N N . GLY C 1 48 ? 71.999 7.078 54.865 1.00 40.89 45 GLY C N 1
ATOM 2724 C CA . GLY C 1 48 ? 70.545 7.204 54.932 1.00 41.04 45 GLY C CA 1
ATOM 2725 C C . GLY C 1 48 ? 70.099 8.630 55.212 1.00 41.08 45 GLY C C 1
ATOM 2726 O O . GLY C 1 48 ? 68.897 8.909 55.276 1.00 41.38 45 GLY C O 1
ATOM 2727 N N . GLY C 1 49 ? 71.070 9.532 55.369 1.00 40.93 46 GLY C N 1
ATOM 2728 C CA . GLY C 1 49 ? 70.801 10.941 55.670 1.00 40.55 46 GLY C CA 1
ATOM 2729 C C . GLY C 1 49 ? 70.869 11.872 54.469 1.00 40.14 46 GLY C C 1
ATOM 2730 O O . GLY C 1 49 ? 71.096 11.434 53.334 1.00 40.36 46 GLY C O 1
ATOM 2731 N N . GLY C 1 50 ? 70.666 13.163 54.725 1.00 39.56 47 GLY C N 1
ATOM 2732 C CA . GLY C 1 50 ? 70.707 14.184 53.679 1.00 38.54 47 GLY C CA 1
ATOM 2733 C C . GLY C 1 50 ? 69.426 14.301 52.876 1.00 37.80 47 GLY C C 1
ATOM 2734 O O . GLY C 1 50 ? 69.434 14.813 51.747 1.00 37.83 47 GLY C O 1
ATOM 2735 N N . ALA C 1 51 ? 68.327 13.822 53.461 1.00 36.79 48 ALA C N 1
ATOM 2736 C CA . ALA C 1 51 ? 66.994 13.953 52.872 1.00 35.45 48 ALA C CA 1
ATOM 2737 C C . ALA C 1 51 ? 66.597 15.422 52.726 1.00 34.58 48 ALA C C 1
ATOM 2738 O O . ALA C 1 51 ? 67.008 16.276 53.523 1.00 34.68 48 ALA C O 1
ATOM 2740 N N . GLY C 1 52 ? 65.809 15.712 51.695 1.00 33.17 49 GLY C N 1
ATOM 2741 C CA . GLY C 1 52 ? 65.360 17.071 51.444 1.00 31.23 49 GLY C CA 1
ATOM 2742 C C . GLY C 1 52 ? 63.884 17.134 51.122 1.00 29.86 49 GLY C C 1
ATOM 2743 O O . GLY C 1 52 ? 63.127 16.200 51.399 1.00 30.02 49 GLY C O 1
ATOM 2744 N N . LYS C 1 53 ? 63.485 18.250 50.531 1.00 28.34 50 LYS C N 1
ATOM 2745 C CA . LYS C 1 53 ? 62.103 18.477 50.142 1.00 27.04 50 LYS C CA 1
ATOM 2746 C C . LYS C 1 53 ? 62.082 19.012 48.718 1.00 25.41 50 LYS C C 1
ATOM 2747 O O . LYS C 1 53 ? 63.067 19.615 48.260 1.00 24.51 50 LYS C O 1
ATOM 2753 N N . VAL C 1 54 ? 60.976 18.785 48.015 1.00 23.90 51 VAL C N 1
ATOM 2754 C CA . VAL C 1 54 ? 60.784 19.413 46.713 1.00 22.62 51 VAL C CA 1
ATOM 2755 C C . VAL C 1 54 ? 60.232 20.833 46.898 1.00 22.89 51 VAL C C 1
ATOM 2756 O O . VAL C 1 54 ? 59.474 21.107 47.832 1.00 23.18 51 VAL C O 1
ATOM 2760 N N . ASN C 1 55 ? 60.654 21.735 46.023 1.00 22.56 52 ASN C N 1
ATOM 2761 C CA . ASN C 1 55 ? 60.034 23.039 45.897 1.00 22.38 52 ASN C CA 1
ATOM 2762 C C . ASN C 1 55 ? 59.502 23.170 44.486 1.00 21.86 52 ASN C C 1
ATOM 2763 O O . ASN C 1 55 ? 60.274 23.150 43.520 1.00 21.38 52 ASN C O 1
ATOM 2768 N N . VAL C 1 56 ? 58.182 23.279 44.370 1.00 21.44 53 VAL C N 1
ATOM 2769 C CA . VAL C 1 56 ? 57.526 23.383 43.072 1.00 21.01 53 VAL C CA 1
ATOM 2770 C C . VAL C 1 56 ? 57.228 24.853 42.788 1.00 21.51 53 VAL C C 1
ATOM 2771 O O . VAL C 1 56 ? 56.621 25.549 43.609 1.00 20.93 53 VAL C O 1
ATOM 2775 N N . GLN C 1 57 ? 57.695 25.332 41.642 1.00 20.83 54 GLN C N 1
ATOM 2776 C CA . GLN C 1 57 ? 57.517 26.737 41.313 1.00 21.40 54 GLN C CA 1
ATOM 2777 C C . GLN C 1 57 ? 56.091 27.007 40.800 1.00 20.93 54 GLN C C 1
ATOM 2778 O O . GLN C 1 57 ? 55.379 26.086 40.373 1.00 20.35 54 GLN C O 1
ATOM 2784 N N . ASP C 1 58 ? 55.671 28.271 40.866 1.00 20.84 55 ASP C N 1
ATOM 2785 C CA . ASP C 1 58 ? 54.465 28.710 40.157 1.00 20.70 55 ASP C CA 1
ATOM 2786 C C . ASP C 1 58 ? 54.668 28.454 38.659 1.00 20.69 55 ASP C C 1
ATOM 2787 O O . ASP C 1 58 ? 55.803 28.371 38.179 1.00 21.16 55 ASP C O 1
ATOM 2792 N N . LEU C 1 59 ? 53.573 28.313 37.928 1.00 20.37 56 LEU C N 1
ATOM 2793 C CA . LEU C 1 59 ? 53.655 28.213 36.477 1.00 20.59 56 LEU C CA 1
ATOM 2794 C C . LEU C 1 59 ? 53.463 29.601 35.880 1.00 20.51 56 LEU C C 1
ATOM 2795 O O . LEU C 1 59 ? 52.494 30.288 36.231 1.00 20.82 56 LEU C O 1
ATOM 2800 N N . SER C 1 60 ? 54.389 30.005 34.999 1.00 20.26 57 SER C N 1
ATOM 2801 C CA . SER C 1 60 ? 54.337 31.289 34.273 1.00 20.33 57 SER C CA 1
ATOM 2802 C C . SER C 1 60 ? 53.935 31.078 32.826 1.00 19.74 57 SER C C 1
ATOM 2803 O O . SER C 1 60 ? 54.435 30.164 32.172 1.00 19.14 57 SER C O 1
ATOM 2806 N N . PHE C 1 61 ? 53.055 31.931 32.309 1.00 19.01 58 PHE C N 1
ATOM 2807 C CA . PHE C 1 61 ? 52.740 31.897 30.876 1.00 19.10 58 PHE C CA 1
ATOM 2808 C C . PHE C 1 61 ? 52.471 33.302 30.353 1.00 19.20 58 PHE C C 1
ATOM 2809 O O . PHE C 1 61 ? 52.137 34.232 31.125 1.00 19.42 58 PHE C O 1
ATOM 2817 N N . THR C 1 62 ? 52.638 33.444 29.044 1.00 18.76 59 THR C N 1
ATOM 2818 C CA . THR C 1 62 ? 52.408 34.684 28.334 1.00 18.79 59 THR C CA 1
ATOM 2819 C C . THR C 1 62 ? 51.187 34.511 27.430 1.00 19.20 59 THR C C 1
ATOM 2820 O O . THR C 1 62 ? 51.009 33.471 26.785 1.00 18.77 59 THR C O 1
ATOM 2824 N N . LYS C 1 63 ? 50.348 35.542 27.409 1.00 19.28 60 LYS C N 1
ATOM 2825 C CA . LYS C 1 63 ? 49.096 35.536 26.662 1.00 19.75 60 LYS C CA 1
ATOM 2826 C C . LYS C 1 63 ? 48.911 36.908 26.014 1.00 20.11 60 LYS C C 1
ATOM 2827 O O . LYS C 1 63 ? 49.577 37.879 26.388 1.00 20.05 60 LYS C O 1
ATOM 2833 N N . TYR C 1 64 ? 48.013 36.979 25.038 1.00 20.44 61 TYR C N 1
ATOM 2834 C CA . TYR C 1 64 ? 47.566 38.253 24.533 1.00 20.85 61 TYR C CA 1
ATOM 2835 C C . TYR C 1 64 ? 46.608 38.823 25.567 1.00 20.59 61 TYR C C 1
ATOM 2836 O O . TYR C 1 64 ? 45.894 38.067 26.228 1.00 20.33 61 TYR C O 1
ATOM 2845 N N . ILE C 1 65 ? 46.611 40.142 25.730 1.00 19.96 62 ILE C N 1
ATOM 2846 C CA . ILE C 1 65 ? 45.550 40.796 26.490 1.00 19.72 62 ILE C CA 1
ATOM 2847 C C . ILE C 1 65 ? 44.255 40.434 25.769 1.00 19.83 62 ILE C C 1
ATOM 2848 O O . ILE C 1 65 ? 44.134 40.619 24.545 1.00 19.66 62 ILE C O 1
ATOM 2853 N N . ASP C 1 66 ? 43.304 39.887 26.513 1.00 19.69 63 ASP C N 1
ATOM 2854 C CA . ASP C 1 66 ? 42.038 39.468 25.914 1.00 20.11 63 ASP C CA 1
ATOM 2855 C C . ASP C 1 66 ? 40.913 39.556 26.936 1.00 19.90 63 ASP C C 1
ATOM 2856 O O . ASP C 1 66 ? 41.109 40.104 28.022 1.00 20.24 63 ASP C O 1
ATOM 2861 N N . LYS C 1 67 ? 39.744 39.014 26.600 1.00 19.51 64 LYS C N 1
ATOM 2862 C CA . LYS C 1 67 ? 38.589 39.118 27.488 1.00 18.92 64 LYS C CA 1
ATOM 2863 C C . LYS C 1 67 ? 38.729 38.397 28.834 1.00 18.37 64 LYS C C 1
ATOM 2864 O O . LYS C 1 67 ? 37.929 38.629 29.729 1.00 17.99 64 LYS C O 1
ATOM 2870 N N . SER C 1 68 ? 39.733 37.531 28.974 1.00 17.93 65 SER C N 1
ATOM 2871 C CA . SER C 1 68 ? 39.986 36.874 30.253 1.00 18.26 65 SER C CA 1
ATOM 2872 C C . SER C 1 68 ? 40.728 37.804 31.222 1.00 18.12 65 SER C C 1
ATOM 2873 O O . SER C 1 68 ? 40.672 37.596 32.426 1.00 18.49 65 SER C O 1
ATOM 2876 N N . THR C 1 69 ? 41.402 38.822 30.685 1.00 17.98 66 THR C N 1
ATOM 2877 C CA . THR C 1 69 ? 42.281 39.706 31.481 1.00 17.65 66 THR C CA 1
ATOM 2878 C C . THR C 1 69 ? 41.649 40.293 32.756 1.00 16.94 66 THR C C 1
ATOM 2879 O O . THR C 1 69 ? 42.237 40.157 33.837 1.00 16.93 66 THR C O 1
ATOM 2883 N N . PRO C 1 70 ? 40.469 40.949 32.647 1.00 16.27 67 PRO C N 1
ATOM 2884 C CA . PRO C 1 70 ? 39.917 41.514 33.886 1.00 16.42 67 PRO C CA 1
ATOM 2885 C C . PRO C 1 70 ? 39.551 40.454 34.925 1.00 16.78 67 PRO C C 1
ATOM 2886 O O . PRO C 1 70 ? 39.678 40.709 36.127 1.00 16.45 67 PRO C O 1
ATOM 2890 N N . ASN C 1 71 ? 39.108 39.282 34.464 1.00 17.00 68 ASN C N 1
ATOM 2891 C CA . ASN C 1 71 ? 38.763 38.181 35.363 1.00 17.99 68 ASN C CA 1
ATOM 2892 C C . ASN C 1 71 ? 39.986 37.629 36.089 1.00 17.93 68 ASN C C 1
ATOM 2893 O O . ASN C 1 71 ? 39.933 37.356 37.293 1.00 17.83 68 ASN C O 1
ATOM 2898 N N . LEU C 1 72 ? 41.091 37.500 35.360 1.00 18.08 69 LEU C N 1
ATOM 2899 C CA . LEU C 1 72 ? 42.358 37.087 35.956 1.00 18.24 69 LEU C CA 1
ATOM 2900 C C . LEU C 1 72 ? 42.855 38.130 36.966 1.00 18.37 69 LEU C C 1
ATOM 2901 O O . LEU C 1 72 ? 43.381 37.774 38.020 1.00 17.54 69 LEU C O 1
ATOM 2922 N N . ALA C 1 75 ? 40.687 37.699 40.172 1.00 18.08 72 ALA C N 1
ATOM 2923 C CA . ALA C 1 75 ? 41.132 36.508 40.903 1.00 18.03 72 ALA C CA 1
ATOM 2924 C C . ALA C 1 75 ? 42.421 36.794 41.667 1.00 17.81 72 ALA C C 1
ATOM 2925 O O . ALA C 1 75 ? 42.545 36.439 42.838 1.00 17.34 72 ALA C O 1
ATOM 2927 N N . CYS C 1 76 ? 43.369 37.440 40.997 1.00 17.75 73 CYS C N 1
ATOM 2928 C CA . CYS C 1 76 ? 44.620 37.841 41.637 1.00 18.12 73 CYS C CA 1
ATOM 2929 C C . CYS C 1 76 ? 44.355 38.753 42.844 1.00 18.26 73 CYS C C 1
ATOM 2930 O O . CYS C 1 76 ? 44.889 38.521 43.931 1.00 18.14 73 CYS C O 1
ATOM 2933 N N . SER C 1 77 ? 43.502 39.763 42.658 1.00 18.72 74 SER C N 1
ATOM 2934 C CA . SER C 1 77 ? 43.187 40.725 43.723 1.00 19.14 74 SER C CA 1
ATOM 2935 C C . SER C 1 77 ? 42.395 40.115 44.884 1.00 19.83 74 SER C C 1
ATOM 2936 O O . SER C 1 77 ? 42.682 40.392 46.046 1.00 19.76 74 SER C O 1
ATOM 2939 N N . SER C 1 78 ? 41.403 39.286 44.566 1.00 20.38 75 SER C N 1
ATOM 2940 C CA . SER C 1 78 ? 40.537 38.717 45.593 1.00 21.46 75 SER C CA 1
ATOM 2941 C C . SER C 1 78 ? 41.187 37.549 46.334 1.00 22.27 75 SER C C 1
ATOM 2942 O O . SER C 1 78 ? 40.830 37.264 47.472 1.00 22.31 75 SER C O 1
ATOM 2945 N N . GLY C 1 79 ? 42.131 36.871 45.679 1.00 23.36 76 GLY C N 1
ATOM 2946 C CA . GLY C 1 79 ? 42.744 35.672 46.243 1.00 24.37 76 GLY C CA 1
ATOM 2947 C C . GLY C 1 79 ? 41.867 34.437 46.122 1.00 25.16 76 GLY C C 1
ATOM 2948 O O . GLY C 1 79 ? 42.130 33.422 46.766 1.00 25.44 76 GLY C O 1
ATOM 2949 N N . LYS C 1 80 ? 40.830 34.515 45.293 1.00 25.74 77 LYS C N 1
ATOM 2950 C CA . LYS C 1 80 ? 39.906 33.401 45.095 1.00 26.64 77 LYS C CA 1
ATOM 2951 C C . LYS C 1 80 ? 40.478 32.405 44.094 1.00 26.20 77 LYS C C 1
ATOM 2952 O O . LYS C 1 80 ? 40.952 32.794 43.026 1.00 26.75 77 LYS C O 1
ATOM 2958 N N . HIS C 1 81 ? 40.439 31.119 44.442 1.00 25.91 78 HIS C N 1
ATOM 2959 C CA . HIS C 1 81 ? 41.048 30.084 43.603 1.00 25.29 78 HIS C CA 1
ATOM 2960 C C . HIS C 1 81 ? 40.047 29.395 42.687 1.00 24.35 78 HIS C C 1
ATOM 2961 O O . HIS C 1 81 ? 38.844 29.358 42.959 1.00 23.86 78 HIS C O 1
ATOM 2968 N N . TYR C 1 82 ? 40.569 28.867 41.589 1.00 23.43 79 TYR C N 1
ATOM 2969 C CA . TYR C 1 82 ? 39.782 28.112 40.622 1.00 22.60 79 TYR C CA 1
ATOM 2970 C C . TYR C 1 82 ? 39.979 26.626 40.901 1.00 22.47 79 TYR C C 1
ATOM 2971 O O . TYR C 1 82 ? 41.064 26.224 41.333 1.00 22.63 79 TYR C O 1
ATOM 2980 N N . PRO C 1 83 ? 38.948 25.797 40.647 1.00 22.00 80 PRO C N 1
ATOM 2981 C CA . PRO C 1 83 ? 39.118 24.364 40.885 1.00 21.88 80 PRO C CA 1
ATOM 2982 C C . PRO C 1 83 ? 40.282 23.739 40.107 1.00 22.11 80 PRO C C 1
ATOM 2983 O O . PRO C 1 83 ? 41.035 22.938 40.668 1.00 22.05 80 PRO C O 1
ATOM 2987 N N . GLN C 1 84 ? 40.447 24.147 38.852 1.00 21.35 81 GLN C N 1
ATOM 2988 C CA . GLN C 1 84 ? 41.399 23.518 37.943 1.00 22.39 81 GLN C CA 1
ATOM 2989 C C . GLN C 1 84 ? 41.871 24.501 36.870 1.00 21.53 81 GLN C C 1
ATOM 2990 O O . GLN C 1 84 ? 41.153 25.439 36.508 1.00 21.40 81 GLN C O 1
ATOM 2996 N N . ALA C 1 85 ? 43.097 24.300 36.402 1.00 21.07 82 ALA C N 1
ATOM 2997 C CA . ALA C 1 85 ? 43.578 24.894 35.166 1.00 20.64 82 ALA C CA 1
ATOM 2998 C C . ALA C 1 85 ? 44.275 23.788 34.381 1.00 21.00 82 ALA C C 1
ATOM 2999 O O . ALA C 1 85 ? 44.802 22.833 34.979 1.00 21.15 82 ALA C O 1
ATOM 3001 N N . LYS C 1 86 ? 44.275 23.906 33.055 1.00 20.35 83 LYS C N 1
ATOM 3002 C CA . LYS C 1 86 ? 44.908 22.906 32.198 1.00 20.38 83 LYS C CA 1
ATOM 3003 C C . LYS C 1 86 ? 45.650 23.543 31.031 1.00 20.02 83 LYS C C 1
ATOM 3004 O O . LYS C 1 86 ? 45.054 24.238 30.190 1.00 20.06 83 LYS C O 1
ATOM 3010 N N . LEU C 1 87 ? 46.953 23.289 30.988 1.00 19.64 84 LEU C N 1
ATOM 3011 C CA . LEU C 1 87 ? 47.792 23.726 29.883 1.00 19.63 84 LEU C CA 1
ATOM 3012 C C . LEU C 1 87 ? 47.939 22.556 28.925 1.00 19.32 84 LEU C C 1
ATOM 3013 O O . LEU C 1 87 ? 48.352 21.467 29.318 1.00 19.36 84 LEU C O 1
ATOM 3018 N N . THR C 1 88 ? 47.588 22.787 27.668 1.00 19.62 85 THR C N 1
ATOM 3019 C CA . THR C 1 88 ? 47.713 21.766 26.628 1.00 19.28 85 THR C CA 1
ATOM 3020 C C . THR C 1 88 ? 48.743 22.182 25.583 1.00 19.54 85 THR C C 1
ATOM 3021 O O . THR C 1 88 ? 48.671 23.287 25.040 1.00 19.64 85 THR C O 1
ATOM 3025 N N . ILE C 1 89 ? 49.694 21.291 25.309 1.00 18.85 86 ILE C N 1
ATOM 3026 C CA . ILE C 1 89 ? 50.655 21.485 24.229 1.00 18.67 86 ILE C CA 1
ATOM 3027 C C . ILE C 1 89 ? 50.375 20.447 23.141 1.00 18.42 86 ILE C C 1
ATOM 3028 O O . ILE C 1 89 ? 50.361 19.248 23.403 1.00 18.23 86 ILE C O 1
ATOM 3033 N N . ARG C 1 90 ? 50.180 20.919 21.915 1.00 18.43 87 ARG C N 1
ATOM 3034 C CA . ARG C 1 90 ? 49.805 20.046 20.811 1.00 18.73 87 ARG C CA 1
ATOM 3035 C C . ARG C 1 90 ? 50.829 20.154 19.679 1.00 18.99 87 ARG C C 1
ATOM 3036 O O . ARG C 1 90 ? 51.252 21.255 19.320 1.00 19.15 87 ARG C O 1
ATOM 3044 N N . LYS C 1 91 ? 51.223 19.012 19.116 1.00 19.31 88 LYS C N 1
ATOM 3045 C CA . LYS C 1 91 ? 52.115 19.007 17.958 1.00 20.01 88 LYS C CA 1
ATOM 3046 C C . LYS C 1 91 ? 51.513 19.859 16.835 1.00 20.22 88 LYS C C 1
ATOM 3047 O O . LYS C 1 91 ? 50.291 19.926 16.691 1.00 19.95 88 LYS C O 1
ATOM 3053 N N . ALA C 1 92 ? 52.375 20.524 16.065 1.00 20.52 89 ALA C N 1
ATOM 3054 C CA . ALA C 1 92 ? 51.946 21.369 14.948 1.00 21.19 89 ALA C CA 1
ATOM 3055 C C . ALA C 1 92 ? 51.116 20.591 13.941 1.00 21.58 89 ALA C C 1
ATOM 3056 O O . ALA C 1 92 ? 51.337 19.393 13.737 1.00 22.35 89 ALA C O 1
ATOM 3058 N N . GLY C 1 93 ? 50.155 21.271 13.322 1.00 21.22 90 GLY C N 1
ATOM 3059 C CA . GLY C 1 93 ? 49.422 20.686 12.213 1.00 21.07 90 GLY C CA 1
ATOM 3060 C C . GLY C 1 93 ? 47.918 20.692 12.323 1.00 20.95 90 GLY C C 1
ATOM 3061 O O . GLY C 1 93 ? 47.235 20.414 11.346 1.00 21.37 90 GLY C O 1
ATOM 3062 N N . GLY C 1 94 ? 47.394 20.984 13.513 1.00 20.91 91 GLY C N 1
ATOM 3063 C CA . GLY C 1 94 ? 45.947 21.103 13.688 1.00 21.04 91 GLY C CA 1
ATOM 3064 C C . GLY C 1 94 ? 45.332 20.247 14.779 1.00 20.99 91 GLY C C 1
ATOM 3065 O O . GLY C 1 94 ? 46.035 19.556 15.524 1.00 20.49 91 GLY C O 1
ATOM 3066 N N . GLU C 1 95 ? 44.002 20.287 14.839 1.00 20.76 92 GLU C N 1
ATOM 3067 C CA . GLU C 1 95 ? 43.234 19.794 15.982 1.00 21.02 92 GLU C CA 1
ATOM 3068 C C . GLU C 1 95 ? 43.287 18.279 16.234 1.00 21.07 92 GLU C C 1
ATOM 3069 O O . GLU C 1 95 ? 43.075 17.836 17.368 1.00 21.32 92 GLU C O 1
ATOM 3075 N N . ASN C 1 96 ? 43.569 17.481 15.204 1.00 20.82 93 ASN C N 1
ATOM 3076 C CA . ASN C 1 96 ? 43.695 16.026 15.409 1.00 21.05 93 ASN C CA 1
ATOM 3077 C C . ASN C 1 96 ? 45.123 15.532 15.637 1.00 21.24 93 ASN C C 1
ATOM 3078 O O . ASN C 1 96 ? 45.343 14.332 15.820 1.00 20.87 93 ASN C O 1
ATOM 3083 N N . GLN C 1 97 ? 46.072 16.472 15.639 1.00 20.56 94 GLN C N 1
ATOM 3084 C CA . GLN C 1 97 ? 47.449 16.189 16.029 1.00 20.41 94 GLN C CA 1
ATOM 3085 C C . GLN C 1 97 ? 47.506 15.873 17.523 1.00 19.90 94 GLN C C 1
ATOM 3086 O O . GLN C 1 97 ? 46.592 16.209 18.276 1.00 20.20 94 GLN C O 1
ATOM 3092 N N . VAL C 1 98 ? 48.572 15.210 17.954 1.00 19.61 95 VAL C N 1
ATOM 3093 C CA . VAL C 1 98 ? 48.600 14.698 19.319 1.00 19.13 95 VAL C CA 1
ATOM 3094 C C . VAL C 1 98 ? 48.857 15.819 20.319 1.00 19.02 95 VAL C C 1
ATOM 3095 O O . VAL C 1 98 ? 49.759 16.650 20.132 1.00 18.72 95 VAL C O 1
ATOM 3099 N N . GLU C 1 99 ? 48.030 15.832 21.359 1.00 18.72 96 GLU C N 1
ATOM 3100 C CA . GLU C 1 99 ? 48.205 16.682 22.519 1.00 18.83 96 GLU C CA 1
ATOM 3101 C C . GLU C 1 99 ? 49.144 15.915 23.453 1.00 19.30 96 GLU C C 1
ATOM 3102 O O . GLU C 1 99 ? 48.716 15.174 24.330 1.00 19.22 96 GLU C O 1
ATOM 3108 N N . TYR C 1 100 ? 50.438 16.083 23.202 1.00 19.48 97 TYR C N 1
ATOM 3109 C CA . TYR C 1 100 ? 51.471 15.219 23.758 1.00 19.66 97 TYR C CA 1
ATOM 3110 C C . TYR C 1 100 ? 51.933 15.629 25.158 1.00 19.65 97 TYR C C 1
ATOM 3111 O O . TYR C 1 100 ? 52.600 14.844 25.851 1.00 19.77 97 TYR C O 1
ATOM 3120 N N . LEU C 1 101 ? 51.598 16.850 25.569 1.00 19.06 98 LEU C N 1
ATOM 3121 C CA . LEU C 1 101 ? 51.922 17.295 26.929 1.00 18.87 98 LEU C CA 1
ATOM 3122 C C . LEU C 1 101 ? 50.771 18.093 27.506 1.00 18.76 98 LEU C C 1
ATOM 3123 O O . LEU C 1 101 ? 50.397 19.144 26.974 1.00 18.56 98 LEU C O 1
ATOM 3128 N N . ILE C 1 102 ? 50.211 17.575 28.598 1.00 18.53 99 ILE C N 1
ATOM 3129 C CA . ILE C 1 102 ? 49.073 18.193 29.242 1.00 18.57 99 ILE C CA 1
ATOM 3130 C C . ILE C 1 102 ? 49.391 18.322 30.728 1.00 18.84 99 ILE C C 1
ATOM 3131 O O . ILE C 1 102 ? 49.740 17.346 31.385 1.00 19.33 99 ILE C O 1
ATOM 3136 N N . ILE C 1 103 ? 49.312 19.547 31.225 1.00 19.01 100 ILE C N 1
ATOM 3137 C CA . ILE C 1 103 ? 49.605 19.852 32.627 1.00 19.44 100 ILE C CA 1
ATOM 3138 C C . ILE C 1 103 ? 48.322 20.358 33.274 1.00 19.54 100 ILE C C 1
ATOM 3139 O O . ILE C 1 103 ? 47.782 21.380 32.869 1.00 19.25 100 ILE C O 1
ATOM 3144 N N . THR C 1 104 ? 47.833 19.618 34.266 1.00 19.78 101 THR C N 1
ATOM 3145 C CA . THR C 1 104 ? 46.586 19.959 34.945 1.00 20.14 101 THR C CA 1
ATOM 3146 C C . THR C 1 104 ? 46.902 20.376 36.382 1.00 20.13 101 THR C C 1
ATOM 3147 O O . THR C 1 104 ? 47.561 19.639 37.124 1.00 19.73 101 THR C O 1
ATOM 3151 N N . LEU C 1 105 ? 46.446 21.573 36.739 1.00 20.18 102 LEU C N 1
ATOM 3152 C CA . LEU C 1 105 ? 46.643 22.165 38.060 1.00 20.47 102 LEU C CA 1
ATOM 3153 C C . LEU C 1 105 ? 45.331 22.164 38.825 1.00 21.04 102 LEU C C 1
ATOM 3154 O O . LEU C 1 105 ? 44.275 22.433 38.251 1.00 21.14 102 LEU C O 1
ATOM 3159 N N . LYS C 1 106 ? 45.395 21.865 40.120 1.00 21.51 103 LYS C N 1
ATOM 3160 C CA . LYS C 1 106 ? 44.202 21.825 40.952 1.00 22.03 103 LYS C CA 1
ATOM 3161 C C . LYS C 1 106 ? 44.364 22.775 42.118 1.00 21.36 103 LYS C C 1
ATOM 3162 O O . LYS C 1 106 ? 45.428 22.824 42.738 1.00 21.31 103 LYS C O 1
ATOM 3168 N N . GLU C 1 107 ? 43.288 23.507 42.408 1.00 20.82 104 GLU C N 1
ATOM 3169 C CA . GLU C 1 107 ? 43.242 24.570 43.420 1.00 20.94 104 GLU C CA 1
ATOM 3170 C C . GLU C 1 107 ? 44.185 25.700 43.047 1.00 20.28 104 GLU C C 1
ATOM 3171 O O . GLU C 1 107 ? 45.287 25.812 43.596 1.00 19.73 104 GLU C O 1
ATOM 3177 N N . VAL C 1 108 ? 43.727 26.540 42.119 1.00 19.48 105 VAL C N 1
ATOM 3178 C CA . VAL C 1 108 ? 44.601 27.458 41.405 1.00 19.43 105 VAL C CA 1
ATOM 3179 C C . VAL C 1 108 ? 44.354 28.929 41.736 1.00 19.48 105 VAL C C 1
ATOM 3180 O O . VAL C 1 108 ? 43.253 29.440 41.589 1.00 19.41 105 VAL C O 1
ATOM 3184 N N . LEU C 1 109 ? 45.419 29.588 42.162 1.00 20.01 106 LEU C N 1
ATOM 3185 C CA . LEU C 1 109 ? 45.422 31.009 42.479 1.00 20.96 106 LEU C CA 1
ATOM 3186 C C . LEU C 1 109 ? 46.196 31.731 41.384 1.00 20.06 106 LEU C C 1
ATOM 3187 O O . LEU C 1 109 ? 47.237 31.236 40.929 1.00 20.19 106 LEU C O 1
ATOM 3192 N N . VAL C 1 110 ? 45.704 32.892 40.957 1.00 19.30 107 VAL C N 1
ATOM 3193 C CA . VAL C 1 110 ? 46.472 33.736 40.052 1.00 18.74 107 VAL C CA 1
ATOM 3194 C C . VAL C 1 110 ? 47.449 34.561 40.888 1.00 18.41 107 VAL C C 1
ATOM 3195 O O . VAL C 1 110 ? 47.055 35.523 41.550 1.00 18.23 107 VAL C O 1
ATOM 3199 N N . SER C 1 111 ? 48.723 34.187 40.866 1.00 17.82 108 SER C N 1
ATOM 3200 C CA . SER C 1 111 ? 49.684 34.803 41.777 1.00 18.25 108 SER C CA 1
ATOM 3201 C C . SER C 1 111 ? 50.250 36.139 41.284 1.00 18.20 108 SER C C 1
ATOM 3202 O O . SER C 1 111 ? 50.727 36.949 42.087 1.00 18.56 108 SER C O 1
ATOM 3205 N N . SER C 1 112 ? 50.195 36.379 39.978 1.00 17.80 109 SER C N 1
ATOM 3206 C CA . SER C 1 112 ? 50.547 37.697 39.444 1.00 17.95 109 SER C CA 1
ATOM 3207 C C . SER C 1 112 ? 50.016 37.896 38.038 1.00 17.65 109 SER C C 1
ATOM 3208 O O . SER C 1 112 ? 49.744 36.929 37.325 1.00 17.69 109 SER C O 1
ATOM 3211 N N . VAL C 1 113 ? 49.857 39.161 37.661 1.00 17.57 110 VAL C N 1
ATOM 3212 C CA . VAL C 1 113 ? 49.550 39.554 36.286 1.00 18.05 110 VAL C CA 1
ATOM 3213 C C . VAL C 1 113 ? 50.436 40.763 36.010 1.00 18.31 110 VAL C C 1
ATOM 3214 O O . VAL C 1 113 ? 50.435 41.724 36.789 1.00 18.16 110 VAL C O 1
ATOM 3218 N N . SER C 1 114 ? 51.220 40.697 34.935 1.00 18.42 111 SER C N 1
ATOM 3219 C CA . SER C 1 114 ? 52.080 41.818 34.535 1.00 19.07 111 SER C CA 1
ATOM 3220 C C . SER C 1 114 ? 51.742 42.152 33.105 1.00 19.19 111 SER C C 1
ATOM 3221 O O . SER C 1 114 ? 51.966 41.350 32.202 1.00 19.43 111 SER C O 1
ATOM 3224 N N . THR C 1 115 ? 51.191 43.337 32.903 1.00 19.33 112 THR C N 1
ATOM 3225 C CA . THR C 1 115 ? 50.629 43.692 31.613 1.00 19.36 112 THR C CA 1
ATOM 3226 C C . THR C 1 115 ? 51.195 45.016 31.095 1.00 19.80 112 THR C C 1
ATOM 3227 O O . THR C 1 115 ? 51.970 45.685 31.781 1.00 18.72 112 THR C O 1
ATOM 3231 N N . GLY C 1 116 ? 50.815 45.385 29.879 1.00 20.54 113 GLY C N 1
ATOM 3232 C CA . GLY C 1 116 ? 51.267 46.642 29.303 1.00 22.13 113 GLY C CA 1
ATOM 3233 C C . GLY C 1 116 ? 51.389 46.571 27.797 1.00 23.37 113 GLY C C 1
ATOM 3234 O O . GLY C 1 116 ? 50.894 45.635 27.171 1.00 23.27 113 GLY C O 1
ATOM 3235 N N . GLY C 1 117 ? 52.049 47.562 27.212 1.00 24.63 114 GLY C N 1
ATOM 3236 C CA . GLY C 1 117 ? 52.267 47.570 25.773 1.00 26.81 114 GLY C CA 1
ATOM 3237 C C . GLY C 1 117 ? 53.275 48.595 25.317 1.00 28.50 114 GLY C C 1
ATOM 3238 O O . GLY C 1 117 ? 53.655 49.489 26.074 1.00 28.19 114 GLY C O 1
ATOM 3239 N N . SER C 1 118 ? 53.693 48.464 24.060 1.00 30.47 115 SER C N 1
ATOM 3240 C CA . SER C 1 118 ? 54.636 49.386 23.422 1.00 32.37 115 SER C CA 1
ATOM 3241 C C . SER C 1 118 ? 54.409 49.362 21.923 1.00 33.53 115 SER C C 1
ATOM 3242 O O . SER C 1 118 ? 53.337 48.959 21.462 1.00 34.19 115 SER C O 1
ATOM 3245 N N . GLY C 1 119 ? 55.406 49.805 21.161 1.00 34.92 116 GLY C N 1
ATOM 3246 C CA . GLY C 1 119 ? 55.345 49.779 19.697 1.00 35.77 116 GLY C CA 1
ATOM 3247 C C . GLY C 1 119 ? 54.147 50.501 19.095 1.00 36.41 116 GLY C C 1
ATOM 3248 O O . GLY C 1 119 ? 53.562 51.388 19.722 1.00 36.92 116 GLY C O 1
ATOM 3249 N N . GLY C 1 120 ? 53.765 50.118 17.880 1.00 36.78 117 GLY C N 1
ATOM 3250 C CA . GLY C 1 120 ? 54.407 49.017 17.174 1.00 37.01 117 GLY C CA 1
ATOM 3251 C C . GLY C 1 120 ? 53.627 47.730 17.332 1.00 36.92 117 GLY C C 1
ATOM 3252 O O . GLY C 1 120 ? 53.443 46.994 16.363 1.00 37.57 117 GLY C O 1
ATOM 3253 N N . GLU C 1 121 ? 53.168 47.461 18.554 1.00 36.65 118 GLU C N 1
ATOM 3254 C CA . GLU C 1 121 ? 52.382 46.262 18.849 1.00 36.42 118 GLU C CA 1
ATOM 3255 C C . GLU C 1 121 ? 50.935 46.423 18.385 1.00 35.87 118 GLU C C 1
ATOM 3256 O O . GLU C 1 121 ? 50.241 47.358 18.800 1.00 36.09 118 GLU C O 1
ATOM 3262 N N . ASP C 1 122 ? 50.489 45.515 17.520 1.00 35.14 119 ASP C N 1
ATOM 3263 C CA . ASP C 1 122 ? 49.085 45.455 17.116 1.00 34.35 119 ASP C CA 1
ATOM 3264 C C . ASP C 1 122 ? 48.275 44.643 18.127 1.00 33.12 119 ASP C C 1
ATOM 3265 O O . ASP C 1 122 ? 47.077 44.878 18.307 1.00 32.95 119 ASP C O 1
ATOM 3270 N N . ARG C 1 123 ? 48.942 43.694 18.788 1.00 31.47 120 ARG C N 1
ATOM 3271 C CA . ARG C 1 123 ? 48.330 42.915 19.861 1.00 29.97 120 ARG C CA 1
ATOM 3272 C C . ARG C 1 123 ? 49.210 42.949 21.114 1.00 28.50 120 ARG C C 1
ATOM 3273 O O . ARG C 1 123 ? 50.349 42.465 21.103 1.00 28.05 120 ARG C O 1
ATOM 3281 N N . LEU C 1 124 ? 48.676 43.532 22.187 1.00 26.83 121 LEU C N 1
ATOM 3282 C CA . LEU C 1 124 ? 49.400 43.648 23.456 1.00 24.99 121 LEU C CA 1
ATOM 3283 C C . LEU C 1 124 ? 49.444 42.308 24.170 1.00 23.85 121 LEU C C 1
ATOM 3284 O O . LEU C 1 124 ? 48.516 41.505 24.058 1.00 23.24 121 LEU C O 1
ATOM 3289 N N . THR C 1 125 ? 50.523 42.087 24.917 1.00 22.90 122 THR C N 1
ATOM 3290 C CA . THR C 1 125 ? 50.718 40.832 25.645 1.00 22.07 122 THR C CA 1
ATOM 3291 C C . THR C 1 125 ? 50.922 41.070 27.140 1.00 21.24 122 THR C C 1
ATOM 3292 O O . THR C 1 125 ? 51.199 42.190 27.572 1.00 21.04 122 THR C O 1
ATOM 3296 N N . GLU C 1 126 ? 50.762 40.009 27.922 1.00 20.48 123 GLU C N 1
ATOM 3297 C CA . GLU C 1 126 ? 50.904 40.079 29.372 1.00 20.36 123 GLU C CA 1
ATOM 3298 C C . GLU C 1 126 ? 51.359 38.749 29.947 1.00 19.89 123 GLU C C 1
ATOM 3299 O O . GLU C 1 126 ? 51.130 37.693 29.353 1.00 19.53 123 GLU C O 1
ATOM 3305 N N . ASN C 1 127 ? 52.001 38.809 31.106 1.00 19.84 124 ASN C N 1
ATOM 3306 C CA . ASN C 1 127 ? 52.478 37.604 31.774 1.00 19.90 124 ASN C CA 1
ATOM 3307 C C . ASN C 1 127 ? 51.650 37.289 33.002 1.00 19.98 124 ASN C C 1
ATOM 3308 O O . ASN C 1 127 ? 51.302 38.191 33.778 1.00 19.86 124 ASN C O 1
ATOM 3313 N N . VAL C 1 128 ? 51.343 36.007 33.179 1.00 19.37 125 VAL C N 1
ATOM 3314 C CA . VAL C 1 128 ? 50.511 35.551 34.280 1.00 18.83 125 VAL C CA 1
ATOM 3315 C C . VAL C 1 128 ? 51.249 34.431 34.994 1.00 18.69 125 VAL C C 1
ATOM 3316 O O . VAL C 1 128 ? 51.907 33.612 34.350 1.00 19.00 125 VAL C O 1
ATOM 3320 N N . THR C 1 129 ? 51.154 34.398 36.319 1.00 18.27 126 THR C N 1
ATOM 3321 C CA . THR C 1 129 ? 51.684 33.261 37.078 1.00 18.17 126 THR C CA 1
ATOM 3322 C C . THR C 1 129 ? 50.599 32.587 37.915 1.00 18.26 126 THR C C 1
ATOM 3323 O O . THR C 1 129 ? 49.669 33.246 38.397 1.00 18.77 126 THR C O 1
ATOM 3327 N N . LEU C 1 130 ? 50.707 31.269 38.063 1.00 18.08 127 LEU C N 1
ATOM 3328 C CA . LEU C 1 130 ? 49.684 30.468 38.732 1.00 17.62 127 LEU C CA 1
ATOM 3329 C C . LEU C 1 130 ? 50.300 29.667 39.865 1.00 17.98 127 LEU C C 1
ATOM 3330 O O . LEU C 1 130 ? 51.332 29.037 39.686 1.00 18.05 127 LEU C O 1
ATOM 3335 N N . ASN C 1 131 ? 49.659 29.704 41.027 1.00 18.33 128 ASN C N 1
ATOM 3336 C CA . ASN C 1 131 ? 50.076 28.948 42.211 1.00 18.98 128 ASN C CA 1
ATOM 3337 C C . ASN C 1 131 ? 48.994 27.893 42.466 1.00 19.06 128 ASN C C 1
ATOM 3338 O O . ASN C 1 131 ? 47.810 28.174 42.310 1.00 19.80 128 ASN C O 1
ATOM 3343 N N . PHE C 1 132 ? 49.383 26.673 42.828 1.00 19.43 129 PHE C N 1
ATOM 3344 C CA . PHE C 1 132 ? 48.414 25.572 42.853 1.00 19.59 129 PHE C CA 1
ATOM 3345 C C . PHE C 1 132 ? 48.780 24.522 43.889 1.00 19.41 129 PHE C C 1
ATOM 3346 O O . PHE C 1 132 ? 49.956 24.372 44.236 1.00 18.84 129 PHE C O 1
ATOM 3354 N N . ALA C 1 133 ? 47.771 23.810 44.393 1.00 19.77 130 ALA C N 1
ATOM 3355 C CA . ALA C 1 133 ? 47.973 22.779 45.423 1.00 19.92 130 ALA C CA 1
ATOM 3356 C C . ALA C 1 133 ? 48.429 21.419 44.871 1.00 20.05 130 ALA C C 1
ATOM 3357 O O . ALA C 1 133 ? 49.094 20.667 45.576 1.00 19.24 130 ALA C O 1
ATOM 3359 N N . GLN C 1 134 ? 48.036 21.092 43.636 1.00 20.23 131 GLN C N 1
ATOM 3360 C CA . GLN C 1 134 ? 48.342 19.788 43.033 1.00 21.64 131 GLN C CA 1
ATOM 3361 C C . GLN C 1 134 ? 48.631 19.958 41.558 1.00 20.61 131 GLN C C 1
ATOM 3362 O O . GLN C 1 134 ? 48.062 20.846 40.915 1.00 21.05 131 GLN C O 1
ATOM 3368 N N . VAL C 1 135 ? 49.476 19.081 41.018 1.00 20.18 132 VAL C N 1
ATOM 3369 C CA . VAL C 1 135 ? 49.782 19.081 39.581 1.00 19.83 132 VAL C CA 1
ATOM 3370 C C . VAL C 1 135 ? 49.788 17.661 38.989 1.00 19.84 132 VAL C C 1
ATOM 3371 O O . VAL C 1 135 ? 50.249 16.710 39.621 1.00 19.85 132 VAL C O 1
ATOM 3375 N N . GLN C 1 136 ? 49.270 17.535 37.767 1.00 20.26 133 GLN C N 1
ATOM 3376 C CA . GLN C 1 136 ? 49.372 16.299 36.988 1.00 20.26 133 GLN C CA 1
ATOM 3377 C C . GLN C 1 136 ? 50.056 16.646 35.666 1.00 20.26 133 GLN C C 1
ATOM 3378 O O . GLN C 1 136 ? 49.746 17.667 35.059 1.00 20.79 133 GLN C O 1
ATOM 3384 N N . VAL C 1 137 ? 51.037 15.844 35.265 1.00 19.72 134 VAL C N 1
ATOM 3385 C CA . VAL C 1 137 ? 51.680 16.008 33.961 1.00 19.58 134 VAL C CA 1
ATOM 3386 C C . VAL C 1 137 ? 51.518 14.701 33.174 1.00 19.52 134 VAL C C 1
ATOM 3387 O O . VAL C 1 137 ? 51.983 13.645 33.615 1.00 18.72 134 VAL C O 1
ATOM 3391 N N . ASP C 1 138 ? 50.851 14.785 32.028 1.00 19.47 135 ASP C N 1
ATOM 3392 C CA . ASP C 1 138 ? 50.631 13.627 31.158 1.00 20.14 135 ASP C CA 1
ATOM 3393 C C . ASP C 1 138 ? 51.351 13.834 29.841 1.00 19.79 135 ASP C C 1
ATOM 3394 O O . ASP C 1 138 ? 51.026 14.766 29.099 1.00 19.49 135 ASP C O 1
ATOM 3399 N N . TYR C 1 139 ? 52.326 12.962 29.558 1.00 19.28 136 TYR C N 1
ATOM 3400 C CA . TYR C 1 139 ? 53.076 13.006 28.303 1.00 19.45 136 TYR C CA 1
ATOM 3401 C C . TYR C 1 139 ? 52.710 11.814 27.428 1.00 19.75 136 TYR C C 1
ATOM 3402 O O . TYR C 1 139 ? 52.775 10.672 27.875 1.00 19.60 136 TYR C O 1
ATOM 3411 N N . GLN C 1 140 ? 52.340 12.086 26.182 1.00 20.37 137 GLN C N 1
ATOM 3412 C CA . GLN C 1 140 ? 51.973 11.031 25.243 1.00 21.10 137 GLN C CA 1
ATOM 3413 C C . GLN C 1 140 ? 53.057 10.796 24.182 1.00 21.59 137 GLN C C 1
ATOM 3414 O O . GLN C 1 140 ? 53.192 11.604 23.253 1.00 21.47 137 GLN C O 1
ATOM 3420 N N . PRO C 1 141 ? 53.831 9.688 24.314 1.00 22.43 138 PRO C N 1
ATOM 3421 C CA . PRO C 1 141 ? 54.843 9.355 23.309 1.00 23.15 138 PRO C CA 1
ATOM 3422 C C . PRO C 1 141 ? 54.198 8.965 21.985 1.00 24.18 138 PRO C C 1
ATOM 3423 O O . PRO C 1 141 ? 53.036 8.542 21.958 1.00 24.23 138 PRO C O 1
ATOM 3427 N N . GLN C 1 142 ? 54.950 9.129 20.903 1.00 25.25 139 GLN C N 1
ATOM 3428 C CA . GLN C 1 142 ? 54.453 8.850 19.564 1.00 26.73 139 GLN C CA 1
ATOM 3429 C C . GLN C 1 142 ? 55.424 7.985 18.763 1.00 27.85 139 GLN C C 1
ATOM 3430 O O . GLN C 1 142 ? 56.638 8.043 18.965 1.00 27.79 139 GLN C O 1
ATOM 3436 N N . LYS C 1 143 ? 54.873 7.193 17.848 1.00 29.48 140 LYS C N 1
ATOM 3437 C CA . LYS C 1 143 ? 55.668 6.459 16.868 1.00 31.19 140 LYS C CA 1
ATOM 3438 C C . LYS C 1 143 ? 56.266 7.416 15.831 1.00 31.80 140 LYS C C 1
ATOM 3439 O O . LYS C 1 143 ? 55.926 8.604 15.795 1.00 31.87 140 LYS C O 1
ATOM 3445 N N . ALA C 1 144 ? 57.155 6.887 14.990 1.00 32.66 141 ALA C N 1
ATOM 3446 C CA . ALA C 1 144 ? 57.777 7.650 13.908 1.00 33.40 141 ALA C CA 1
ATOM 3447 C C . ALA C 1 144 ? 56.754 8.309 12.977 1.00 33.88 141 ALA C C 1
ATOM 3448 O O . ALA C 1 144 ? 57.001 9.402 12.467 1.00 34.20 141 ALA C O 1
ATOM 3450 N N . ASP C 1 145 ? 55.611 7.653 12.771 1.00 34.44 142 ASP C N 1
ATOM 3451 C CA . ASP C 1 145 ? 54.561 8.179 11.889 1.00 34.87 142 ASP C CA 1
ATOM 3452 C C . ASP C 1 145 ? 53.605 9.177 12.572 1.00 34.95 142 ASP C C 1
ATOM 3453 O O . ASP C 1 145 ? 52.718 9.745 11.924 1.00 35.28 142 ASP C O 1
ATOM 3458 N N . GLY C 1 146 ? 53.791 9.381 13.875 1.00 34.64 143 GLY C N 1
ATOM 3459 C CA . GLY C 1 146 ? 53.007 10.355 14.620 1.00 34.27 143 GLY C CA 1
ATOM 3460 C C . GLY C 1 146 ? 51.849 9.765 15.403 1.00 34.10 143 GLY C C 1
ATOM 3461 O O . GLY C 1 146 ? 51.216 10.465 16.191 1.00 33.90 143 GLY C O 1
ATOM 3462 N N . ALA C 1 147 ? 51.561 8.483 15.181 1.00 33.83 144 ALA C N 1
ATOM 3463 C CA . ALA C 1 147 ? 50.541 7.780 15.960 1.00 33.76 144 ALA C CA 1
ATOM 3464 C C . ALA C 1 147 ? 50.985 7.628 17.414 1.00 33.74 144 ALA C C 1
ATOM 3465 O O . ALA C 1 147 ? 52.180 7.653 17.711 1.00 33.58 144 ALA C O 1
ATOM 346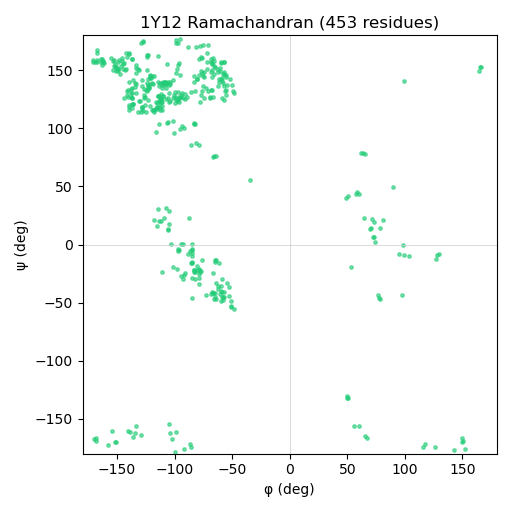7 N N . LYS C 1 148 ? 50.018 7.476 18.313 1.00 33.75 145 LYS C N 1
ATOM 3468 C CA . LYS C 1 148 ? 50.307 7.270 19.729 1.00 33.82 145 LYS C CA 1
ATOM 3469 C C . LYS C 1 148 ? 51.092 5.985 19.973 1.00 33.93 145 LYS C C 1
ATOM 3470 O O . LYS C 1 148 ? 50.809 4.942 19.373 1.00 34.19 145 LYS C O 1
ATOM 3476 N N . ASP C 1 149 ? 52.096 6.075 20.836 1.00 33.49 146 ASP C N 1
ATOM 3477 C CA . ASP C 1 149 ? 52.901 4.922 21.197 1.00 33.28 146 ASP C CA 1
ATOM 3478 C C . ASP C 1 149 ? 52.639 4.613 22.658 1.00 32.80 146 ASP C C 1
ATOM 3479 O O . ASP C 1 149 ? 53.122 5.317 23.543 1.00 32.89 146 ASP C O 1
ATOM 3484 N N . GLY C 1 150 ? 51.851 3.568 22.899 1.00 32.24 147 GLY C N 1
ATOM 3485 C CA . GLY C 1 150 ? 51.422 3.203 24.246 1.00 31.10 147 GLY C CA 1
ATOM 3486 C C . GLY C 1 150 ? 50.530 4.251 24.882 1.00 30.33 147 GLY C C 1
ATOM 3487 O O . GLY C 1 150 ? 50.008 5.140 24.203 1.00 30.68 147 GLY C O 1
ATOM 3488 N N . GLY C 1 151 ? 50.354 4.145 26.194 1.00 29.31 148 GLY C N 1
ATOM 3489 C CA . GLY C 1 151 ? 49.559 5.110 26.939 1.00 28.06 148 GLY C CA 1
ATOM 3490 C C . GLY C 1 151 ? 50.398 6.290 27.405 1.00 26.96 148 GLY C C 1
ATOM 3491 O O . GLY C 1 151 ? 51.624 6.270 27.283 1.00 27.09 148 GLY C O 1
ATOM 3492 N N . PRO C 1 152 ? 49.743 7.341 27.920 1.00 25.90 149 PRO C N 1
ATOM 3493 C CA . PRO C 1 152 ? 50.502 8.453 28.496 1.00 25.07 149 PRO C CA 1
ATOM 3494 C C . PRO C 1 152 ? 51.439 8.045 29.646 1.00 23.99 149 PRO C C 1
ATOM 3495 O O . PRO C 1 152 ? 51.166 7.102 30.388 1.00 23.34 149 PRO C O 1
ATOM 3499 N N . VAL C 1 153 ? 52.564 8.740 29.739 1.00 22.97 150 VAL C N 1
ATOM 3500 C CA . VAL C 1 153 ? 53.485 8.603 30.861 1.00 22.05 150 VAL C CA 1
ATOM 3501 C C . VAL C 1 153 ? 53.120 9.702 31.858 1.00 21.63 150 VAL C C 1
ATOM 3502 O O . VAL C 1 153 ? 53.033 10.880 31.497 1.00 21.40 150 VAL C O 1
ATOM 3506 N N . LYS C 1 154 ? 52.897 9.311 33.109 1.00 21.66 151 LYS C N 1
ATOM 3507 C CA . LYS C 1 154 ? 52.224 10.177 34.078 1.00 21.13 151 LYS C CA 1
ATOM 3508 C C . LYS C 1 154 ? 53.057 10.563 35.301 1.00 20.57 151 LYS C C 1
ATOM 3509 O O . LYS C 1 154 ? 53.846 9.772 35.804 1.00 20.30 151 LYS C O 1
ATOM 3515 N N . TYR C 1 155 ? 52.847 11.792 35.770 1.00 19.67 152 TYR C N 1
ATOM 3516 C CA . TYR C 1 155 ? 53.429 12.292 37.003 1.00 19.32 152 TYR C CA 1
ATOM 3517 C C . TYR C 1 155 ? 52.367 13.127 37.701 1.00 19.32 152 TYR C C 1
ATOM 3518 O O . TYR C 1 155 ? 51.796 14.047 37.107 1.00 19.44 152 TYR C O 1
ATOM 3527 N N . GLY C 1 156 ? 52.109 12.804 38.959 1.00 19.19 153 GLY C N 1
ATOM 3528 C CA . GLY C 1 156 ? 51.157 13.551 39.768 1.00 19.74 153 GLY C CA 1
ATOM 3529 C C . GLY C 1 156 ? 51.747 13.817 41.133 1.00 19.93 153 GLY C C 1
ATOM 3530 O O . GLY C 1 156 ? 52.347 12.931 41.738 1.00 20.09 153 GLY C O 1
ATOM 3531 N N . TRP C 1 157 ? 51.598 15.049 41.607 1.00 20.21 154 TRP C N 1
ATOM 3532 C CA . TRP C 1 157 ? 52.133 15.437 42.896 1.00 20.18 154 TRP C CA 1
ATOM 3533 C C . TRP C 1 157 ? 51.192 16.368 43.653 1.00 20.54 154 TRP C C 1
ATOM 3534 O O . TRP C 1 157 ? 50.738 17.378 43.121 1.00 20.75 154 TRP C O 1
ATOM 3545 N N . ASN C 1 158 ? 50.909 16.013 44.897 1.00 21.06 155 ASN C N 1
ATOM 3546 C CA . ASN C 1 158 ? 50.153 16.876 45.793 1.00 21.57 155 ASN C CA 1
ATOM 3547 C C . ASN C 1 158 ? 51.137 17.716 46.605 1.00 22.16 155 ASN C C 1
ATOM 3548 O O . ASN C 1 158 ? 51.757 17.230 47.558 1.00 21.55 155 ASN C O 1
ATOM 3553 N N . ILE C 1 159 ? 51.285 18.977 46.201 1.00 22.59 156 ILE C N 1
ATOM 3554 C CA . ILE C 1 159 ? 52.274 19.874 46.791 1.00 23.78 156 ILE C CA 1
ATOM 3555 C C . ILE C 1 159 ? 51.917 20.167 48.239 1.00 24.60 156 ILE C C 1
ATOM 3556 O O . ILE C 1 159 ? 52.777 20.162 49.124 1.00 23.85 156 ILE C O 1
ATOM 3561 N N . ARG C 1 160 ? 50.625 20.385 48.468 1.00 25.87 157 ARG C N 1
ATOM 3562 C CA . ARG C 1 160 ? 50.093 20.729 49.775 1.00 27.75 157 ARG C CA 1
ATOM 3563 C C . ARG C 1 160 ? 50.410 19.651 50.809 1.00 28.46 157 ARG C C 1
ATOM 3564 O O . ARG C 1 160 ? 50.858 19.963 51.913 1.00 29.05 157 ARG C O 1
ATOM 3572 N N . GLN C 1 161 ? 50.215 18.389 50.439 1.00 29.17 158 GLN C N 1
ATOM 3573 C CA . GLN C 1 161 ? 50.445 17.268 51.354 1.00 30.16 158 GLN C CA 1
ATOM 3574 C C . GLN C 1 161 ? 51.827 16.625 51.191 1.00 29.82 158 GLN C C 1
ATOM 3575 O O . GLN C 1 161 ? 52.186 15.723 51.952 1.00 29.79 158 GLN C O 1
ATOM 3581 N N . ASN C 1 162 ? 52.583 17.087 50.192 1.00 29.22 159 ASN C N 1
ATOM 3582 C CA . ASN C 1 162 ? 53.938 16.599 49.905 1.00 28.74 159 ASN C CA 1
ATOM 3583 C C . ASN C 1 162 ? 54.011 15.096 49.619 1.00 28.41 159 ASN C C 1
ATOM 3584 O O . ASN C 1 162 ? 54.887 14.394 50.130 1.00 28.34 159 ASN C O 1
ATOM 3589 N N . VAL C 1 163 ? 53.083 14.617 48.795 1.00 27.95 160 VAL C N 1
ATOM 3590 C CA . VAL C 1 163 ? 52.986 13.204 48.446 1.00 27.68 160 VAL C CA 1
ATOM 3591 C C . VAL C 1 163 ? 52.516 13.055 46.999 1.00 27.84 160 VAL C C 1
ATOM 3592 O O . VAL C 1 163 ? 51.930 13.984 46.430 1.00 27.09 160 VAL C O 1
ATOM 3596 N N . GLN C 1 164 ? 52.758 11.888 46.405 1.00 28.24 161 GLN C N 1
ATOM 3597 C CA . GLN C 1 164 ? 52.332 11.661 45.027 1.00 29.57 161 GLN C CA 1
ATOM 3598 C C . GLN C 1 164 ? 50.810 11.670 44.877 1.00 30.05 161 GLN C C 1
ATOM 3599 O O . GLN C 1 164 ? 50.078 11.376 45.826 1.00 30.20 161 GLN C O 1
ATOM 3605 N N . ALA C 1 165 ? 50.356 12.029 43.682 1.00 30.68 162 ALA C N 1
ATOM 3606 C CA . ALA C 1 165 ? 48.937 12.102 43.357 1.00 31.65 162 ALA C CA 1
ATOM 3607 C C . ALA C 1 165 ? 48.715 11.581 41.947 1.00 32.06 162 ALA C C 1
ATOM 3608 O O . ALA C 1 165 ? 47.574 11.399 41.514 1.00 33.49 162 ALA C O 1
#

Solvent-accessible surface area: 24596 Å² total